Protein AF-0000000080755893 (afdb_homodimer)

Structure (mmCIF, N/CA/C/O backbone):
data_AF-0000000080755893-model_v1
#
loop_
_entity.id
_entity.type
_entity.pdbx_description
1 polymer 'Nitrogenase iron protein'
#
loop_
_atom_site.group_PDB
_atom_site.id
_atom_site.type_symbol
_atom_site.label_atom_id
_atom_site.label_alt_id
_atom_site.label_comp_id
_atom_site.label_asym_id
_atom_site.label_entity_id
_atom_site.label_seq_id
_atom_site.pdbx_PDB_ins_code
_atom_site.Cartn_x
_atom_site.Cartn_y
_atom_site.Cartn_z
_atom_site.occupancy
_atom_site.B_iso_or_equiv
_atom_site.auth_seq_id
_atom_site.auth_comp_id
_atom_site.auth_asym_id
_atom_site.auth_atom_id
_atom_site.pdbx_PDB_model_num
ATOM 1 N N . MET A 1 1 ? 13.539 -31 -6.52 1 84.5 1 MET A N 1
ATOM 2 C CA . MET A 1 1 ? 13.016 -30.453 -5.273 1 84.5 1 MET A CA 1
ATOM 3 C C . MET A 1 1 ? 11.984 -29.359 -5.555 1 84.5 1 MET A C 1
ATOM 5 O O . MET A 1 1 ? 12.117 -28.609 -6.52 1 84.5 1 MET A O 1
ATOM 9 N N . THR A 1 2 ? 10.883 -29.328 -4.82 1 95.75 2 THR A N 1
ATOM 10 C CA . THR A 1 2 ? 9.781 -28.391 -5.004 1 95.75 2 THR A CA 1
ATOM 11 C C . THR A 1 2 ? 10.234 -26.969 -4.707 1 95.75 2 THR A C 1
ATOM 13 O O . THR A 1 2 ? 10.859 -26.703 -3.674 1 95.75 2 THR A O 1
ATOM 16 N N . ARG A 1 3 ? 10.109 -26.125 -5.648 1 97.12 3 ARG A N 1
ATOM 17 C CA . ARG A 1 3 ? 10.43 -24.719 -5.441 1 97.12 3 ARG A CA 1
ATOM 18 C C . ARG A 1 3 ? 9.258 -23.969 -4.82 1 97.12 3 ARG A C 1
ATOM 20 O O . ARG A 1 3 ? 8.141 -24.016 -5.34 1 97.12 3 ARG A O 1
ATOM 27 N N . LYS A 1 4 ? 9.461 -23.312 -3.686 1 96.81 4 LYS A N 1
ATOM 28 C CA . LYS A 1 4 ? 8.445 -22.516 -2.986 1 96.81 4 LYS A CA 1
ATOM 29 C C . LYS A 1 4 ? 8.664 -21.031 -3.211 1 96.81 4 LYS A C 1
ATOM 31 O O . LYS A 1 4 ? 9.672 -20.469 -2.781 1 96.81 4 LYS A O 1
ATOM 36 N N . VAL A 1 5 ? 7.664 -20.406 -3.826 1 97.25 5 VAL A N 1
ATOM 37 C CA . VAL A 1 5 ? 7.801 -19.062 -4.344 1 97.25 5 VAL A CA 1
ATOM 38 C C . VAL A 1 5 ? 6.75 -18.156 -3.705 1 97.25 5 VAL A C 1
ATOM 40 O O . VAL A 1 5 ? 5.562 -18.484 -3.695 1 97.25 5 VAL A O 1
ATOM 43 N N . ALA A 1 6 ? 7.16 -17.062 -3.18 1 95.88 6 ALA A N 1
ATOM 44 C CA . ALA A 1 6 ? 6.219 -16.047 -2.713 1 95.88 6 ALA A CA 1
ATOM 45 C C . ALA A 1 6 ? 6.137 -14.883 -3.695 1 95.88 6 ALA A C 1
ATOM 47 O O . ALA A 1 6 ? 7.164 -14.414 -4.195 1 95.88 6 ALA A O 1
ATOM 48 N N . ILE A 1 7 ? 4.914 -14.477 -4.008 1 96.31 7 ILE A N 1
ATOM 49 C CA . ILE A 1 7 ? 4.68 -13.328 -4.883 1 96.31 7 ILE A CA 1
ATOM 50 C C . ILE A 1 7 ? 4.16 -12.148 -4.066 1 96.31 7 ILE A C 1
ATOM 52 O O . ILE A 1 7 ? 3.129 -12.258 -3.396 1 96.31 7 ILE A O 1
ATOM 56 N N . TYR A 1 8 ? 4.879 -11.078 -4.121 1 93.06 8 TYR A N 1
ATOM 57 C CA . TYR A 1 8 ? 4.508 -9.859 -3.402 1 93.06 8 TYR A CA 1
ATOM 58 C C . TYR A 1 8 ? 4.258 -8.711 -4.367 1 93.06 8 TYR A C 1
ATOM 60 O O . TYR A 1 8 ? 4.629 -8.789 -5.543 1 93.06 8 TYR A O 1
ATOM 68 N N . GLY A 1 9 ? 3.666 -7.68 -3.889 1 90.56 9 GLY A N 1
ATOM 69 C CA . GLY A 1 9 ? 3.383 -6.465 -4.637 1 90.56 9 GLY A CA 1
ATOM 70 C C . GLY A 1 9 ? 2.322 -5.594 -3.988 1 90.56 9 GLY A C 1
ATOM 71 O O . GLY A 1 9 ? 1.584 -6.055 -3.115 1 90.56 9 GLY A O 1
ATOM 72 N N . LYS A 1 10 ? 2.312 -4.445 -4.504 1 85.44 10 LYS A N 1
ATOM 73 C CA . LYS A 1 10 ? 1.318 -3.508 -3.992 1 85.44 10 LYS A CA 1
ATOM 74 C C . LYS A 1 10 ? -0.098 -3.982 -4.305 1 85.44 10 LYS A C 1
ATOM 76 O O . LYS A 1 10 ? -0.322 -4.672 -5.301 1 85.44 10 LYS A O 1
ATOM 81 N N . GLY A 1 11 ? -1.05 -3.611 -3.367 1 80.94 11 GLY A N 1
ATOM 82 C CA . GLY A 1 11 ? -2.441 -3.912 -3.664 1 80.94 11 GLY A CA 1
ATOM 83 C C . GLY A 1 11 ? -2.906 -3.338 -4.988 1 80.94 11 GLY A C 1
ATOM 84 O O . GLY A 1 11 ? -2.641 -2.174 -5.293 1 80.94 11 GLY A O 1
ATOM 85 N N . GLY A 1 12 ? -3.539 -4.164 -5.805 1 81.44 12 GLY A N 1
ATOM 86 C CA . GLY A 1 12 ? -4.094 -3.723 -7.07 1 81.44 12 GLY A CA 1
ATOM 87 C C . GLY A 1 12 ? -3.094 -3.768 -8.211 1 81.44 12 GLY A C 1
ATOM 88 O O . GLY A 1 12 ? -3.434 -3.459 -9.352 1 81.44 12 GLY A O 1
ATOM 89 N N . ILE A 1 13 ? -1.907 -4.246 -8.008 1 88.06 13 ILE A N 1
ATOM 90 C CA . ILE A 1 13 ? -0.841 -4.207 -9.008 1 88.06 13 ILE A CA 1
ATOM 91 C C . ILE A 1 13 ? -1.014 -5.363 -9.992 1 88.06 13 ILE A C 1
ATOM 93 O O . ILE A 1 13 ? -0.372 -5.391 -11.047 1 88.06 13 ILE A O 1
ATOM 97 N N . GLY A 1 14 ? -1.815 -6.379 -9.664 1 90.56 14 GLY A N 1
ATOM 98 C CA . GLY A 1 14 ? -2.051 -7.52 -10.531 1 90.56 14 GLY A CA 1
ATOM 99 C C . GLY A 1 14 ? -1.302 -8.766 -10.094 1 90.56 14 GLY A C 1
ATOM 100 O O . GLY A 1 14 ? -0.909 -9.586 -10.93 1 90.56 14 GLY A O 1
ATOM 101 N N . LYS A 1 15 ? -1.064 -8.875 -8.828 1 92.88 15 LYS A N 1
ATOM 102 C CA . LYS A 1 15 ? -0.335 -10.023 -8.289 1 92.88 15 LYS A CA 1
ATOM 103 C C . LYS A 1 15 ? -1.062 -11.328 -8.586 1 92.88 15 LYS A C 1
ATOM 105 O O . LYS A 1 15 ? -0.473 -12.258 -9.148 1 92.88 15 LYS A O 1
ATOM 110 N N . SER A 1 16 ? -2.348 -11.359 -8.195 1 94 16 SER A N 1
ATOM 111 C CA . SER A 1 16 ? -3.113 -12.594 -8.352 1 94 16 SER A CA 1
ATOM 112 C C . SER A 1 16 ? -3.25 -12.977 -9.82 1 94 16 SER A C 1
ATOM 114 O O . SER A 1 16 ? -3.105 -14.141 -10.18 1 94 16 SER A O 1
ATOM 116 N N . THR A 1 17 ? -3.533 -11.961 -10.648 1 94.25 17 THR A N 1
ATOM 117 C CA . THR A 1 17 ? -3.641 -12.203 -12.086 1 94.25 17 THR A CA 1
ATOM 118 C C . THR A 1 17 ? -2.324 -12.734 -12.641 1 94.25 17 THR A C 1
ATOM 120 O O . THR A 1 17 ? -2.314 -13.719 -13.383 1 94.25 17 THR A O 1
ATOM 123 N N . THR A 1 18 ? -1.243 -12.125 -12.227 1 97.25 18 THR A N 1
ATOM 124 C CA . THR A 1 18 ? 0.076 -12.539 -12.695 1 97.25 18 THR A CA 1
ATOM 125 C C . THR A 1 18 ? 0.422 -13.93 -12.188 1 97.25 18 THR A C 1
ATOM 127 O O . THR A 1 18 ? 0.955 -14.758 -12.93 1 97.25 18 THR A O 1
ATOM 130 N N . THR A 1 19 ? 0.098 -14.219 -10.938 1 98.06 19 THR A N 1
ATOM 131 C CA . THR A 1 19 ? 0.384 -15.516 -10.344 1 98.06 19 THR A CA 1
ATOM 132 C C . THR A 1 19 ? -0.373 -16.625 -11.07 1 98.06 19 THR A C 1
ATOM 134 O O . THR A 1 19 ? 0.216 -17.641 -11.445 1 98.06 19 THR A O 1
ATOM 137 N N . GLN A 1 20 ? -1.656 -16.438 -11.281 1 98.25 20 GLN A N 1
ATOM 138 C CA . GLN A 1 20 ? -2.479 -17.453 -11.914 1 98.25 20 GLN A CA 1
ATOM 139 C C . GLN A 1 20 ? -2.053 -17.688 -13.359 1 98.25 20 GLN A C 1
ATOM 141 O O . GLN A 1 20 ? -1.948 -18.828 -13.805 1 98.25 20 GLN A O 1
ATOM 146 N N . ASN A 1 21 ? -1.796 -16.609 -14.094 1 98.69 21 ASN A N 1
ATOM 147 C CA . ASN A 1 21 ? -1.368 -16.75 -15.484 1 98.69 21 ASN A CA 1
ATOM 148 C C . ASN A 1 21 ? 0.005 -17.406 -15.578 1 98.69 21 ASN A C 1
ATOM 150 O O . ASN A 1 21 ? 0.257 -18.203 -16.484 1 98.69 21 ASN A O 1
ATOM 154 N N . THR A 1 22 ? 0.892 -17.094 -14.664 1 98.75 22 THR A N 1
ATOM 155 C CA . THR A 1 22 ? 2.207 -17.719 -14.633 1 98.75 22 THR A CA 1
ATOM 156 C C . THR A 1 22 ? 2.088 -19.203 -14.312 1 98.75 22 THR A C 1
ATOM 158 O O . THR A 1 22 ? 2.732 -20.047 -14.945 1 98.75 22 THR A O 1
ATOM 161 N N . ALA A 1 23 ? 1.276 -19.562 -13.32 1 98.81 23 ALA A N 1
ATOM 162 C CA . ALA A 1 23 ? 1.049 -20.953 -12.953 1 98.81 23 ALA A CA 1
ATOM 163 C C . ALA A 1 23 ? 0.488 -21.75 -14.133 1 98.81 23 ALA A C 1
ATOM 165 O O . ALA A 1 23 ? 0.953 -22.859 -14.422 1 98.81 23 ALA A O 1
ATOM 166 N N . ALA A 1 24 ? -0.504 -21.141 -14.828 1 98.88 24 ALA A N 1
ATOM 167 C CA . ALA A 1 24 ? -1.081 -21.781 -16.016 1 98.88 24 ALA A CA 1
ATOM 168 C C . ALA A 1 24 ? -0.026 -21.984 -17.094 1 98.88 24 ALA A C 1
ATOM 170 O O . ALA A 1 24 ? 0.015 -23.047 -17.734 1 98.88 24 ALA A O 1
ATOM 171 N N . ALA A 1 25 ? 0.799 -21.016 -17.281 1 98.88 25 ALA A N 1
ATOM 172 C CA . ALA A 1 25 ? 1.853 -21.109 -18.281 1 98.88 25 ALA A CA 1
ATOM 173 C C . ALA A 1 25 ? 2.879 -22.172 -17.906 1 98.88 25 ALA A C 1
ATOM 175 O O . ALA A 1 25 ? 3.357 -22.906 -18.781 1 98.88 25 ALA A O 1
ATOM 176 N N . LEU A 1 26 ? 3.273 -22.25 -16.656 1 98.88 26 LEU A N 1
ATOM 177 C CA . LEU A 1 26 ? 4.184 -23.281 -16.172 1 98.88 26 LEU A CA 1
ATOM 178 C C . LEU A 1 26 ? 3.648 -24.672 -16.484 1 98.88 26 LEU A C 1
ATOM 180 O O . LEU A 1 26 ? 4.395 -25.531 -16.953 1 98.88 26 LEU A O 1
ATOM 184 N N . ALA A 1 27 ? 2.383 -24.859 -16.234 1 98.81 27 ALA A N 1
ATOM 185 C CA . ALA A 1 27 ? 1.76 -26.156 -16.469 1 98.81 27 ALA A CA 1
ATOM 186 C C . ALA A 1 27 ? 1.637 -26.438 -17.969 1 98.81 27 ALA A C 1
ATOM 188 O O . ALA A 1 27 ? 2.012 -27.531 -18.422 1 98.81 27 ALA A O 1
ATOM 189 N N . TYR A 1 28 ? 1.19 -25.469 -18.719 1 98.81 28 TYR A N 1
ATOM 190 C CA . TYR A 1 28 ? 0.835 -25.672 -20.109 1 98.81 28 TYR A CA 1
ATOM 191 C C . TYR A 1 28 ? 2.08 -25.734 -20.984 1 98.81 28 TYR A C 1
ATOM 193 O O . TYR A 1 28 ? 2.252 -26.672 -21.766 1 98.81 28 TYR A O 1
ATOM 201 N N . PHE A 1 29 ? 2.951 -24.781 -20.891 1 98.69 29 PHE A N 1
ATOM 202 C CA . PHE A 1 29 ? 4.082 -24.672 -21.797 1 98.69 29 PHE A CA 1
ATOM 203 C C . PHE A 1 29 ? 5.27 -25.484 -21.297 1 98.69 29 PHE A C 1
ATOM 205 O O . PHE A 1 29 ? 6.137 -25.875 -22.078 1 98.69 29 PHE A O 1
ATOM 212 N N . HIS A 1 30 ? 5.316 -25.812 -19.969 1 98.62 30 HIS A N 1
ATOM 213 C CA . HIS A 1 30 ? 6.547 -26.375 -19.438 1 98.62 30 HIS A CA 1
ATOM 214 C C . HIS A 1 30 ? 6.266 -27.641 -18.641 1 98.62 30 HIS A C 1
ATOM 216 O O . HIS A 1 30 ? 7.164 -28.172 -17.984 1 98.62 30 HIS A O 1
ATOM 222 N N . ASP A 1 31 ? 5.043 -28.094 -18.578 1 98.5 31 ASP A N 1
ATOM 223 C CA . ASP A 1 31 ? 4.629 -29.359 -18 1 98.5 31 ASP A CA 1
ATOM 224 C C . ASP A 1 31 ? 5.02 -29.438 -16.516 1 98.5 31 ASP A C 1
ATOM 226 O O . ASP A 1 31 ? 5.582 -30.453 -16.078 1 98.5 31 ASP A O 1
ATOM 230 N N . LYS A 1 32 ? 4.828 -28.344 -15.805 1 98.81 32 LYS A N 1
ATOM 231 C CA . LYS A 1 32 ? 5.164 -28.312 -14.383 1 98.81 32 LYS A CA 1
ATOM 232 C C . LYS A 1 32 ? 3.93 -28.578 -13.523 1 98.81 32 LYS A C 1
ATOM 234 O O . LYS A 1 32 ? 2.824 -28.156 -13.875 1 98.81 32 LYS A O 1
ATOM 239 N N . LYS A 1 33 ? 4.145 -29.297 -12.477 1 98.81 33 LYS A N 1
ATOM 240 C CA . LYS A 1 33 ? 3.123 -29.484 -11.445 1 98.81 33 LYS A CA 1
ATOM 241 C C . LYS A 1 33 ? 3.135 -28.312 -10.453 1 98.81 33 LYS A C 1
ATOM 243 O O . LYS A 1 33 ? 4.137 -28.094 -9.766 1 98.81 33 LYS A O 1
ATOM 248 N N . VAL A 1 34 ? 1.974 -27.656 -10.344 1 98.75 34 VAL A N 1
ATOM 249 C CA . VAL A 1 34 ? 1.97 -26.391 -9.625 1 98.75 34 VAL A CA 1
ATOM 250 C C . VAL A 1 34 ? 0.888 -26.406 -8.547 1 98.75 34 VAL A C 1
ATOM 252 O O . VAL A 1 34 ? -0.183 -26.984 -8.75 1 98.75 34 VAL A O 1
ATOM 255 N N . PHE A 1 35 ? 1.222 -25.797 -7.402 1 98.75 35 PHE A N 1
ATOM 256 C CA . PHE A 1 35 ? 0.31 -25.531 -6.297 1 98.75 35 PHE A CA 1
ATOM 257 C C . PHE A 1 35 ? 0.22 -24.031 -6.027 1 98.75 35 PHE A C 1
ATOM 259 O O . PHE A 1 35 ? 1.242 -23.344 -5.953 1 98.75 35 PHE A O 1
ATOM 266 N N . ILE A 1 36 ? -1.02 -23.484 -5.965 1 98.44 36 ILE A N 1
ATOM 267 C CA . ILE A 1 36 ? -1.213 -22.094 -5.598 1 98.44 36 ILE A CA 1
ATOM 268 C C . ILE A 1 36 ? -1.89 -22 -4.23 1 98.44 36 ILE A C 1
ATOM 270 O O . ILE A 1 36 ? -2.994 -22.531 -4.043 1 98.44 36 ILE A O 1
ATOM 274 N N . HIS A 1 37 ? -1.238 -21.406 -3.314 1 97.06 37 HIS A N 1
ATOM 275 C CA . HIS A 1 37 ? -1.809 -21.047 -2.021 1 97.06 37 HIS A CA 1
ATOM 276 C C . HIS A 1 37 ? -2.07 -19.547 -1.936 1 97.06 37 HIS A C 1
ATOM 278 O O . HIS A 1 37 ? -1.145 -18.766 -1.721 1 97.06 37 HIS A O 1
ATOM 284 N N . GLY A 1 38 ? -3.344 -19.234 -2.098 1 95.25 38 GLY A N 1
ATOM 285 C CA . GLY A 1 38 ? -3.719 -17.828 -1.936 1 95.25 38 GLY A CA 1
ATOM 286 C C . GLY A 1 38 ? -3.672 -17.359 -0.493 1 95.25 38 GLY A C 1
ATOM 287 O O . GLY A 1 38 ? -4.344 -17.938 0.371 1 95.25 38 GLY A O 1
ATOM 288 N N . CYS A 1 39 ? -2.945 -16.25 -0.281 1 90.38 39 CYS A N 1
ATOM 289 C CA . CYS A 1 39 ? -2.754 -15.75 1.076 1 90.38 39 CYS A CA 1
ATOM 290 C C . CYS A 1 39 ? -3.381 -14.375 1.245 1 90.38 39 CYS A C 1
ATOM 292 O O . CYS A 1 39 ? -3.111 -13.68 2.229 1 90.38 39 CYS A O 1
ATOM 294 N N . ASP A 1 40 ? -4.133 -13.977 0.311 1 83.94 40 ASP A N 1
ATOM 295 C CA . ASP A 1 40 ? -4.883 -12.727 0.393 1 83.94 40 ASP A CA 1
ATOM 296 C C . ASP A 1 40 ? -6.266 -12.953 0.997 1 83.94 40 ASP A C 1
ATOM 298 O O . ASP A 1 40 ? -6.992 -13.859 0.575 1 83.94 40 ASP A O 1
ATOM 302 N N . PRO A 1 41 ? -6.652 -12.133 1.959 1 79.56 41 PRO A N 1
ATOM 303 C CA . PRO A 1 41 ? -7.973 -12.289 2.574 1 79.56 41 PRO A CA 1
ATOM 304 C C . PRO A 1 41 ? -9.109 -12.219 1.558 1 79.56 41 PRO A C 1
ATOM 306 O O . PRO A 1 41 ? -10.195 -12.75 1.806 1 79.56 41 PRO A O 1
ATOM 309 N N . LYS A 1 42 ? -8.969 -11.609 0.381 1 79 42 LYS A N 1
ATOM 310 C CA . LYS A 1 42 ? -9.961 -11.547 -0.69 1 79 42 LYS A CA 1
ATOM 311 C C . LYS A 1 42 ? -10.227 -12.922 -1.284 1 79 42 LYS A C 1
ATOM 313 O O . LYS A 1 42 ? -11.266 -13.148 -1.903 1 79 42 LYS A O 1
ATOM 318 N N . ALA A 1 43 ? -9.297 -13.789 -1.135 1 86.25 43 ALA A N 1
ATOM 319 C CA . ALA A 1 43 ? -9.43 -15.172 -1.587 1 86.25 43 ALA A CA 1
ATOM 320 C C . ALA A 1 43 ? -9.766 -15.234 -3.074 1 86.25 43 ALA A C 1
ATOM 322 O O . ALA A 1 43 ? -10.711 -15.914 -3.475 1 86.25 43 ALA A O 1
ATOM 323 N N . ASP A 1 44 ? -9.031 -14.57 -3.934 1 86.62 44 ASP A N 1
ATOM 324 C CA . ASP A 1 44 ? -9.281 -14.602 -5.371 1 86.62 44 ASP A CA 1
ATOM 325 C C . ASP A 1 44 ? -8.031 -15.031 -6.133 1 86.62 44 ASP A C 1
ATOM 327 O O . ASP A 1 44 ? -7.922 -14.812 -7.34 1 86.62 44 ASP A O 1
ATOM 331 N N . SER A 1 45 ? -7.082 -15.641 -5.473 1 94.31 45 SER A N 1
ATOM 332 C CA . SER A 1 45 ? -5.805 -16.016 -6.07 1 94.31 45 SER A CA 1
ATOM 333 C C . SER A 1 45 ? -5.938 -17.266 -6.93 1 94.31 45 SER A C 1
ATOM 335 O O . SER A 1 45 ? -5 -17.641 -7.641 1 94.31 45 SER A O 1
ATOM 337 N N . THR A 1 46 ? -7.098 -17.922 -6.91 1 97.19 46 THR A N 1
ATOM 338 C CA . THR A 1 46 ? -7.219 -19.203 -7.602 1 97.19 46 THR A CA 1
ATOM 339 C C . THR A 1 46 ? -8.445 -19.219 -8.516 1 97.19 46 THR A C 1
ATOM 341 O O . THR A 1 46 ? -8.719 -20.203 -9.188 1 97.19 46 THR A O 1
ATOM 344 N N . ARG A 1 47 ? -9.164 -18.141 -8.555 1 94.75 47 ARG A N 1
ATOM 345 C CA . ARG A 1 47 ? -10.469 -18.078 -9.195 1 94.75 47 ARG A CA 1
ATOM 346 C C . ARG A 1 47 ? -10.367 -18.406 -10.68 1 94.75 47 ARG A C 1
ATOM 348 O O . ARG A 1 47 ? -11.18 -19.172 -11.211 1 94.75 47 ARG A O 1
ATOM 355 N N . LEU A 1 48 ? -9.422 -17.891 -11.383 1 96.19 48 LEU A N 1
ATOM 356 C CA . LEU A 1 48 ? -9.289 -18.125 -12.812 1 96.19 48 LEU A CA 1
ATOM 357 C C . LEU A 1 48 ? -8.898 -19.578 -13.094 1 96.19 48 LEU A C 1
ATOM 359 O O . LEU A 1 48 ? -9.398 -20.188 -14.039 1 96.19 48 LEU A O 1
ATOM 363 N N . ILE A 1 49 ? -8.031 -20.109 -12.242 1 98.31 49 ILE A N 1
ATOM 364 C CA . ILE A 1 49 ? -7.578 -21.484 -12.414 1 98.31 49 ILE A CA 1
ATOM 365 C C . ILE A 1 49 ? -8.758 -22.438 -12.234 1 98.31 49 ILE A C 1
ATOM 367 O O . ILE A 1 49 ? -8.844 -23.469 -12.906 1 98.31 49 ILE A O 1
ATOM 371 N N . LEU A 1 50 ? -9.672 -22.031 -11.359 1 97.5 50 LEU A N 1
ATOM 372 C CA . LEU A 1 50 ? -10.789 -22.906 -11.008 1 97.5 50 LEU A CA 1
ATOM 373 C C . LEU A 1 50 ? -12.016 -22.578 -11.844 1 97.5 50 LEU A C 1
ATOM 375 O O . LEU A 1 50 ? -13.141 -22.922 -11.469 1 97.5 50 LEU A O 1
ATOM 379 N N . GLY A 1 51 ? -11.859 -21.844 -12.914 1 94.12 51 GLY A N 1
ATOM 380 C CA . GLY A 1 51 ? -12.945 -21.562 -13.836 1 94.12 51 GLY A CA 1
ATOM 381 C C . GLY A 1 51 ? -13.945 -20.562 -13.289 1 94.12 51 GLY A C 1
ATOM 382 O O . GLY A 1 51 ? -15.148 -20.672 -13.562 1 94.12 51 GLY A O 1
ATOM 383 N N . GLY A 1 52 ? -13.484 -19.75 -12.492 1 88.56 52 GLY A N 1
ATOM 384 C CA . GLY A 1 52 ? -14.328 -18.703 -11.945 1 88.56 52 GLY A CA 1
ATOM 385 C C . GLY A 1 52 ? -15.039 -19.109 -10.664 1 88.56 52 GLY A C 1
ATOM 386 O O . GLY A 1 52 ? -15.727 -18.297 -10.039 1 88.56 52 GLY A O 1
ATOM 387 N N . LYS A 1 53 ? -14.836 -20.188 -10.242 1 84.62 53 LYS A N 1
ATOM 388 C CA . LYS A 1 53 ? -15.516 -20.688 -9.055 1 84.62 53 LYS A CA 1
ATOM 389 C C . LYS A 1 53 ? -14.773 -20.266 -7.785 1 84.62 53 LYS A C 1
ATOM 391 O O . LYS A 1 53 ? -13.562 -20.438 -7.684 1 84.62 53 LYS A O 1
ATOM 396 N N . PRO A 1 54 ? -15.539 -19.656 -6.957 1 83.69 54 PRO A N 1
ATOM 397 C CA . PRO A 1 54 ? -14.906 -19.438 -5.656 1 83.69 54 PRO A CA 1
ATOM 398 C C . PRO A 1 54 ? -14.711 -20.719 -4.855 1 83.69 54 PRO A C 1
ATOM 400 O O . PRO A 1 54 ? -15.406 -21.703 -5.09 1 83.69 54 PRO A O 1
ATOM 403 N N . GLN A 1 55 ? -13.703 -20.75 -4.078 1 86.69 55 GLN A N 1
ATOM 404 C CA . GLN A 1 55 ? -13.539 -21.891 -3.193 1 86.69 55 GLN A CA 1
ATOM 405 C C . GLN A 1 55 ? -13.602 -21.469 -1.729 1 86.69 55 GLN A C 1
ATOM 407 O O . GLN A 1 55 ? -13.25 -20.344 -1.388 1 86.69 55 GLN A O 1
ATOM 412 N N . GLU A 1 56 ? -14.086 -22.422 -0.977 1 89.62 56 GLU A N 1
ATOM 413 C CA . GLU A 1 56 ? -14.102 -22.188 0.464 1 89.62 56 GLU A CA 1
ATOM 414 C C . GLU A 1 56 ? -12.695 -21.969 1.008 1 89.62 56 GLU A C 1
ATOM 416 O O . GLU A 1 56 ? -11.758 -22.672 0.613 1 89.62 56 GLU A O 1
ATOM 421 N N . THR A 1 57 ? -12.594 -20.984 1.885 1 92.81 57 THR A N 1
ATOM 422 C CA . THR A 1 57 ? -11.273 -20.688 2.426 1 92.81 57 THR A CA 1
ATOM 423 C C . THR A 1 57 ? -10.953 -21.594 3.605 1 92.81 57 THR A C 1
ATOM 425 O O . THR A 1 57 ? -11.859 -22.125 4.254 1 92.81 57 THR A O 1
ATOM 428 N N . LEU A 1 58 ? -9.711 -21.75 3.869 1 93 58 LEU A N 1
ATOM 429 C CA . LEU A 1 58 ? -9.25 -22.562 4.996 1 93 58 LEU A CA 1
ATOM 430 C C . LEU A 1 58 ? -9.766 -21.984 6.316 1 93 58 LEU A C 1
ATOM 432 O O . LEU A 1 58 ? -10.172 -22.734 7.207 1 93 58 LEU A O 1
ATOM 436 N N . MET A 1 59 ? -9.727 -20.719 6.473 1 88.88 59 MET A N 1
ATOM 437 C CA . MET A 1 59 ? -10.172 -20.078 7.707 1 88.88 59 MET A CA 1
ATOM 438 C C . MET A 1 59 ? -11.656 -20.328 7.941 1 88.88 59 MET A C 1
ATOM 440 O O . MET A 1 59 ? -12.086 -20.547 9.078 1 88.88 59 MET A O 1
ATOM 444 N N . ASP A 1 60 ? -12.414 -20.266 6.891 1 88.31 60 ASP A N 1
ATOM 445 C CA . ASP A 1 60 ? -13.828 -20.578 7.012 1 88.31 60 ASP A CA 1
ATOM 446 C C . ASP A 1 60 ? -14.031 -22.031 7.414 1 88.31 60 ASP A C 1
ATOM 448 O O . ASP A 1 60 ? -14.883 -22.344 8.258 1 88.31 60 ASP A O 1
ATOM 452 N N . MET A 1 61 ? -13.297 -22.875 6.867 1 90.56 61 MET A N 1
ATOM 453 C CA . MET A 1 61 ? -13.422 -24.297 7.168 1 90.56 61 MET A CA 1
ATOM 454 C C . MET A 1 61 ? -13 -24.594 8.609 1 90.56 61 MET A C 1
ATOM 456 O O . MET A 1 61 ? -13.602 -25.438 9.273 1 90.56 61 MET A O 1
ATOM 460 N N . LEU A 1 62 ? -11.961 -23.922 8.992 1 88.94 62 LEU A N 1
ATOM 461 C CA . LEU A 1 62 ? -11.484 -24.078 10.359 1 88.94 62 LEU A CA 1
ATOM 462 C C . LEU A 1 62 ? -12.57 -23.656 11.359 1 88.94 62 LEU A C 1
ATOM 464 O O . LEU A 1 62 ? -12.75 -24.312 12.391 1 88.94 62 LEU A O 1
ATOM 468 N N . ARG A 1 63 ? -13.227 -22.625 11.055 1 85.75 63 ARG A N 1
ATOM 469 C CA . ARG A 1 63 ? -14.297 -22.125 11.914 1 85.75 63 ARG A CA 1
ATOM 470 C C . ARG A 1 63 ? -15.461 -23.109 11.953 1 85.75 63 ARG A C 1
ATOM 472 O O . ARG A 1 63 ? -16.047 -23.359 13.008 1 85.75 63 ARG A O 1
ATOM 479 N N . ASP A 1 64 ? -15.805 -23.734 10.852 1 88.19 64 ASP A N 1
ATOM 480 C CA . ASP A 1 64 ? -16.984 -24.578 10.719 1 88.19 64 ASP A CA 1
ATOM 481 C C . ASP A 1 64 ? -16.719 -25.984 11.234 1 88.19 64 ASP A C 1
ATOM 483 O O . ASP A 1 64 ? -17.578 -26.578 11.883 1 88.19 64 ASP A O 1
ATOM 487 N N . LYS A 1 65 ? -15.578 -26.594 10.906 1 88.25 65 LYS A N 1
ATOM 488 C CA . LYS A 1 65 ? -15.336 -28.016 11.125 1 88.25 65 LYS A CA 1
ATOM 489 C C . LYS A 1 65 ? -14.297 -28.234 12.219 1 88.25 65 LYS A C 1
ATOM 491 O O . LYS A 1 65 ? -14.219 -29.312 12.805 1 88.25 65 LYS A O 1
ATOM 496 N N . GLY A 1 66 ? -13.469 -27.172 12.523 1 85.56 66 GLY A N 1
ATOM 497 C CA . GLY A 1 66 ? -12.32 -27.359 13.391 1 85.56 66 GLY A CA 1
ATOM 498 C C . GLY A 1 66 ? -11.125 -27.969 12.68 1 85.56 66 GLY A C 1
ATOM 499 O O . GLY A 1 66 ? -11.281 -28.672 11.68 1 85.56 66 GLY A O 1
ATOM 500 N N . ALA A 1 67 ? -9.969 -27.844 13.102 1 83.25 67 ALA A N 1
ATOM 501 C CA . ALA A 1 67 ? -8.711 -28.203 12.469 1 83.25 67 ALA A CA 1
ATOM 502 C C . ALA A 1 67 ? -8.594 -29.703 12.289 1 83.25 67 ALA A C 1
ATOM 504 O O . ALA A 1 67 ? -8.117 -30.188 11.258 1 83.25 67 ALA A O 1
ATOM 505 N N . GLU A 1 68 ? -8.992 -30.422 13.242 1 84.31 68 GLU A N 1
ATOM 506 C CA . GLU A 1 68 ? -8.781 -31.859 13.297 1 84.31 68 GLU A CA 1
ATOM 507 C C . GLU A 1 68 ? -9.594 -32.594 12.227 1 84.31 68 GLU A C 1
ATOM 509 O O . GLU A 1 68 ? -9.258 -33.688 11.82 1 84.31 68 GLU A O 1
ATOM 514 N N . LYS A 1 69 ? -10.531 -31.969 11.711 1 88.94 69 LYS A N 1
ATOM 515 C CA . LYS A 1 69 ? -11.43 -32.656 10.773 1 88.94 69 LYS A CA 1
ATOM 516 C C . LYS A 1 69 ? -11.148 -32.219 9.336 1 88.94 69 LYS A C 1
ATOM 518 O O . LYS A 1 69 ? -11.758 -32.719 8.398 1 88.94 69 LYS A O 1
ATOM 523 N N . ILE A 1 70 ? -10.258 -31.312 9.148 1 91.25 70 ILE A N 1
ATOM 524 C CA . ILE A 1 70 ? -9.969 -30.797 7.812 1 91.25 70 ILE A CA 1
ATOM 525 C C . ILE A 1 70 ? -8.914 -31.672 7.137 1 91.25 70 ILE A C 1
ATOM 527 O O . ILE A 1 70 ? -7.836 -31.891 7.688 1 91.25 70 ILE A O 1
ATOM 531 N N . THR A 1 71 ? -9.242 -32.25 5.988 1 92.88 71 THR A N 1
ATOM 532 C CA . THR A 1 71 ? -8.312 -33.031 5.188 1 92.88 71 THR A CA 1
ATOM 533 C C . THR A 1 71 ? -7.902 -32.25 3.93 1 92.88 71 THR A C 1
ATOM 535 O O . THR A 1 71 ? -8.57 -31.312 3.535 1 92.88 71 THR A O 1
ATOM 538 N N . ASN A 1 72 ? -6.844 -32.719 3.285 1 94.31 72 ASN A N 1
ATOM 539 C CA . ASN A 1 72 ? -6.395 -32.094 2.039 1 94.31 72 ASN A CA 1
ATOM 540 C C . ASN A 1 72 ? -7.477 -32.156 0.962 1 94.31 72 ASN A C 1
ATOM 542 O O . ASN A 1 72 ? -7.652 -31.203 0.195 1 94.31 72 ASN A O 1
ATOM 546 N N . ASP A 1 73 ? -8.164 -33.25 0.983 1 93 73 ASP A N 1
ATOM 547 C CA . ASP A 1 73 ? -9.203 -33.438 -0.023 1 93 73 ASP A CA 1
ATOM 548 C C . ASP A 1 73 ? -10.336 -32.438 0.159 1 93 73 ASP A C 1
ATOM 550 O O . ASP A 1 73 ? -11 -32.062 -0.808 1 93 73 ASP A O 1
ATOM 554 N N . ASP A 1 74 ? -10.508 -31.984 1.393 1 91.75 74 ASP A N 1
ATOM 555 C CA . ASP A 1 74 ? -11.539 -31 1.695 1 91.75 74 ASP A CA 1
ATOM 556 C C . ASP A 1 74 ? -11.156 -29.609 1.156 1 91.75 74 ASP A C 1
ATOM 558 O O . ASP A 1 74 ? -12.023 -28.828 0.787 1 91.75 74 ASP A O 1
ATOM 562 N N . VAL A 1 75 ? -9.867 -29.391 1.119 1 93.5 75 VAL A N 1
ATOM 563 C CA . VAL A 1 75 ? -9.469 -28 0.969 1 93.5 75 VAL A CA 1
ATOM 564 C C . VAL A 1 75 ? -8.828 -27.781 -0.4 1 93.5 75 VAL A C 1
ATOM 566 O O . VAL A 1 75 ? -8.953 -26.719 -0.993 1 93.5 75 VAL A O 1
ATOM 569 N N . ILE A 1 76 ? -8.148 -28.781 -0.905 1 96.94 76 ILE A N 1
ATOM 570 C CA . ILE A 1 76 ? -7.418 -28.641 -2.16 1 96.94 76 ILE A CA 1
ATOM 571 C C . ILE A 1 76 ? -8.359 -28.891 -3.336 1 96.94 76 ILE A C 1
ATOM 573 O O . ILE A 1 76 ? -9.016 -29.938 -3.4 1 96.94 76 ILE A O 1
ATOM 577 N N . LYS A 1 77 ? -8.438 -27.938 -4.164 1 97.12 77 LYS A N 1
ATOM 578 C CA . LYS A 1 77 ? -9.188 -28.094 -5.406 1 97.12 77 LYS A CA 1
ATOM 579 C C . LYS A 1 77 ? -8.258 -28.109 -6.613 1 97.12 77 LYS A C 1
ATOM 581 O O . LYS A 1 77 ? -7.258 -27.391 -6.648 1 97.12 77 LYS A O 1
ATOM 586 N N . LYS A 1 78 ? -8.602 -28.969 -7.594 1 97.5 78 LYS A N 1
ATOM 587 C CA . LYS A 1 78 ? -7.828 -29.031 -8.836 1 97.5 78 LYS A CA 1
ATOM 588 C C . LYS A 1 78 ? -8.516 -28.266 -9.961 1 97.5 78 LYS A C 1
ATOM 590 O O . LYS A 1 78 ? -9.742 -28.312 -10.086 1 97.5 78 LYS A O 1
ATOM 595 N N . GLY A 1 79 ? -7.762 -27.484 -10.656 1 97.88 79 GLY A N 1
ATOM 596 C CA . GLY A 1 79 ? -8.281 -26.719 -11.773 1 97.88 79 GLY A CA 1
ATOM 597 C C . GLY A 1 79 ? -7.547 -26.984 -13.078 1 97.88 79 GLY A C 1
ATOM 598 O O . GLY A 1 79 ? -7.234 -28.125 -13.398 1 97.88 79 GLY A O 1
ATOM 599 N N . PHE A 1 80 ? -7.375 -25.969 -13.938 1 98.25 80 PHE A N 1
ATOM 600 C CA . PHE A 1 80 ? -6.738 -26.047 -15.25 1 98.25 80 PHE A CA 1
ATOM 601 C C . PHE A 1 80 ? -5.434 -26.828 -15.172 1 98.25 80 PHE A C 1
ATOM 603 O O . PHE A 1 80 ? -4.551 -26.5 -14.383 1 98.25 80 PHE A O 1
ATOM 610 N N . LEU A 1 81 ? -5.324 -28.016 -15.891 1 98.44 81 LEU A N 1
ATOM 611 C CA . LEU A 1 81 ? -4.164 -28.891 -16 1 98.44 81 LEU A CA 1
ATOM 612 C C . LEU A 1 81 ? -3.723 -29.391 -14.633 1 98.44 81 LEU A C 1
ATOM 614 O O . LEU A 1 81 ? -2.523 -29.469 -14.352 1 98.44 81 LEU A O 1
ATOM 618 N N . ASP A 1 82 ? -4.66 -29.531 -13.672 1 98.12 82 ASP A N 1
ATOM 619 C CA . ASP A 1 82 ? -4.5 -30.172 -12.375 1 98.12 82 ASP A CA 1
ATOM 620 C C . ASP A 1 82 ? -3.709 -29.281 -11.422 1 98.12 82 ASP A C 1
ATOM 622 O O . ASP A 1 82 ? -3.088 -29.781 -10.477 1 98.12 82 ASP A O 1
ATOM 626 N N . ILE A 1 83 ? -3.646 -27.984 -11.719 1 98.69 83 ILE A N 1
ATOM 627 C CA . ILE A 1 83 ? -3.08 -27.062 -10.75 1 98.69 83 ILE A CA 1
ATOM 628 C C . ILE A 1 83 ? -3.867 -27.141 -9.445 1 98.69 83 ILE A C 1
ATOM 630 O O . ILE A 1 83 ? -5.098 -27.062 -9.445 1 98.69 83 ILE A O 1
ATOM 634 N N . GLN A 1 84 ? -3.172 -27.375 -8.383 1 98.56 84 GLN A N 1
ATOM 635 C CA . GLN A 1 84 ? -3.803 -27.469 -7.074 1 98.56 84 GLN A CA 1
ATOM 636 C C . GLN A 1 84 ? -3.959 -26.094 -6.426 1 98.56 84 GLN A C 1
ATOM 638 O O . GLN A 1 84 ? -3.062 -25.25 -6.523 1 98.56 84 GLN A O 1
ATOM 643 N N . CYS A 1 85 ? -5.125 -25.891 -5.82 1 98.19 85 CYS A N 1
ATOM 644 C CA . CYS A 1 85 ? -5.469 -24.562 -5.336 1 98.19 85 CYS A CA 1
ATOM 645 C C . CYS A 1 85 ? -6 -24.625 -3.91 1 98.19 85 CYS A C 1
ATOM 647 O O . CYS A 1 85 ? -6.766 -25.531 -3.564 1 98.19 85 CYS A O 1
ATOM 649 N N . VAL A 1 86 ? -5.574 -23.672 -3.121 1 97.56 86 VAL A N 1
ATOM 650 C CA . VAL A 1 86 ? -6.16 -23.422 -1.809 1 97.56 86 VAL A CA 1
ATOM 651 C C . VAL A 1 86 ? -6.191 -21.922 -1.528 1 97.56 86 VAL A C 1
ATOM 653 O O . VAL A 1 86 ? -5.387 -21.172 -2.078 1 97.56 86 VAL A O 1
ATOM 656 N N . GLU A 1 87 ? -7.141 -21.5 -0.774 1 95.88 87 GLU A N 1
ATOM 657 C CA . GLU A 1 87 ? -7.234 -20.125 -0.304 1 95.88 87 GLU A CA 1
ATOM 658 C C . GLU A 1 87 ? -7.227 -20.062 1.221 1 95.88 87 GLU A C 1
ATOM 660 O O . GLU A 1 87 ? -7.996 -20.766 1.881 1 95.88 87 GLU A O 1
ATOM 665 N N . SER A 1 88 ? -6.344 -19.219 1.729 1 91.94 88 SER A N 1
ATOM 666 C CA . SER A 1 88 ? -6.316 -19.047 3.176 1 91.94 88 SER A CA 1
ATOM 667 C C . SER A 1 88 ? -7.578 -18.328 3.668 1 91.94 88 SER A C 1
ATOM 669 O O . SER A 1 88 ? -8.203 -18.781 4.633 1 91.94 88 SER A O 1
ATOM 671 N N . GLY A 1 89 ? -7.898 -17.328 2.922 1 84.5 89 GLY A N 1
ATOM 672 C CA . GLY A 1 89 ? -8.938 -16.438 3.426 1 84.5 89 GLY A CA 1
ATOM 673 C C . GLY A 1 89 ? -8.453 -15.539 4.547 1 84.5 89 GLY A C 1
ATOM 674 O O . GLY A 1 89 ? -7.25 -15.336 4.715 1 84.5 89 GLY A O 1
ATOM 675 N N . GLY A 1 90 ? -9.281 -14.914 5.262 1 75.31 90 GLY A N 1
ATOM 676 C CA . GLY A 1 90 ? -8.938 -14.023 6.359 1 75.31 90 GLY A CA 1
ATOM 677 C C . GLY A 1 90 ? -10.102 -13.195 6.848 1 75.31 90 GLY A C 1
ATOM 678 O O . GLY A 1 90 ? -11.188 -13.227 6.258 1 75.31 90 GLY A O 1
ATOM 679 N N . PRO A 1 91 ? -9.773 -12.703 8.047 1 64.19 91 PRO A N 1
ATOM 680 C CA . PRO A 1 91 ? -10.828 -11.844 8.586 1 64.19 91 PRO A CA 1
ATOM 681 C C . PRO A 1 91 ? -11.07 -10.602 7.73 1 64.19 91 PRO A C 1
ATOM 683 O O . PRO A 1 91 ? -10.266 -10.281 6.855 1 64.19 91 PRO A O 1
ATOM 686 N N . GLU A 1 92 ? -12.258 -10.164 7.863 1 57.09 92 GLU A N 1
ATOM 687 C CA . GLU A 1 92 ? -12.523 -8.867 7.238 1 57.09 92 GLU A CA 1
ATOM 688 C C . GLU A 1 92 ? -11.523 -7.812 7.703 1 57.09 92 GLU A C 1
ATOM 690 O O . GLU A 1 92 ? -11.031 -7.875 8.828 1 57.09 92 GLU A O 1
ATOM 695 N N . PRO A 1 93 ? -11.078 -6.898 6.664 1 55.31 93 PRO A N 1
ATOM 696 C CA . PRO A 1 93 ? -10.18 -5.828 7.098 1 55.31 93 PRO A CA 1
ATOM 697 C C . PRO A 1 93 ? -10.633 -5.164 8.398 1 55.31 93 PRO A C 1
ATOM 699 O O . PRO A 1 93 ? -11.82 -4.906 8.578 1 55.31 93 PRO A O 1
ATOM 702 N N . GLY A 1 94 ? -9.703 -4.957 9.227 1 51.69 94 GLY A N 1
ATOM 703 C CA . GLY A 1 94 ? -10.008 -4.293 10.484 1 51.69 94 GLY A CA 1
ATOM 704 C C . GLY A 1 94 ? -10.336 -5.258 11.609 1 51.69 94 GLY A C 1
ATOM 705 O O . GLY A 1 94 ? -10.469 -4.848 12.758 1 51.69 94 GLY A O 1
ATOM 706 N N . VAL A 1 95 ? -10.805 -6.504 11.133 1 51.38 95 VAL A N 1
ATOM 707 C CA . VAL A 1 95 ? -11.156 -7.488 12.156 1 51.38 95 VAL A CA 1
ATOM 708 C C . VAL A 1 95 ? -10.047 -8.531 12.273 1 51.38 95 VAL A C 1
ATOM 710 O O . VAL A 1 95 ? -9.711 -9.195 11.297 1 51.38 95 VAL A O 1
ATOM 713 N N . GLY A 1 96 ? -9.336 -8.477 13.383 1 58.44 96 GLY A N 1
ATOM 714 C CA . GLY A 1 96 ? -8.305 -9.484 13.602 1 58.44 96 GLY A CA 1
ATOM 715 C C . GLY A 1 96 ? -7.031 -9.211 12.828 1 58.44 96 GLY A C 1
ATOM 716 O O . GLY A 1 96 ? -6.828 -8.102 12.336 1 58.44 96 GLY A O 1
ATOM 717 N N . CYS A 1 97 ? -6.184 -10 12.906 1 64.5 97 CYS A N 1
ATOM 718 C CA . CYS A 1 97 ? -4.898 -9.914 12.219 1 64.5 97 CYS A CA 1
ATOM 719 C C . CYS A 1 97 ? -4.832 -10.898 11.062 1 64.5 97 CYS A C 1
ATOM 721 O O . CYS A 1 97 ? -4.668 -12.102 11.273 1 64.5 97 CYS A O 1
ATOM 723 N N . ALA A 1 98 ? -5.211 -10.43 9.742 1 67.5 98 ALA A N 1
ATOM 724 C CA . ALA A 1 98 ? -5.16 -11.258 8.531 1 67.5 98 ALA A CA 1
ATOM 725 C C . ALA A 1 98 ? -3.85 -12.031 8.453 1 67.5 98 ALA A C 1
ATOM 727 O O . ALA A 1 98 ? -3.828 -13.18 8.008 1 67.5 98 ALA A O 1
ATOM 728 N N . GLY A 1 99 ? -2.879 -11.445 8.953 1 74 99 GLY A N 1
ATOM 729 C CA . GLY A 1 99 ? -1.574 -12.094 8.953 1 74 99 GLY A CA 1
ATOM 730 C C . GLY A 1 99 ? -1.548 -13.383 9.75 1 74 99 GLY A C 1
ATOM 731 O O . GLY A 1 99 ? -1.017 -14.391 9.281 1 74 99 GLY A O 1
ATOM 732 N N . ARG A 1 100 ? -2.234 -13.375 10.867 1 74.19 100 ARG A N 1
ATOM 733 C CA . ARG A 1 100 ? -2.287 -14.578 11.695 1 74.19 100 ARG A CA 1
ATOM 734 C C . ARG A 1 100 ? -3.078 -15.68 11 1 74.19 100 ARG A C 1
ATOM 736 O O . ARG A 1 100 ? -2.75 -16.859 11.125 1 74.19 100 ARG A O 1
ATOM 743 N N . GLY A 1 101 ? -4.129 -15.305 10.352 1 79.88 101 GLY A N 1
ATOM 744 C CA . GLY A 1 101 ? -4.898 -16.281 9.594 1 79.88 101 GLY A CA 1
ATOM 745 C C . GLY A 1 101 ? -4.078 -17 8.539 1 79.88 101 GLY A C 1
ATOM 746 O O . GLY A 1 101 ? -4.176 -18.219 8.391 1 79.88 101 GLY A O 1
ATOM 747 N N . VAL A 1 102 ? -3.26 -16.234 7.852 1 84.31 102 VAL A N 1
ATOM 748 C CA . VAL A 1 102 ? -2.41 -16.797 6.809 1 84.31 102 VAL A CA 1
ATOM 749 C C . VAL A 1 102 ? -1.405 -17.766 7.43 1 84.31 102 VAL A C 1
ATOM 751 O O . VAL A 1 102 ? -1.145 -18.844 6.879 1 84.31 102 VAL A O 1
ATOM 754 N N . ILE A 1 103 ? -0.873 -17.391 8.57 1 84.44 103 ILE A N 1
ATOM 755 C CA . ILE A 1 103 ? 0.079 -18.234 9.266 1 84.44 103 ILE A CA 1
ATOM 756 C C . ILE A 1 103 ? -0.584 -19.578 9.617 1 84.44 103 ILE A C 1
ATOM 758 O O . ILE A 1 103 ? -0.049 -20.641 9.305 1 84.44 103 ILE A O 1
ATOM 762 N N . THR A 1 104 ? -1.74 -19.516 10.156 1 87 104 THR A N 1
ATOM 763 C CA . THR A 1 104 ? -2.479 -20.719 10.555 1 87 104 THR A CA 1
ATOM 764 C C . THR A 1 104 ? -2.771 -21.594 9.344 1 87 104 THR A C 1
ATOM 766 O O . THR A 1 104 ? -2.629 -22.828 9.414 1 87 104 THR A O 1
ATOM 769 N N . ALA A 1 105 ? -3.178 -20.984 8.289 1 91 105 ALA A N 1
ATOM 770 C CA . ALA A 1 105 ? -3.525 -21.719 7.07 1 91 105 ALA A CA 1
ATOM 771 C C . ALA A 1 105 ? -2.316 -22.469 6.512 1 91 105 ALA A C 1
ATOM 773 O O . ALA A 1 105 ? -2.406 -23.656 6.188 1 91 105 ALA A O 1
ATOM 774 N N . ILE A 1 106 ? -1.167 -21.828 6.41 1 91.81 106 ILE A N 1
ATOM 775 C CA . ILE A 1 106 ? 0.029 -22.438 5.844 1 91.81 106 ILE A CA 1
ATOM 776 C C . ILE A 1 106 ? 0.529 -23.547 6.77 1 91.81 106 ILE A C 1
ATOM 778 O O . ILE A 1 106 ? 0.906 -24.625 6.309 1 91.81 106 ILE A O 1
ATOM 782 N N . ASP A 1 107 ? 0.489 -23.266 8.062 1 92 107 ASP A N 1
ATOM 783 C CA . ASP A 1 107 ? 0.916 -24.281 9.031 1 92 107 ASP A CA 1
ATOM 784 C C . ASP A 1 107 ? 0.061 -25.531 8.93 1 92 107 ASP A C 1
ATOM 786 O O . ASP A 1 107 ? 0.585 -26.656 8.953 1 92 107 ASP A O 1
ATOM 790 N N . LEU A 1 108 ? -1.172 -25.344 8.82 1 92.94 108 LEU A N 1
ATOM 791 C CA . LEU A 1 108 ? -2.086 -26.469 8.703 1 92.94 108 LEU A CA 1
ATOM 792 C C . LEU A 1 108 ? -1.794 -27.266 7.434 1 92.94 108 LEU A C 1
ATOM 794 O O . LEU A 1 108 ? -1.774 -28.5 7.461 1 92.94 108 LEU A O 1
ATOM 798 N N . MET A 1 109 ? -1.624 -26.609 6.332 1 95.44 109 MET A N 1
ATOM 799 C CA . MET A 1 109 ? -1.334 -27.266 5.066 1 95.44 109 MET A CA 1
ATOM 800 C C . MET A 1 109 ? -0.026 -28.047 5.148 1 95.44 109 MET A C 1
ATOM 802 O O . MET A 1 109 ? 0.081 -29.156 4.602 1 95.44 109 MET A O 1
ATOM 806 N N . GLU A 1 110 ? 0.96 -27.469 5.805 1 94.31 110 GLU A N 1
ATOM 807 C CA . GLU A 1 110 ? 2.236 -28.156 5.988 1 94.31 110 GLU A CA 1
ATOM 808 C C . GLU A 1 110 ? 2.076 -29.391 6.871 1 94.31 110 GLU A C 1
ATOM 810 O O . GLU A 1 110 ? 2.621 -30.453 6.562 1 94.31 110 GLU A O 1
ATOM 815 N N . GLU A 1 111 ? 1.367 -29.219 7.934 1 93.75 111 GLU A N 1
ATOM 816 C CA . GLU A 1 111 ? 1.129 -30.328 8.852 1 93.75 111 GLU A CA 1
ATOM 817 C C . GLU A 1 111 ? 0.41 -31.484 8.156 1 93.75 111 GLU A C 1
ATOM 819 O O . GLU A 1 111 ? 0.676 -32.656 8.438 1 93.75 111 GLU A O 1
ATOM 824 N N . ASN A 1 112 ? -0.427 -31.156 7.27 1 95.19 112 ASN A N 1
ATOM 825 C CA . ASN A 1 112 ? -1.209 -32.156 6.543 1 95.19 112 ASN A CA 1
ATOM 826 C C . ASN A 1 112 ? -0.436 -32.719 5.355 1 95.19 112 ASN A C 1
ATOM 828 O O . ASN A 1 112 ? -0.947 -33.562 4.621 1 95.19 112 ASN A O 1
ATOM 832 N N . GLY A 1 113 ? 0.737 -32.219 5.113 1 95.44 113 GLY A N 1
ATOM 833 C CA . GLY A 1 113 ? 1.534 -32.688 3.994 1 95.44 113 GLY A CA 1
ATOM 834 C C . GLY A 1 113 ? 0.961 -32.281 2.646 1 95.44 113 GLY A C 1
ATOM 835 O O . GLY A 1 113 ? 1.029 -33.062 1.687 1 95.44 113 GLY A O 1
ATOM 836 N N . ALA A 1 114 ? 0.373 -31.156 2.6 1 96 114 ALA A N 1
ATOM 837 C CA . ALA A 1 114 ? -0.336 -30.719 1.398 1 96 114 ALA A CA 1
ATOM 838 C C . ALA A 1 114 ? 0.64 -30.391 0.272 1 96 114 ALA A C 1
ATOM 840 O O . ALA A 1 114 ? 0.344 -30.625 -0.902 1 96 114 ALA A O 1
ATOM 841 N N . TYR A 1 115 ? 1.734 -29.844 0.606 1 96.25 115 TYR A N 1
ATOM 842 C CA . TYR A 1 115 ? 2.754 -29.516 -0.384 1 96.25 115 TYR A CA 1
ATOM 843 C C . TYR A 1 115 ? 3.645 -30.734 -0.666 1 96.25 115 TYR A C 1
ATOM 845 O O . TYR A 1 115 ? 4.77 -30.812 -0.166 1 96.25 115 TYR A O 1
ATOM 853 N N . THR A 1 116 ? 3.195 -31.578 -1.516 1 94.31 116 THR A N 1
ATOM 854 C CA . THR A 1 116 ? 3.818 -32.875 -1.741 1 94.31 116 THR A CA 1
ATOM 855 C C . THR A 1 116 ? 5.121 -32.719 -2.525 1 94.31 116 THR A C 1
ATOM 857 O O . THR A 1 116 ? 5.324 -31.719 -3.209 1 94.31 116 THR A O 1
ATOM 860 N N . ASP A 1 117 ? 5.941 -33.75 -2.576 1 94.31 117 ASP A N 1
ATOM 861 C CA . ASP A 1 117 ? 7.281 -33.688 -3.154 1 94.31 117 ASP A CA 1
ATOM 862 C C . ASP A 1 117 ? 7.227 -33.781 -4.68 1 94.31 117 ASP A C 1
ATOM 864 O O . ASP A 1 117 ? 8.211 -33.5 -5.359 1 94.31 117 ASP A O 1
ATOM 868 N N . ASP A 1 118 ? 6.141 -34.188 -5.191 1 96.31 118 ASP A N 1
ATOM 869 C CA . ASP A 1 118 ? 6.043 -34.312 -6.641 1 96.31 118 ASP A CA 1
ATOM 870 C C . ASP A 1 118 ? 5.727 -32.969 -7.293 1 96.31 118 ASP A C 1
ATOM 872 O O . ASP A 1 118 ? 5.832 -32.812 -8.508 1 96.31 118 ASP A O 1
ATOM 876 N N . LEU A 1 119 ? 5.438 -31.984 -6.453 1 98.06 119 LEU A N 1
ATOM 877 C CA . LEU A 1 119 ? 5.207 -30.641 -6.977 1 98.06 119 LEU A CA 1
ATOM 878 C C . LEU A 1 119 ? 6.516 -30 -7.434 1 98.06 119 LEU A C 1
ATOM 880 O O . LEU A 1 119 ? 7.551 -30.172 -6.785 1 98.06 119 LEU A O 1
ATOM 884 N N . ASP A 1 120 ? 6.391 -29.328 -8.57 1 98.56 120 ASP A N 1
ATOM 885 C CA . ASP A 1 120 ? 7.543 -28.547 -9.008 1 98.56 120 ASP A CA 1
ATOM 886 C C . ASP A 1 120 ? 7.555 -27.172 -8.344 1 98.56 120 ASP A C 1
ATOM 888 O O . ASP A 1 120 ? 8.617 -26.672 -7.957 1 98.56 120 ASP A O 1
ATOM 892 N N . PHE A 1 121 ? 6.383 -26.578 -8.211 1 98.62 121 PHE A N 1
ATOM 893 C CA . PHE A 1 121 ? 6.277 -25.234 -7.672 1 98.62 121 PHE A CA 1
ATOM 894 C C . PHE A 1 121 ? 5.125 -25.125 -6.68 1 98.62 121 PHE A C 1
ATOM 896 O O . PHE A 1 121 ? 4.059 -25.703 -6.898 1 98.62 121 PHE A O 1
ATOM 903 N N . VAL A 1 122 ? 5.312 -24.406 -5.613 1 98.19 122 VAL A N 1
ATOM 904 C CA . VAL A 1 122 ? 4.285 -23.891 -4.715 1 98.19 122 VAL A CA 1
ATOM 905 C C . VAL A 1 122 ? 4.348 -22.375 -4.676 1 98.19 122 VAL A C 1
ATOM 907 O O . VAL A 1 122 ? 5.367 -21.797 -4.289 1 98.19 122 VAL A O 1
ATOM 910 N N . PHE A 1 123 ? 3.268 -21.719 -5.105 1 98.06 123 PHE A N 1
ATOM 911 C CA . PHE A 1 123 ? 3.186 -20.266 -5.082 1 98.06 123 PHE A CA 1
ATOM 912 C C . PHE A 1 123 ? 2.383 -19.781 -3.879 1 98.06 123 PHE A C 1
ATOM 914 O O . PHE A 1 123 ? 1.27 -20.266 -3.641 1 98.06 123 PHE A O 1
ATOM 921 N N . PHE A 1 124 ? 2.941 -18.922 -3.148 1 95.75 124 PHE A N 1
ATOM 922 C CA . PHE A 1 124 ? 2.219 -18.156 -2.139 1 95.75 124 PHE A CA 1
ATOM 923 C C . PHE A 1 124 ? 1.897 -16.75 -2.648 1 95.75 124 PHE A C 1
ATOM 925 O O . PHE A 1 124 ? 2.793 -15.914 -2.785 1 95.75 124 PHE A O 1
ATOM 932 N N . ASP A 1 125 ? 0.691 -16.469 -2.977 1 94.5 125 ASP A N 1
ATOM 933 C CA . ASP A 1 125 ? 0.24 -15.156 -3.406 1 94.5 125 ASP A CA 1
ATOM 934 C C . ASP A 1 125 ? -0.171 -14.297 -2.211 1 94.5 125 ASP A C 1
ATOM 936 O O . ASP A 1 125 ? -1.288 -14.422 -1.705 1 94.5 125 ASP A O 1
ATOM 940 N N . VAL A 1 126 ? 0.757 -13.453 -1.839 1 87.88 126 VAL A N 1
ATOM 941 C CA . VAL A 1 126 ? 0.638 -12.789 -0.545 1 87.88 126 VAL A CA 1
ATOM 942 C C . VAL A 1 126 ? 0.102 -11.375 -0.739 1 87.88 126 VAL A C 1
ATOM 944 O O . VAL A 1 126 ? 0.384 -10.727 -1.752 1 87.88 126 VAL A O 1
ATOM 947 N N . LEU A 1 127 ? -0.758 -10.977 0.223 1 73.88 127 LEU A N 1
ATOM 948 C CA . LEU A 1 127 ? -1.314 -9.633 0.165 1 73.88 127 LEU A CA 1
ATOM 949 C C . LEU A 1 127 ? -0.223 -8.586 0.363 1 73.88 127 LEU A C 1
ATOM 951 O O . LEU A 1 127 ? 0.71 -8.789 1.141 1 73.88 127 LEU A O 1
ATOM 955 N N . GLY A 1 128 ? -0.328 -7.496 -0.219 1 63.03 128 GLY A N 1
ATOM 956 C CA . GLY A 1 128 ? 0.273 -6.219 -0.569 1 63.03 128 GLY A CA 1
ATOM 957 C C . GLY A 1 128 ? 1.51 -5.898 0.249 1 63.03 128 GLY A C 1
ATOM 958 O O . GLY A 1 128 ? 2.354 -6.77 0.475 1 63.03 128 GLY A O 1
ATOM 959 N N . ASP A 1 129 ? 1.511 -4.805 1.198 1 57.72 129 ASP A N 1
ATOM 960 C CA . ASP A 1 129 ? 2.684 -4.07 1.659 1 57.72 129 ASP A CA 1
ATOM 961 C C . ASP A 1 129 ? 3.279 -4.711 2.91 1 57.72 129 ASP A C 1
ATOM 963 O O . ASP A 1 129 ? 2.578 -4.918 3.902 1 57.72 129 ASP A O 1
ATOM 967 N N . VAL A 1 130 ? 4.234 -5.738 2.783 1 53.22 130 VAL A N 1
ATOM 968 C CA . VAL A 1 130 ? 4.996 -6.496 3.77 1 53.22 130 VAL A CA 1
ATOM 969 C C . VAL A 1 130 ? 5.074 -5.711 5.078 1 53.22 130 VAL A C 1
ATOM 971 O O . VAL A 1 130 ? 5.984 -5.926 5.883 1 53.22 130 VAL A O 1
ATOM 974 N N . VAL A 1 131 ? 4.066 -4.973 5.32 1 55.66 131 VAL A N 1
ATOM 975 C CA . VAL A 1 131 ? 4.355 -4.164 6.5 1 55.66 131 VAL A CA 1
ATOM 976 C C . VAL A 1 131 ? 3.857 -4.883 7.754 1 55.66 131 VAL A C 1
ATOM 978 O O . VAL A 1 131 ? 4.383 -4.668 8.852 1 55.66 131 VAL A O 1
ATOM 981 N N . CYS A 1 132 ? 3.014 -5.906 7.539 1 58.66 132 CYS A N 1
ATOM 982 C CA . CYS A 1 132 ? 2.494 -6.488 8.773 1 58.66 132 CYS A CA 1
ATOM 983 C C . CYS A 1 132 ? 3.102 -7.863 9.023 1 58.66 132 CYS A C 1
ATOM 985 O O . CYS A 1 132 ? 3.6 -8.508 8.094 1 58.66 132 CYS A O 1
ATOM 987 N N . GLY A 1 133 ? 3.303 -8.219 10.234 1 59.47 133 GLY A N 1
ATOM 988 C CA . GLY A 1 133 ? 3.92 -9.461 10.68 1 59.47 133 GLY A CA 1
ATOM 989 C C . GLY A 1 133 ? 3.334 -10.695 10.023 1 59.47 133 GLY A C 1
ATOM 990 O O . GLY A 1 133 ? 4.066 -11.609 9.641 1 59.47 133 GLY A O 1
ATOM 991 N N . GLY A 1 134 ? 2.111 -10.695 9.781 1 62.75 134 GLY A N 1
ATOM 992 C CA . GLY A 1 134 ? 1.479 -11.883 9.227 1 62.75 134 GLY A CA 1
ATOM 993 C C . GLY A 1 134 ? 1.814 -12.109 7.77 1 62.75 134 GLY A C 1
ATOM 994 O O . GLY A 1 134 ? 1.949 -13.258 7.328 1 62.75 134 GLY A O 1
ATOM 995 N N . PHE A 1 135 ? 2.111 -11.055 7.102 1 68.5 135 PHE A N 1
ATOM 996 C CA . PHE A 1 135 ? 2.352 -11.211 5.672 1 68.5 135 PHE A CA 1
ATOM 997 C C . PHE A 1 135 ? 3.828 -11.477 5.398 1 68.5 135 PHE A C 1
ATOM 999 O O . PHE A 1 135 ? 4.188 -11.961 4.324 1 68.5 135 PHE A O 1
ATOM 1006 N N . ALA A 1 136 ? 4.492 -11.25 6.469 1 75.88 136 ALA A N 1
ATOM 1007 C CA . ALA A 1 136 ? 5.918 -11.531 6.34 1 75.88 136 ALA A CA 1
ATOM 1008 C C . ALA A 1 136 ? 6.227 -12.992 6.66 1 75.88 136 ALA A C 1
ATOM 1010 O O . ALA A 1 136 ? 7.336 -13.469 6.41 1 75.88 136 ALA A O 1
ATOM 1011 N N . MET A 1 137 ? 5.258 -13.703 7.012 1 76.81 137 MET A N 1
ATOM 1012 C CA . MET A 1 137 ? 5.465 -15.039 7.547 1 76.81 137 MET A CA 1
ATOM 1013 C C . MET A 1 137 ? 6.078 -15.961 6.492 1 76.81 1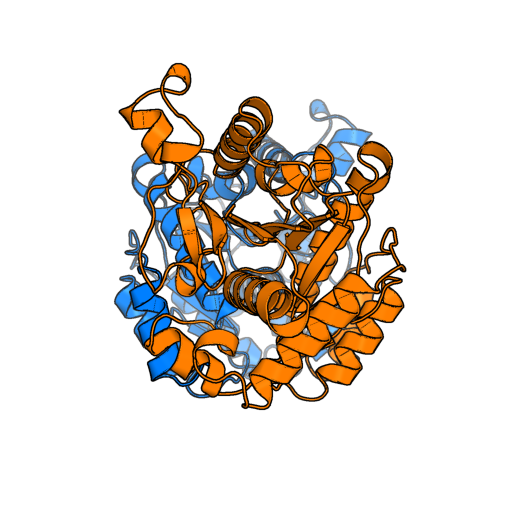37 MET A C 1
ATOM 1015 O O . MET A 1 137 ? 7.02 -16.703 6.781 1 76.81 137 MET A O 1
ATOM 1019 N N . PRO A 1 138 ? 5.59 -15.898 5.238 1 81.5 138 PRO A N 1
ATOM 1020 C CA . PRO A 1 138 ? 6.207 -16.812 4.27 1 81.5 138 PRO A CA 1
ATOM 1021 C C . PRO A 1 138 ? 7.707 -16.578 4.109 1 81.5 138 PRO A C 1
ATOM 1023 O O . PRO A 1 138 ? 8.461 -17.516 3.867 1 81.5 138 PRO A O 1
ATOM 1026 N N . ILE A 1 139 ? 8.102 -15.391 4.348 1 84.56 139 ILE A N 1
ATOM 1027 C CA . ILE A 1 139 ? 9.516 -15.094 4.148 1 84.56 139 ILE A CA 1
ATOM 1028 C C . ILE A 1 139 ? 10.25 -15.156 5.488 1 84.56 139 ILE A C 1
ATOM 1030 O O . ILE A 1 139 ? 11.414 -15.562 5.547 1 84.56 139 ILE A O 1
ATOM 1034 N N . ARG A 1 140 ? 9.578 -14.828 6.555 1 81.38 140 ARG A N 1
ATOM 1035 C CA . ARG A 1 140 ? 10.188 -14.82 7.883 1 81.38 140 ARG A CA 1
ATOM 1036 C C . ARG A 1 140 ? 10.492 -16.234 8.359 1 81.38 140 ARG A C 1
ATOM 1038 O O . ARG A 1 140 ? 11.562 -16.5 8.906 1 81.38 140 ARG A O 1
ATOM 1045 N N . ASP A 1 141 ? 9.617 -17.125 8.094 1 85.88 141 ASP A N 1
ATOM 1046 C CA . ASP A 1 141 ? 9.75 -18.469 8.633 1 85.88 141 ASP A CA 1
ATOM 1047 C C . ASP A 1 141 ? 10.305 -19.438 7.578 1 85.88 141 ASP A C 1
ATOM 1049 O O . ASP A 1 141 ? 10.289 -20.656 7.77 1 85.88 141 ASP A O 1
ATOM 1053 N N . GLY A 1 142 ? 10.695 -18.922 6.496 1 86.38 142 GLY A N 1
ATOM 1054 C CA . GLY A 1 142 ? 11.352 -19.734 5.473 1 86.38 142 GLY A CA 1
ATOM 1055 C C . GLY A 1 142 ? 10.391 -20.641 4.727 1 86.38 142 GLY A C 1
ATOM 1056 O O . GLY A 1 142 ? 10.797 -21.688 4.215 1 86.38 142 GLY A O 1
ATOM 1057 N N . LYS A 1 143 ? 9.172 -20.281 4.742 1 90.44 143 LYS A N 1
ATOM 1058 C CA . LYS A 1 143 ? 8.195 -21.078 4 1 90.44 143 LYS A CA 1
ATOM 1059 C C . LYS A 1 143 ? 8.391 -20.922 2.496 1 90.44 143 LYS A C 1
ATOM 1061 O O . LYS A 1 143 ? 8.094 -21.844 1.729 1 90.44 143 LYS A O 1
ATOM 1066 N N . ALA A 1 144 ? 8.836 -19.828 2.074 1 93 144 ALA A N 1
ATOM 1067 C CA . ALA A 1 144 ? 9.266 -19.578 0.7 1 93 144 ALA A CA 1
ATOM 1068 C C . ALA A 1 144 ? 10.766 -19.297 0.639 1 93 144 ALA A C 1
ATOM 1070 O O . ALA A 1 144 ? 11.305 -18.609 1.51 1 93 144 ALA A O 1
ATOM 1071 N N . GLN A 1 145 ? 11.344 -19.812 -0.386 1 94 145 GLN A N 1
ATOM 1072 C CA . GLN A 1 145 ? 12.781 -19.609 -0.543 1 94 145 GLN A CA 1
ATOM 1073 C C . GLN A 1 145 ? 13.062 -18.516 -1.565 1 94 145 GLN A C 1
ATOM 1075 O O . GLN A 1 145 ? 14.133 -17.906 -1.543 1 94 145 GLN A O 1
ATOM 1080 N N . GLU A 1 146 ? 12.227 -18.359 -2.488 1 96.19 146 GLU A N 1
ATOM 1081 C CA . GLU A 1 146 ? 12.398 -17.344 -3.51 1 96.19 146 GLU A CA 1
ATOM 1082 C C . GLU A 1 146 ? 11.195 -16.391 -3.547 1 96.19 146 GLU A C 1
ATOM 1084 O O . GLU A 1 146 ? 10.055 -16.828 -3.361 1 96.19 146 GLU A O 1
ATOM 1089 N N . VAL A 1 147 ? 11.5 -15.102 -3.748 1 96.5 147 VAL A N 1
ATOM 1090 C CA . VAL A 1 147 ? 10.477 -14.062 -3.783 1 96.5 147 VAL A CA 1
ATOM 1091 C C . VAL A 1 147 ? 10.523 -13.336 -5.125 1 96.5 147 VAL A C 1
ATOM 1093 O O . VAL A 1 147 ? 11.602 -13.023 -5.629 1 96.5 147 VAL A O 1
ATOM 1096 N N . TYR A 1 148 ? 9.43 -13.211 -5.742 1 97.88 148 TYR A N 1
ATOM 1097 C CA . TYR A 1 148 ? 9.266 -12.281 -6.855 1 97.88 148 TYR A CA 1
ATOM 1098 C C . TYR A 1 148 ? 8.297 -11.164 -6.492 1 97.88 148 TYR A C 1
ATOM 1100 O O . TYR A 1 148 ? 7.281 -11.398 -5.836 1 97.88 148 TYR A O 1
ATOM 1108 N N . ILE A 1 149 ? 8.602 -9.969 -6.895 1 96.81 149 ILE A N 1
ATOM 1109 C CA . ILE A 1 149 ? 7.762 -8.812 -6.613 1 96.81 149 ILE A CA 1
ATOM 1110 C C . ILE A 1 149 ? 7.133 -8.305 -7.91 1 96.81 149 ILE A C 1
ATOM 1112 O O . ILE A 1 149 ? 7.84 -8.047 -8.891 1 96.81 149 ILE A O 1
ATOM 1116 N N . VAL A 1 150 ? 5.805 -8.234 -7.91 1 96.88 150 VAL A N 1
ATOM 1117 C CA . VAL A 1 150 ? 5.113 -7.621 -9.039 1 96.88 150 VAL A CA 1
ATOM 1118 C C . VAL A 1 150 ? 5.07 -6.105 -8.867 1 96.88 150 VAL A C 1
ATOM 1120 O O . VAL A 1 150 ? 4.668 -5.605 -7.812 1 96.88 150 VAL A O 1
ATOM 1123 N N . ALA A 1 151 ? 5.535 -5.41 -9.867 1 95.62 151 ALA A N 1
ATOM 1124 C CA . ALA A 1 151 ? 5.562 -3.951 -9.844 1 95.62 151 ALA A CA 1
ATOM 1125 C C . ALA A 1 151 ? 5.227 -3.373 -11.211 1 95.62 151 ALA A C 1
ATOM 1127 O O . ALA A 1 151 ? 4.785 -4.098 -12.109 1 95.62 151 ALA A O 1
ATOM 1128 N N . SER A 1 152 ? 5.207 -2.07 -11.312 1 93.5 152 SER A N 1
ATOM 1129 C CA . SER A 1 152 ? 5.059 -1.291 -12.531 1 93.5 152 SER A CA 1
ATOM 1130 C C . SER A 1 152 ? 5.883 -0.009 -12.477 1 93.5 152 SER A C 1
ATOM 1132 O O . SER A 1 152 ? 6.633 0.212 -11.523 1 93.5 152 SER A O 1
ATOM 1134 N N . GLY A 1 153 ? 5.742 0.745 -13.555 1 89.06 153 GLY A N 1
ATOM 1135 C CA . GLY A 1 153 ? 6.465 2.006 -13.586 1 89.06 153 GLY A CA 1
ATOM 1136 C C . GLY A 1 153 ? 5.801 3.098 -12.773 1 89.06 153 GLY A C 1
ATOM 1137 O O . GLY A 1 153 ? 6.289 4.227 -12.719 1 89.06 153 GLY A O 1
ATOM 1138 N N . GLU A 1 154 ? 4.742 2.732 -12.133 1 84.31 154 GLU A N 1
ATOM 1139 C CA . GLU A 1 154 ? 4.078 3.719 -11.281 1 84.31 154 GLU A CA 1
ATOM 1140 C C . GLU A 1 154 ? 4.832 3.92 -9.977 1 84.31 154 GLU A C 1
ATOM 1142 O O . GLU A 1 154 ? 5.309 2.957 -9.367 1 84.31 154 GLU A O 1
ATOM 1147 N N . MET A 1 155 ? 4.844 5.113 -9.531 1 80.31 155 MET A N 1
ATOM 1148 C CA . MET A 1 155 ? 5.621 5.48 -8.352 1 80.31 155 MET A CA 1
ATOM 1149 C C . MET A 1 155 ? 5.195 4.656 -7.137 1 80.31 155 MET A C 1
ATOM 1151 O O . MET A 1 155 ? 6.039 4.117 -6.418 1 80.31 155 MET A O 1
ATOM 1155 N N . MET A 1 156 ? 3.947 4.531 -6.949 1 82.88 156 MET A N 1
ATOM 1156 C CA . MET A 1 156 ? 3.443 3.834 -5.77 1 82.88 156 MET A CA 1
ATOM 1157 C C . MET A 1 156 ? 3.85 2.365 -5.793 1 82.88 156 MET A C 1
ATOM 1159 O O . MET A 1 156 ? 4.098 1.768 -4.742 1 82.88 156 MET A O 1
ATOM 1163 N N . ALA A 1 157 ? 3.906 1.832 -7 1 88.31 157 ALA A N 1
ATOM 1164 C CA . ALA A 1 157 ? 4.32 0.438 -7.137 1 88.31 157 ALA A CA 1
ATOM 1165 C C . ALA A 1 157 ? 5.801 0.269 -6.801 1 88.31 157 ALA A C 1
ATOM 1167 O O . ALA A 1 157 ? 6.191 -0.711 -6.164 1 88.31 157 ALA A O 1
ATOM 1168 N N . ILE A 1 158 ? 6.617 1.252 -7.172 1 89.69 158 ILE A N 1
ATOM 1169 C CA . ILE A 1 158 ? 8.055 1.202 -6.934 1 89.69 158 ILE A CA 1
ATOM 1170 C C . ILE A 1 158 ? 8.336 1.391 -5.445 1 89.69 158 ILE A C 1
ATOM 1172 O O . ILE A 1 158 ? 9.188 0.7 -4.875 1 89.69 158 ILE A O 1
ATOM 1176 N N . TYR A 1 159 ? 7.645 2.277 -4.887 1 84.12 159 TYR A N 1
ATOM 1177 C CA . TYR A 1 159 ? 7.789 2.477 -3.447 1 84.12 159 TYR A CA 1
ATOM 1178 C C . TYR A 1 159 ? 7.449 1.203 -2.684 1 84.12 159 TYR A C 1
ATOM 1180 O O . TYR A 1 159 ? 8.164 0.823 -1.751 1 84.12 159 TYR A O 1
ATOM 1188 N N . ALA A 1 160 ? 6.383 0.632 -3.061 1 85.56 160 ALA A N 1
ATOM 1189 C CA . ALA A 1 160 ? 5.965 -0.609 -2.412 1 85.56 160 ALA A CA 1
ATOM 1190 C C . ALA A 1 160 ? 7.004 -1.708 -2.611 1 85.56 160 ALA A C 1
ATOM 1192 O O . ALA A 1 160 ? 7.336 -2.436 -1.671 1 85.56 160 ALA A O 1
ATOM 1193 N N . ALA A 1 161 ? 7.512 -1.816 -3.82 1 92.12 161 ALA A N 1
ATOM 1194 C CA . ALA A 1 161 ? 8.531 -2.822 -4.105 1 92.12 161 ALA A CA 1
ATOM 1195 C C . ALA A 1 161 ? 9.773 -2.604 -3.248 1 92.12 161 ALA A C 1
ATOM 1197 O O . ALA A 1 161 ? 10.336 -3.555 -2.695 1 92.12 161 ALA A O 1
ATOM 1198 N N . ASN A 1 162 ? 10.203 -1.383 -3.121 1 90.25 162 ASN A N 1
ATOM 1199 C CA . ASN A 1 162 ? 11.359 -1.047 -2.307 1 90.25 162 ASN A CA 1
ATOM 1200 C C . ASN A 1 162 ? 11.133 -1.392 -0.837 1 90.25 162 ASN A C 1
ATOM 1202 O O . ASN A 1 162 ? 12.047 -1.861 -0.158 1 90.25 162 ASN A O 1
ATOM 1206 N N . ASN A 1 163 ? 9.969 -1.149 -0.359 1 83.81 163 ASN A N 1
ATOM 1207 C CA . ASN A 1 163 ? 9.633 -1.477 1.023 1 83.81 163 ASN A CA 1
ATOM 1208 C C . ASN A 1 163 ? 9.648 -2.984 1.262 1 83.81 163 ASN A C 1
ATOM 1210 O O . ASN A 1 163 ? 10.078 -3.445 2.32 1 83.81 163 ASN A O 1
ATOM 1214 N N . ILE A 1 164 ? 9.117 -3.709 0.331 1 88.62 164 ILE A N 1
ATOM 1215 C CA . ILE A 1 164 ? 9.133 -5.164 0.428 1 88.62 164 ILE A CA 1
ATOM 1216 C C . ILE A 1 164 ? 10.578 -5.66 0.474 1 88.62 164 ILE A C 1
ATOM 1218 O O . ILE A 1 164 ? 10.906 -6.57 1.241 1 88.62 164 ILE A O 1
ATOM 1222 N N . CYS A 1 165 ? 11.445 -5.055 -0.313 1 91.75 165 CYS A N 1
ATOM 1223 C CA . CYS A 1 165 ? 12.859 -5.406 -0.299 1 91.75 165 CYS A CA 1
ATOM 1224 C C . CYS A 1 165 ? 13.469 -5.168 1.078 1 91.75 165 CYS A C 1
ATOM 1226 O O . CYS A 1 165 ? 14.289 -5.957 1.545 1 91.75 165 CYS A O 1
ATOM 1228 N N . LYS A 1 166 ? 13.094 -4.086 1.708 1 85.62 166 LYS A N 1
ATOM 1229 C CA . LYS A 1 166 ? 13.578 -3.834 3.062 1 85.62 166 LYS A CA 1
ATOM 1230 C C . LYS A 1 166 ? 13.18 -4.961 4.008 1 85.62 166 LYS A C 1
ATOM 1232 O O . LYS A 1 166 ? 13.969 -5.375 4.855 1 85.62 166 LYS A O 1
ATOM 1237 N N . GLY A 1 167 ? 11.961 -5.371 3.855 1 83.31 167 GLY A N 1
ATOM 1238 C CA . GLY A 1 167 ? 11.523 -6.52 4.629 1 83.31 167 GLY A CA 1
ATOM 1239 C C . GLY A 1 167 ? 12.32 -7.777 4.336 1 83.31 167 GLY A C 1
ATOM 1240 O O . GLY A 1 167 ? 12.648 -8.531 5.25 1 83.31 167 GLY A O 1
ATOM 1241 N N . LEU A 1 168 ? 12.633 -7.984 3.1 1 89.88 168 LEU A N 1
ATOM 1242 C CA . LEU A 1 168 ? 13.391 -9.164 2.695 1 89.88 168 LEU A CA 1
ATOM 1243 C C . LEU A 1 168 ? 14.781 -9.148 3.322 1 89.88 168 LEU A C 1
ATOM 1245 O O . LEU A 1 168 ? 15.281 -10.195 3.758 1 89.88 168 LEU A O 1
ATOM 1249 N N . VAL A 1 169 ? 15.398 -8.031 3.311 1 90.69 169 VAL A N 1
ATOM 1250 C CA . VAL A 1 169 ? 16.734 -7.91 3.895 1 90.69 169 VAL A CA 1
ATOM 1251 C C . VAL A 1 169 ? 16.688 -8.352 5.355 1 90.69 169 VAL A C 1
ATOM 1253 O O . VAL A 1 169 ? 17.578 -9.086 5.809 1 90.69 169 VAL A O 1
ATOM 1256 N N . LYS A 1 170 ? 15.727 -8.008 5.977 1 83.44 170 LYS A N 1
ATOM 1257 C CA . LYS A 1 170 ? 15.594 -8.289 7.406 1 83.44 170 LYS A CA 1
ATOM 1258 C C . LYS A 1 170 ? 15.508 -9.789 7.66 1 83.44 170 LYS A C 1
ATOM 1260 O O . LYS A 1 170 ? 16.031 -10.289 8.656 1 83.44 170 LYS A O 1
ATOM 1265 N N . TYR A 1 171 ? 14.844 -10.453 6.797 1 86.56 171 TYR A N 1
ATOM 1266 C CA . TYR A 1 171 ? 14.562 -11.859 7.066 1 86.56 171 TYR A CA 1
ATOM 1267 C C . TYR A 1 171 ? 15.5 -12.766 6.281 1 86.56 171 TYR A C 1
ATOM 1269 O O . TYR A 1 171 ? 15.555 -13.969 6.527 1 86.56 171 TYR A O 1
ATOM 1277 N N . ALA A 1 172 ? 16.297 -12.234 5.406 1 91.5 172 ALA A N 1
ATOM 1278 C CA . ALA A 1 172 ? 17.141 -13.016 4.504 1 91.5 172 ALA A CA 1
ATOM 1279 C C . ALA A 1 172 ? 18.125 -13.875 5.285 1 91.5 172 ALA A C 1
ATOM 1281 O O . ALA A 1 172 ? 18.359 -15.039 4.941 1 91.5 172 ALA A O 1
ATOM 1282 N N . LYS A 1 173 ? 18.734 -13.375 6.309 1 89.69 173 LYS A N 1
ATOM 1283 C CA . LYS A 1 173 ? 19.734 -14.109 7.07 1 89.69 173 LYS A CA 1
ATOM 1284 C C . LYS A 1 173 ? 19.094 -15.195 7.926 1 89.69 173 LYS A C 1
ATOM 1286 O O . LYS A 1 173 ? 19.656 -16.281 8.07 1 89.69 173 LYS A O 1
ATOM 1291 N N . GLN A 1 174 ? 17.984 -14.852 8.406 1 88.56 174 GLN A N 1
ATOM 1292 C CA . GLN A 1 174 ? 17.312 -15.781 9.297 1 88.56 174 GLN A CA 1
ATOM 1293 C C . GLN A 1 174 ? 16.688 -16.938 8.523 1 88.56 174 GLN A C 1
ATOM 1295 O O . GLN A 1 174 ? 16.797 -18.094 8.93 1 88.56 174 GLN A O 1
ATOM 1300 N N . SER A 1 175 ? 16.047 -16.688 7.438 1 91.62 175 SER A N 1
ATOM 1301 C CA . SER A 1 175 ? 15.227 -17.688 6.766 1 91.62 175 SER A CA 1
ATOM 1302 C C . SER A 1 175 ? 15.914 -18.219 5.512 1 91.62 175 SER A C 1
ATOM 1304 O O . SER A 1 175 ? 15.531 -19.266 4.98 1 91.62 175 SER A O 1
ATOM 1306 N N . GLY A 1 176 ? 16.875 -17.516 5.008 1 93.69 176 GLY A N 1
ATOM 1307 C CA . GLY A 1 176 ? 17.531 -17.906 3.766 1 93.69 176 GLY A CA 1
ATOM 1308 C C . GLY A 1 176 ? 16.766 -17.453 2.529 1 93.69 176 GLY A C 1
ATOM 1309 O O . GLY A 1 176 ? 17.188 -17.734 1.404 1 93.69 176 GLY A O 1
ATOM 1310 N N . VAL A 1 177 ? 15.695 -16.719 2.648 1 95.06 177 VAL A N 1
ATOM 1311 C CA . VAL A 1 177 ? 14.875 -16.234 1.538 1 95.06 177 VAL A CA 1
ATOM 1312 C C . VAL A 1 177 ? 15.688 -15.281 0.671 1 95.06 177 VAL A C 1
ATOM 1314 O O . VAL A 1 177 ? 16.531 -14.539 1.179 1 95.06 177 VAL A O 1
ATOM 1317 N N . ARG A 1 178 ? 15.461 -15.375 -0.639 1 97.56 178 ARG A N 1
ATOM 1318 C CA . ARG A 1 178 ? 16.172 -14.523 -1.593 1 97.56 178 ARG A CA 1
ATOM 1319 C C . ARG A 1 178 ? 15.195 -13.922 -2.609 1 97.56 178 ARG A C 1
ATOM 1321 O O . ARG A 1 178 ? 14.141 -14.492 -2.877 1 97.56 178 ARG A O 1
ATOM 1328 N N . LEU A 1 179 ? 15.57 -12.727 -3.121 1 97.81 179 LEU A N 1
ATOM 1329 C CA . LEU A 1 179 ? 14.828 -12.086 -4.203 1 97.81 179 LEU A CA 1
ATOM 1330 C C . LEU A 1 179 ? 15.227 -12.672 -5.555 1 97.81 179 LEU A C 1
ATOM 1332 O O . LEU A 1 179 ? 16.406 -12.664 -5.91 1 97.81 179 LEU A O 1
ATOM 1336 N N . GLY A 1 180 ? 14.266 -13.203 -6.238 1 98.38 180 GLY A N 1
ATOM 1337 C CA . GLY A 1 180 ? 14.523 -13.773 -7.551 1 98.38 180 GLY A CA 1
ATOM 1338 C C . GLY A 1 180 ? 14.406 -12.758 -8.672 1 98.38 180 GLY A C 1
ATOM 1339 O O . GLY A 1 180 ? 14.922 -12.977 -9.773 1 98.38 180 GLY A O 1
ATOM 1340 N N . GLY A 1 181 ? 13.695 -11.633 -8.414 1 98.56 181 GLY A N 1
ATOM 1341 C CA . GLY A 1 181 ? 13.539 -10.594 -9.414 1 98.56 181 GLY A CA 1
ATOM 1342 C C . GLY A 1 181 ? 12.227 -9.844 -9.289 1 98.56 181 GLY A C 1
ATOM 1343 O O . GLY A 1 181 ? 11.398 -10.164 -8.438 1 98.56 181 GLY A O 1
ATOM 1344 N N . ILE A 1 182 ? 12.078 -8.844 -10.172 1 98.62 182 ILE A N 1
ATOM 1345 C CA . ILE A 1 182 ? 10.859 -8.047 -10.25 1 98.62 182 ILE A CA 1
ATOM 1346 C C . ILE A 1 182 ? 10.117 -8.375 -11.539 1 98.62 182 ILE A C 1
ATOM 1348 O O . ILE A 1 182 ? 10.719 -8.445 -12.617 1 98.62 182 ILE A O 1
ATOM 1352 N N . ILE A 1 183 ? 8.852 -8.695 -11.422 1 98.69 183 ILE A N 1
ATOM 1353 C CA . ILE A 1 183 ? 7.969 -8.852 -12.57 1 98.69 183 ILE A CA 1
ATOM 1354 C C . ILE A 1 183 ? 7.266 -7.527 -12.867 1 98.69 183 ILE A C 1
ATOM 1356 O O . ILE A 1 183 ? 6.496 -7.031 -12.047 1 98.69 183 ILE A O 1
ATOM 1360 N N . CYS A 1 184 ? 7.539 -6.977 -14.023 1 98.31 184 CYS A N 1
ATOM 1361 C CA . CYS A 1 184 ? 6.852 -5.746 -14.406 1 98.31 184 CYS A CA 1
ATOM 1362 C C . CYS A 1 184 ? 5.508 -6.051 -15.055 1 98.31 184 CYS A C 1
ATOM 1364 O O . CYS A 1 184 ? 5.457 -6.602 -16.156 1 98.31 184 CYS A O 1
ATOM 1366 N N . ASN A 1 185 ? 4.48 -5.824 -14.328 1 96.75 185 ASN A N 1
ATOM 1367 C CA . ASN A 1 185 ? 3.146 -5.785 -14.922 1 96.75 185 ASN A CA 1
ATOM 1368 C C . ASN A 1 185 ? 2.803 -4.391 -15.438 1 96.75 185 ASN A C 1
ATOM 1370 O O . ASN A 1 185 ? 2.32 -3.545 -14.688 1 96.75 185 ASN A O 1
ATOM 1374 N N . SER A 1 186 ? 3.01 -4.176 -16.719 1 95.56 186 SER A N 1
ATOM 1375 C CA . SER A 1 186 ? 3.084 -2.844 -17.312 1 95.56 186 SER A CA 1
ATOM 1376 C C . SER A 1 186 ? 1.761 -2.102 -17.156 1 95.56 186 SER A C 1
ATOM 1378 O O . SER A 1 186 ? 0.691 -2.688 -17.344 1 95.56 186 SER A O 1
ATOM 1380 N N . ARG A 1 187 ? 1.889 -0.873 -16.891 1 87.69 187 ARG A N 1
ATOM 1381 C CA . ARG A 1 187 ? 0.759 0.051 -16.875 1 87.69 187 ARG A CA 1
ATOM 1382 C C . ARG A 1 187 ? 0.879 1.089 -17.984 1 87.69 187 ARG A C 1
ATOM 1384 O O . ARG A 1 187 ? 0.214 2.127 -17.938 1 87.69 187 ARG A O 1
ATOM 1391 N N . LYS A 1 188 ? 1.774 0.885 -18.906 1 87.31 188 LYS A N 1
ATOM 1392 C CA . LYS A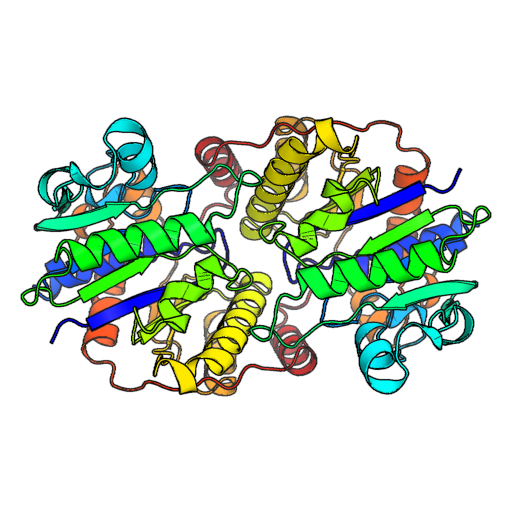 1 188 ? 2.012 1.723 -20.078 1 87.31 188 LYS A CA 1
ATOM 1393 C C . LYS A 1 188 ? 2.387 3.145 -19.672 1 87.31 188 LYS A C 1
ATOM 1395 O O . LYS A 1 188 ? 1.95 4.113 -20.297 1 87.31 188 LYS A O 1
ATOM 1400 N N . VAL A 1 189 ? 3.072 3.301 -18.625 1 83.5 189 VAL A N 1
ATOM 1401 C CA . VAL A 1 189 ? 3.641 4.59 -18.25 1 83.5 189 VAL A CA 1
ATOM 1402 C C . VAL A 1 189 ? 4.875 4.879 -19.094 1 83.5 189 VAL A C 1
ATOM 1404 O O . VAL A 1 189 ? 5.594 3.959 -19.484 1 83.5 189 VAL A O 1
ATOM 1407 N N . ASP A 1 190 ? 5.082 6.117 -19.344 1 84.56 190 ASP A N 1
ATOM 1408 C CA . ASP A 1 190 ? 6.234 6.508 -20.156 1 84.56 190 ASP A CA 1
ATOM 1409 C C . ASP A 1 190 ? 7.539 6.133 -19.453 1 84.56 190 ASP A C 1
ATOM 1411 O O . ASP A 1 190 ? 7.719 6.406 -18.266 1 84.56 190 ASP A O 1
ATOM 1415 N N . GLY A 1 191 ? 8.43 5.512 -20.219 1 90.56 191 GLY A N 1
ATOM 1416 C CA . GLY A 1 191 ? 9.742 5.16 -19.703 1 90.56 191 GLY A CA 1
ATOM 1417 C C . GLY A 1 191 ? 9.695 4.043 -18.672 1 90.56 191 GLY A C 1
ATOM 1418 O O . GLY A 1 191 ? 10.625 3.885 -17.875 1 90.56 191 GLY A O 1
ATOM 1419 N N . GLU A 1 192 ? 8.625 3.328 -18.703 1 92.81 192 GLU A N 1
ATOM 1420 C CA . GLU A 1 192 ? 8.359 2.324 -17.672 1 92.81 192 GLU A CA 1
ATOM 1421 C C . GLU A 1 192 ? 9.461 1.269 -17.625 1 92.81 192 GLU A C 1
ATOM 1423 O O . GLU A 1 192 ? 9.992 0.957 -16.562 1 92.81 192 GLU A O 1
ATOM 1428 N N . ARG A 1 193 ? 9.805 0.696 -18.844 1 95.19 193 ARG A N 1
ATOM 1429 C CA . ARG A 1 193 ? 10.797 -0.37 -18.922 1 95.19 193 ARG A CA 1
ATOM 1430 C C . ARG A 1 193 ? 12.156 0.115 -18.438 1 95.19 193 ARG A C 1
ATOM 1432 O O . ARG A 1 193 ? 12.789 -0.53 -17.594 1 95.19 193 ARG A O 1
ATOM 1439 N N . GLU A 1 194 ? 12.594 1.262 -18.906 1 95.12 194 GLU A N 1
ATOM 1440 C CA . GLU A 1 194 ? 13.891 1.822 -18.547 1 95.12 194 GLU A CA 1
ATOM 1441 C C . GLU A 1 194 ? 13.953 2.127 -17.047 1 95.12 194 GLU A C 1
ATOM 1443 O O . GLU A 1 194 ? 14.977 1.87 -16.406 1 95.12 194 GLU A O 1
ATOM 1448 N N . PHE A 1 195 ? 12.883 2.623 -16.578 1 94.06 195 PHE A N 1
ATOM 1449 C CA . PHE A 1 195 ? 12.812 2.953 -15.164 1 94.06 195 PHE A CA 1
ATOM 1450 C C . PHE A 1 195 ? 12.953 1.698 -14.305 1 94.06 195 PHE A C 1
ATOM 1452 O O . PHE A 1 195 ? 13.75 1.665 -13.367 1 94.06 195 PHE A O 1
ATOM 1459 N N . LEU A 1 196 ? 12.227 0.685 -14.633 1 96.56 196 LEU A N 1
ATOM 1460 C CA . LEU A 1 196 ? 12.273 -0.542 -13.844 1 96.56 196 LEU A CA 1
ATOM 1461 C C . LEU A 1 196 ? 13.633 -1.223 -13.977 1 96.56 196 LEU A C 1
ATOM 1463 O O . LEU A 1 196 ? 14.109 -1.85 -13.031 1 96.56 196 LEU A O 1
ATOM 1467 N N . GLU A 1 197 ? 14.227 -1.155 -15.133 1 97.38 197 GLU A N 1
ATOM 1468 C CA . GLU A 1 197 ? 15.562 -1.71 -15.312 1 97.38 197 GLU A CA 1
ATOM 1469 C C . GLU A 1 197 ? 16.578 -0.996 -14.43 1 97.38 197 GLU A C 1
ATOM 1471 O O . GLU A 1 197 ? 17.422 -1.64 -13.797 1 97.38 197 GLU A O 1
ATOM 1476 N N . GLU A 1 198 ? 16.453 0.302 -14.375 1 96.5 198 GLU A N 1
ATOM 1477 C CA . GLU A 1 198 ? 17.359 1.059 -13.5 1 96.5 198 GLU A CA 1
ATOM 1478 C C . GLU A 1 198 ? 17.094 0.746 -12.031 1 96.5 198 GLU A C 1
ATOM 1480 O O . GLU A 1 198 ? 18.031 0.565 -11.25 1 96.5 198 GLU A O 1
ATOM 1485 N N . PHE A 1 199 ? 15.836 0.715 -11.664 1 97.19 199 PHE A N 1
ATOM 1486 C CA . PHE A 1 199 ? 15.461 0.428 -10.289 1 97.19 199 PHE A CA 1
ATOM 1487 C C . PHE A 1 199 ? 15.984 -0.94 -9.859 1 97.19 199 PHE A C 1
ATOM 1489 O O . PHE A 1 199 ? 16.609 -1.073 -8.805 1 97.19 199 PHE A O 1
ATOM 1496 N N . THR A 1 200 ? 15.734 -1.945 -10.672 1 98.38 200 THR A N 1
ATOM 1497 C CA . THR A 1 200 ? 16.141 -3.303 -10.312 1 98.38 200 THR A CA 1
ATOM 1498 C C . THR A 1 200 ? 17.656 -3.422 -10.25 1 98.38 200 THR A C 1
ATOM 1500 O O . THR A 1 200 ? 18.188 -4.086 -9.367 1 98.38 200 THR A O 1
ATOM 1503 N N . ALA A 1 201 ? 18.359 -2.766 -11.156 1 97.94 201 ALA A N 1
ATOM 1504 C CA . ALA A 1 201 ? 19.812 -2.756 -11.086 1 97.94 201 ALA A CA 1
ATOM 1505 C C . ALA A 1 201 ? 20.297 -2.117 -9.789 1 97.94 201 ALA A C 1
ATOM 1507 O O . ALA A 1 201 ? 21.234 -2.617 -9.156 1 97.94 201 ALA A O 1
ATOM 1508 N N . ALA A 1 202 ? 19.672 -1.062 -9.406 1 97.69 202 ALA A N 1
ATOM 1509 C CA . ALA A 1 202 ? 20.078 -0.307 -8.227 1 97.69 202 ALA A CA 1
ATOM 1510 C C . ALA A 1 202 ? 19.891 -1.131 -6.957 1 97.69 202 ALA A C 1
ATOM 1512 O O . ALA A 1 202 ? 20.672 -1.013 -6.012 1 97.69 202 ALA A O 1
ATOM 1513 N N . ILE A 1 203 ? 18.891 -1.979 -6.957 1 98 203 ILE A N 1
ATOM 1514 C CA . ILE A 1 203 ? 18.656 -2.746 -5.738 1 98 203 ILE A CA 1
ATOM 1515 C C . ILE A 1 203 ? 19.359 -4.102 -5.836 1 98 203 ILE A C 1
ATOM 1517 O O . ILE A 1 203 ? 19.172 -4.965 -4.973 1 98 203 ILE A O 1
ATOM 1521 N N . GLY A 1 204 ? 20.047 -4.379 -6.875 1 97.94 204 GLY A N 1
ATOM 1522 C CA . GLY A 1 204 ? 20.922 -5.531 -6.984 1 97.94 204 GLY A CA 1
ATOM 1523 C C . GLY A 1 204 ? 20.234 -6.762 -7.539 1 97.94 204 GLY A C 1
ATOM 1524 O O . GLY A 1 204 ? 20.641 -7.891 -7.25 1 97.94 204 GLY A O 1
ATOM 1525 N N . THR A 1 205 ? 19.172 -6.574 -8.242 1 98.31 205 THR A N 1
ATOM 1526 C CA . THR A 1 205 ? 18.453 -7.688 -8.859 1 98.31 205 THR A CA 1
ATOM 1527 C C . THR A 1 205 ? 18.141 -7.379 -10.32 1 98.31 205 THR A C 1
ATOM 1529 O O . THR A 1 205 ? 18.859 -6.617 -10.977 1 98.31 205 THR A O 1
ATOM 1532 N N . LYS A 1 206 ? 17.141 -8.102 -10.945 1 98.31 206 LYS A N 1
ATOM 1533 C CA . LYS A 1 206 ? 16.766 -7.895 -12.344 1 98.31 206 LYS A CA 1
ATOM 1534 C C . LYS A 1 206 ? 15.242 -7.844 -12.492 1 98.31 206 LYS A C 1
ATOM 1536 O O . LYS A 1 206 ? 14.516 -8.383 -11.656 1 98.31 206 LYS A O 1
ATOM 1541 N N . MET A 1 207 ? 14.875 -7.105 -13.484 1 98.5 207 MET A N 1
ATOM 1542 C CA . MET A 1 207 ? 13.523 -7.32 -13.984 1 98.5 207 MET A CA 1
ATOM 1543 C C . MET A 1 207 ? 13.422 -8.648 -14.727 1 98.5 207 MET A C 1
ATOM 1545 O O . MET A 1 207 ? 13.93 -8.781 -15.844 1 98.5 207 MET A O 1
ATOM 1549 N N . ILE A 1 208 ? 12.891 -9.586 -14.109 1 98.5 208 ILE A N 1
ATOM 1550 C CA . ILE A 1 208 ? 12.922 -10.93 -14.672 1 98.5 208 ILE A CA 1
ATOM 1551 C C . ILE A 1 208 ? 12.102 -10.969 -15.961 1 98.5 208 ILE A C 1
ATOM 1553 O O . ILE A 1 208 ? 12.414 -11.734 -16.875 1 98.5 208 ILE A O 1
ATOM 1557 N N . HIS A 1 209 ? 11.023 -10.203 -16.016 1 98.69 209 HIS A N 1
ATOM 1558 C CA . HIS A 1 209 ? 10.227 -10.141 -17.234 1 98.69 209 HIS A CA 1
ATOM 1559 C C . HIS A 1 209 ? 9.352 -8.891 -17.25 1 98.69 209 HIS A C 1
ATOM 1561 O O . HIS A 1 209 ? 8.852 -8.461 -16.219 1 98.69 209 HIS A O 1
ATOM 1567 N N . PHE A 1 210 ? 9.234 -8.289 -18.391 1 98.5 210 PHE A N 1
ATOM 1568 C CA . PHE A 1 210 ? 8.305 -7.203 -18.688 1 98.5 210 PHE A CA 1
ATOM 1569 C C . PHE A 1 210 ? 7.031 -7.738 -19.328 1 98.5 210 PHE A C 1
ATOM 1571 O O . PHE A 1 210 ? 7.039 -8.133 -20.5 1 98.5 210 PHE A O 1
ATOM 1578 N N . VAL A 1 211 ? 5.953 -7.785 -18.562 1 98.06 211 VAL A N 1
ATOM 1579 C CA . VAL A 1 211 ? 4.672 -8.242 -19.109 1 98.06 211 VAL A CA 1
ATOM 1580 C C . VAL A 1 211 ? 3.916 -7.062 -19.703 1 98.06 211 VAL A C 1
ATOM 1582 O O . VAL A 1 211 ? 3.41 -6.203 -18.984 1 98.06 211 VAL A O 1
ATOM 1585 N N . PRO A 1 212 ? 3.777 -7.02 -21.047 1 96.88 212 PRO A N 1
ATOM 1586 C CA . PRO A 1 212 ? 3.057 -5.898 -21.656 1 96.88 212 PRO A CA 1
ATOM 1587 C C . PRO A 1 212 ? 1.568 -5.898 -21.312 1 96.88 212 PRO A C 1
ATOM 1589 O O . PRO A 1 212 ? 1.001 -6.949 -21 1 96.88 212 PRO A O 1
ATOM 1592 N N . ARG A 1 213 ? 1.067 -4.73 -21.328 1 93.06 213 ARG A N 1
ATOM 1593 C CA . ARG A 1 213 ? -0.379 -4.625 -21.156 1 93.06 213 ARG A CA 1
ATOM 1594 C C . ARG A 1 213 ? -1.104 -5.082 -22.422 1 93.06 213 ARG A C 1
ATOM 1596 O O . ARG A 1 213 ? -0.733 -4.691 -23.531 1 93.06 213 ARG A O 1
ATOM 1603 N N . ASP A 1 214 ? -2.072 -5.953 -22.266 1 94 214 ASP A N 1
ATOM 1604 C CA . ASP A 1 214 ? -2.879 -6.465 -23.359 1 94 214 ASP A CA 1
ATOM 1605 C C . ASP A 1 214 ? -4.312 -6.742 -22.922 1 94 214 ASP A C 1
ATOM 1607 O O . ASP A 1 214 ? -4.531 -7.402 -21.891 1 94 214 ASP A O 1
ATOM 1611 N N . ASN A 1 215 ? -5.32 -6.297 -23.719 1 90.75 215 ASN A N 1
ATOM 1612 C CA . ASN A 1 215 ? -6.734 -6.418 -23.375 1 90.75 215 ASN A CA 1
ATOM 1613 C C . ASN A 1 215 ? -7.172 -7.879 -23.297 1 90.75 215 ASN A C 1
ATOM 1615 O O . ASN A 1 215 ? -8.211 -8.188 -22.719 1 90.75 215 ASN A O 1
ATOM 1619 N N . ILE A 1 216 ? -6.395 -8.703 -23.844 1 94.69 216 ILE A N 1
ATOM 1620 C CA . ILE A 1 216 ? -6.75 -10.125 -23.875 1 94.69 216 ILE A CA 1
ATOM 1621 C C . ILE A 1 216 ? -6.793 -10.672 -22.453 1 94.69 216 ILE A C 1
ATOM 1623 O O . ILE A 1 216 ? -7.5 -11.648 -22.188 1 94.69 216 ILE A O 1
ATOM 1627 N N . VAL A 1 217 ? -6.035 -10.062 -21.484 1 94.75 217 VAL A N 1
ATOM 1628 C CA . VAL A 1 217 ? -6.062 -10.484 -20.094 1 94.75 217 VAL A CA 1
ATOM 1629 C C . VAL A 1 217 ? -7.457 -10.266 -19.5 1 94.75 217 VAL A C 1
ATOM 1631 O O . VAL A 1 217 ? -8.016 -11.156 -18.859 1 94.75 217 VAL A O 1
ATOM 1634 N N . GLN A 1 218 ? -7.996 -9.117 -19.797 1 89.69 218 GLN A N 1
ATOM 1635 C CA . GLN A 1 218 ? -9.344 -8.797 -19.328 1 89.69 218 GLN A CA 1
ATOM 1636 C C . GLN A 1 218 ? -10.375 -9.711 -19.984 1 89.69 218 GLN A C 1
ATOM 1638 O O . GLN A 1 218 ? -11.312 -10.164 -19.312 1 89.69 218 GLN A O 1
ATOM 1643 N N . LYS A 1 219 ? -10.258 -9.906 -21.234 1 91.81 219 LYS A N 1
ATOM 1644 C CA . LYS A 1 219 ? -11.18 -10.789 -21.953 1 91.81 219 LYS A CA 1
ATOM 1645 C C . LYS A 1 219 ? -11.156 -12.195 -21.359 1 91.81 219 LYS A C 1
ATOM 1647 O O . LYS A 1 219 ? -12.203 -12.82 -21.172 1 91.81 219 LYS A O 1
ATOM 1652 N N . ALA A 1 220 ? -9.945 -12.664 -21.094 1 95.56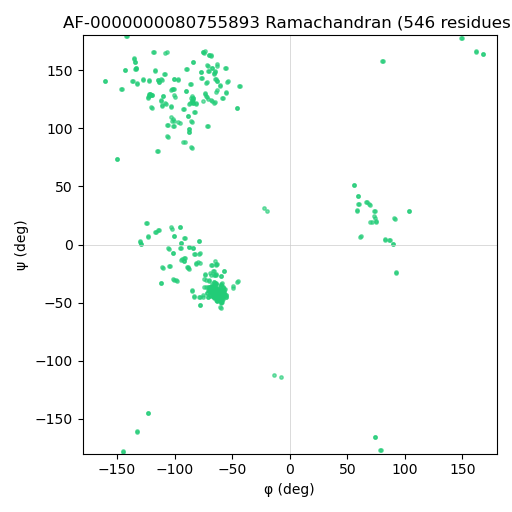 220 ALA A N 1
ATOM 1653 C CA . ALA A 1 220 ? -9.812 -13.977 -20.469 1 95.56 220 ALA A CA 1
ATOM 1654 C C . ALA A 1 220 ? -10.484 -14.016 -19.109 1 95.56 220 ALA A C 1
ATOM 1656 O O . ALA A 1 220 ? -11.195 -14.977 -18.781 1 95.56 220 ALA A O 1
ATOM 1657 N N . GLU A 1 221 ? -10.258 -12.969 -18.312 1 91.62 221 GLU A N 1
ATOM 1658 C CA . GLU A 1 221 ? -10.867 -12.883 -16.984 1 91.62 221 GLU A CA 1
ATOM 1659 C C . GLU A 1 221 ? -12.391 -12.867 -17.078 1 91.62 221 GLU A C 1
ATOM 1661 O O . GLU A 1 221 ? -13.07 -13.484 -16.266 1 91.62 221 GLU A O 1
ATOM 1666 N N . PHE A 1 222 ? -12.875 -12.18 -18.062 1 86 222 PHE A N 1
ATOM 1667 C CA . PHE A 1 222 ? -14.312 -12.141 -18.281 1 86 222 PHE A CA 1
ATOM 1668 C C . PHE A 1 222 ? -14.859 -13.539 -18.531 1 86 222 PHE A C 1
ATOM 1670 O O . PHE A 1 222 ? -15.977 -13.859 -18.125 1 86 222 PHE A O 1
ATOM 1677 N N . ASN A 1 223 ? -14.102 -14.336 -19.141 1 93.56 223 ASN A N 1
ATOM 1678 C CA . ASN A 1 223 ? -14.492 -15.711 -19.422 1 93.56 223 ASN A CA 1
ATOM 1679 C C . ASN A 1 223 ? -14.055 -16.656 -18.297 1 93.56 223 ASN A C 1
ATOM 1681 O O . ASN A 1 223 ? -14.078 -17.875 -18.469 1 93.56 223 ASN A O 1
ATOM 1685 N N . LYS A 1 224 ? -13.523 -16.125 -17.219 1 94.38 224 LYS A N 1
ATOM 1686 C CA . LYS A 1 224 ? -13.18 -16.859 -16 1 94.38 224 LYS A CA 1
ATOM 1687 C C . LYS A 1 224 ? -12.039 -17.844 -16.25 1 94.38 224 LYS A C 1
ATOM 1689 O O . LYS A 1 224 ? -12.055 -18.953 -15.742 1 94.38 224 LYS A O 1
ATOM 1694 N N . LYS A 1 225 ? -11.141 -17.391 -17.094 1 97.44 225 LYS A N 1
ATOM 1695 C CA . LYS A 1 225 ? -9.992 -18.203 -17.469 1 97.44 225 LYS A CA 1
ATOM 1696 C C . LYS A 1 225 ? -8.703 -17.375 -17.453 1 97.44 225 LYS A C 1
ATOM 1698 O O . LYS A 1 225 ? -8.75 -16.156 -17.469 1 97.44 225 LYS A O 1
ATOM 1703 N N . THR A 1 226 ? -7.578 -18.062 -17.359 1 98.06 226 THR A N 1
ATOM 1704 C CA . THR A 1 226 ? -6.301 -17.422 -17.641 1 98.06 226 THR A CA 1
ATOM 1705 C C . THR A 1 226 ? -6.117 -17.234 -19.141 1 98.06 226 THR A C 1
ATOM 1707 O O . THR A 1 226 ? -6.848 -17.828 -19.938 1 98.06 226 THR A O 1
ATOM 1710 N N . VAL A 1 227 ? -5.172 -16.422 -19.516 1 98.44 227 VAL A N 1
ATOM 1711 C CA . VAL A 1 227 ? -4.938 -16.156 -20.922 1 98.44 227 VAL A CA 1
ATOM 1712 C C . VAL A 1 227 ? -4.512 -17.453 -21.625 1 98.44 227 VAL A C 1
ATOM 1714 O O . VAL A 1 227 ? -4.984 -17.766 -22.719 1 98.44 227 VAL A O 1
ATOM 1717 N N . THR A 1 228 ? -3.639 -18.188 -20.984 1 98.62 228 THR A N 1
ATOM 1718 C CA . THR A 1 228 ? -3.141 -19.438 -21.547 1 98.62 228 THR A CA 1
ATOM 1719 C C . THR A 1 228 ? -4.289 -20.406 -21.812 1 98.62 228 THR A C 1
ATOM 1721 O O . THR A 1 228 ? -4.32 -21.078 -22.844 1 98.62 228 THR A O 1
ATOM 1724 N N . GLU A 1 229 ? -5.199 -20.516 -20.891 1 98.44 229 GLU A N 1
ATOM 1725 C CA . GLU A 1 229 ? -6.359 -21.391 -21.062 1 98.44 229 GLU A CA 1
ATOM 1726 C C . GLU A 1 229 ? -7.312 -20.844 -22.125 1 98.44 229 GLU A C 1
ATOM 1728 O O . GLU A 1 229 ? -7.855 -21.609 -22.922 1 98.44 229 GLU A O 1
ATOM 1733 N N . PHE A 1 230 ? -7.551 -19.578 -22.203 1 98 230 PHE A N 1
ATOM 1734 C CA . PHE A 1 230 ? -8.531 -18.906 -23.062 1 98 230 PHE A CA 1
ATOM 1735 C C . PHE A 1 230 ? -8.023 -18.797 -24.484 1 98 230 PHE A C 1
ATOM 1737 O O . PHE A 1 230 ? -8.773 -19.016 -25.438 1 98 230 PHE A O 1
ATOM 1744 N N . ALA A 1 231 ? -6.793 -18.406 -24.609 1 98 231 ALA A N 1
ATOM 1745 C CA . ALA A 1 231 ? -6.211 -18.109 -25.906 1 98 231 ALA A CA 1
ATOM 1746 C C . ALA A 1 231 ? -4.711 -18.391 -25.922 1 98 231 ALA A C 1
ATOM 1748 O O . ALA A 1 231 ? -3.898 -17.469 -26.031 1 98 231 ALA A O 1
ATOM 1749 N N . PRO A 1 232 ? -4.34 -19.688 -25.953 1 98 232 PRO A N 1
ATOM 1750 C CA . PRO A 1 232 ? -2.938 -20.078 -25.828 1 98 232 PRO A CA 1
ATOM 1751 C C . PRO A 1 232 ? -2.074 -19.594 -26.984 1 98 232 PRO A C 1
ATOM 1753 O O . PRO A 1 232 ? -0.85 -19.516 -26.859 1 98 232 PRO A O 1
ATOM 1756 N N . GLU A 1 233 ? -2.637 -19.156 -28.078 1 97.56 233 GLU A N 1
ATOM 1757 C CA . GLU A 1 233 ? -1.871 -18.75 -29.25 1 97.56 233 GLU A CA 1
ATOM 1758 C C . GLU A 1 233 ? -1.604 -17.25 -29.266 1 97.56 233 GLU A C 1
ATOM 1760 O O . GLU A 1 233 ? -0.773 -16.766 -30.031 1 97.56 233 GLU A O 1
ATOM 1765 N N . GLU A 1 234 ? -2.283 -16.516 -28.438 1 97.25 234 GLU A N 1
ATOM 1766 C CA . GLU A 1 234 ? -2.129 -15.062 -28.391 1 97.25 234 GLU A CA 1
ATOM 1767 C C . GLU A 1 234 ? -0.776 -14.672 -27.797 1 97.25 234 GLU A C 1
ATOM 1769 O O . GLU A 1 234 ? -0.185 -15.438 -27.031 1 97.25 234 GLU A O 1
ATOM 1774 N N . ASN A 1 235 ? -0.284 -13.531 -28.156 1 97.25 235 ASN A N 1
ATOM 1775 C CA . ASN A 1 235 ? 1.019 -13.031 -27.719 1 97.25 235 ASN A CA 1
ATOM 1776 C C . ASN A 1 235 ? 1.122 -12.984 -26.203 1 97.25 235 ASN A C 1
ATOM 1778 O O . ASN A 1 235 ? 2.176 -13.289 -25.641 1 97.25 235 ASN A O 1
ATOM 1782 N N . GLN A 1 236 ? 0.075 -12.633 -25.562 1 98.12 236 GLN A N 1
ATOM 1783 C CA . GLN A 1 236 ? 0.097 -12.484 -24.109 1 98.12 236 GLN A CA 1
ATOM 1784 C C . GLN A 1 236 ? 0.32 -13.828 -23.422 1 98.12 236 GLN A C 1
ATOM 1786 O O . GLN A 1 236 ? 0.953 -13.898 -22.359 1 98.12 236 GLN A O 1
ATOM 1791 N N . ALA A 1 237 ? -0.273 -14.906 -23.984 1 98.44 237 ALA A N 1
ATOM 1792 C CA . ALA A 1 237 ? -0.001 -16.25 -23.469 1 98.44 237 ALA A CA 1
ATOM 1793 C C . ALA A 1 237 ? 1.482 -16.578 -23.578 1 98.44 237 ALA A C 1
ATOM 1795 O O . ALA A 1 237 ? 2.066 -17.156 -22.656 1 98.44 237 ALA A O 1
ATOM 1796 N N . LYS A 1 238 ? 2.07 -16.219 -24.672 1 98.5 238 LYS A N 1
ATOM 1797 C CA . LYS A 1 238 ? 3.494 -16.453 -24.875 1 98.5 238 LYS A CA 1
ATOM 1798 C C . LYS A 1 238 ? 4.34 -15.633 -23.906 1 98.5 238 LYS A C 1
ATOM 1800 O O . LYS A 1 238 ? 5.391 -16.094 -23.453 1 98.5 238 LYS A O 1
ATOM 1805 N N . GLU A 1 239 ? 3.904 -14.453 -23.578 1 98.69 239 GLU A N 1
ATOM 1806 C CA . GLU A 1 239 ? 4.598 -13.625 -22.594 1 98.69 239 GLU A CA 1
ATOM 1807 C C . GLU A 1 239 ? 4.617 -14.289 -21.234 1 98.69 239 GLU A C 1
ATOM 1809 O O . GLU A 1 239 ? 5.648 -14.312 -20.562 1 98.69 239 GLU A O 1
ATOM 1814 N N . TYR A 1 240 ? 3.508 -14.797 -20.812 1 98.75 240 TYR A N 1
ATOM 1815 C CA . TYR A 1 240 ? 3.479 -15.516 -19.547 1 98.75 240 TYR A CA 1
ATOM 1816 C C . TYR A 1 240 ? 4.32 -16.781 -19.625 1 98.75 240 TYR A C 1
ATOM 1818 O O . TYR A 1 240 ? 4.934 -17.188 -18.625 1 98.75 240 TYR A O 1
ATOM 1826 N N . GLY A 1 241 ? 4.289 -17.469 -20.797 1 98.81 241 GLY A N 1
ATOM 1827 C CA . GLY A 1 241 ? 5.176 -18.594 -21 1 98.81 241 GLY A CA 1
ATOM 1828 C C . GLY A 1 241 ? 6.641 -18.25 -20.828 1 98.81 241 GLY A C 1
ATOM 1829 O O . GLY A 1 241 ? 7.402 -19.016 -20.234 1 98.81 241 GLY A O 1
ATOM 1830 N N . GLU A 1 242 ? 7.004 -17.109 -21.391 1 98.81 242 GLU A N 1
ATOM 1831 C CA . GLU A 1 242 ? 8.375 -16.625 -21.25 1 98.81 242 GLU A CA 1
ATOM 1832 C C . GLU A 1 242 ? 8.711 -16.281 -19.812 1 98.81 242 GLU A C 1
ATOM 1834 O O . GLU A 1 242 ? 9.812 -16.562 -19.344 1 98.81 242 GLU A O 1
ATOM 1839 N N . LEU A 1 243 ? 7.809 -15.617 -19.125 1 98.81 243 LEU A N 1
ATOM 1840 C CA . LEU A 1 243 ? 7.996 -15.367 -17.703 1 98.81 243 LEU A CA 1
ATOM 1841 C C . LEU A 1 243 ? 8.219 -16.672 -16.938 1 98.81 243 LEU A C 1
ATOM 1843 O O . LEU A 1 243 ? 9.141 -16.766 -16.125 1 98.81 243 LEU A O 1
ATOM 1847 N N . ALA A 1 244 ? 7.422 -17.703 -17.266 1 98.81 244 ALA A N 1
ATOM 1848 C CA . ALA A 1 244 ? 7.551 -19.016 -16.641 1 98.81 244 ALA A CA 1
ATOM 1849 C C . ALA A 1 244 ? 8.922 -19.625 -16.922 1 98.81 244 ALA A C 1
ATOM 1851 O O . ALA A 1 244 ? 9.594 -20.109 -16 1 98.81 244 ALA A O 1
ATOM 1852 N N . ARG A 1 245 ? 9.312 -19.578 -18.141 1 98.88 245 ARG A N 1
ATOM 1853 C CA . ARG A 1 245 ? 10.625 -20.109 -18.516 1 98.88 245 ARG A CA 1
ATOM 1854 C C . ARG A 1 245 ? 11.734 -19.422 -17.75 1 98.88 245 ARG A C 1
ATOM 1856 O O . ARG A 1 245 ? 12.641 -20.078 -17.234 1 98.88 245 ARG A O 1
ATOM 1863 N N . LYS A 1 246 ? 11.68 -18.125 -17.688 1 98.88 246 LYS A N 1
ATOM 1864 C CA . LYS A 1 246 ? 12.711 -17.344 -17 1 98.88 246 LYS A CA 1
ATOM 1865 C C . LYS A 1 246 ? 12.758 -17.672 -15.516 1 98.88 246 LYS A C 1
ATOM 1867 O O . LYS A 1 246 ? 13.828 -17.688 -14.914 1 98.88 246 LYS A O 1
ATOM 1872 N N . ILE A 1 247 ? 11.609 -17.906 -14.914 1 98.75 247 ILE A N 1
ATOM 1873 C CA . ILE A 1 247 ? 11.57 -18.312 -13.516 1 98.75 247 ILE A CA 1
ATOM 1874 C C . ILE A 1 247 ? 12.188 -19.703 -13.359 1 98.75 247 ILE A C 1
ATOM 1876 O O . ILE A 1 247 ? 12.984 -19.938 -12.453 1 98.75 247 ILE A O 1
ATOM 1880 N N . ILE A 1 248 ? 11.891 -20.672 -14.273 1 98.62 248 ILE A N 1
ATOM 1881 C CA . ILE A 1 248 ? 12.422 -22.031 -14.242 1 98.62 248 ILE A CA 1
ATOM 1882 C C . ILE A 1 248 ? 13.953 -21.984 -14.312 1 98.62 248 ILE A C 1
ATOM 1884 O O . ILE A 1 248 ? 14.633 -22.672 -13.547 1 98.62 248 ILE A O 1
ATOM 1888 N N . GLU A 1 249 ? 14.438 -21.094 -15.109 1 98.56 249 GLU A N 1
ATOM 1889 C CA . GLU A 1 249 ? 15.867 -21.078 -15.406 1 98.56 249 GLU A CA 1
ATOM 1890 C C . GLU A 1 249 ? 16.609 -20.109 -14.484 1 98.56 249 GLU A C 1
ATOM 1892 O O . GLU A 1 249 ? 17.844 -20.016 -14.547 1 98.56 249 GLU A O 1
ATOM 1897 N N . ASN A 1 250 ? 15.859 -19.422 -13.633 1 98.44 250 ASN A N 1
ATOM 1898 C CA . ASN A 1 250 ? 16.484 -18.391 -12.812 1 98.44 250 ASN A CA 1
ATOM 1899 C C . ASN A 1 250 ? 17.438 -18.984 -11.781 1 98.44 250 ASN A C 1
ATOM 1901 O O . ASN A 1 250 ? 17.062 -19.875 -11.016 1 98.44 250 ASN A O 1
ATOM 1905 N N . ASP A 1 251 ? 18.656 -18.547 -11.805 1 97 251 ASP A N 1
ATOM 1906 C CA . ASP A 1 251 ? 19.656 -18.969 -10.82 1 97 251 ASP A CA 1
ATOM 1907 C C . ASP A 1 251 ? 20.25 -17.781 -10.086 1 97 251 ASP A C 1
ATOM 1909 O O . ASP A 1 251 ? 21.234 -17.906 -9.367 1 97 251 ASP A O 1
ATOM 1913 N N . GLU A 1 252 ? 19.688 -16.672 -10.344 1 97.56 252 GLU A N 1
ATOM 1914 C CA . GLU A 1 252 ? 20.141 -15.445 -9.695 1 97.56 252 GLU A CA 1
ATOM 1915 C C . GLU A 1 252 ? 19.203 -15.047 -8.555 1 97.56 252 GLU A C 1
ATOM 1917 O O . GLU A 1 252 ? 18.141 -14.477 -8.789 1 97.56 252 GLU A O 1
ATOM 1922 N N . PHE A 1 253 ? 19.625 -15.328 -7.355 1 98.12 253 PHE A N 1
ATOM 1923 C CA . PHE A 1 253 ? 18.906 -15.023 -6.121 1 98.12 253 PHE A CA 1
ATOM 1924 C C . PHE A 1 253 ? 19.75 -14.164 -5.195 1 98.12 253 PHE A C 1
ATOM 1926 O O . PHE A 1 253 ? 20.906 -14.508 -4.902 1 98.12 253 PHE A O 1
ATOM 1933 N N . VAL A 1 254 ? 19.188 -13.016 -4.762 1 98.38 254 VAL A N 1
ATOM 1934 C CA . VAL A 1 254 ? 20.047 -12.07 -4.051 1 98.38 254 VAL A CA 1
ATOM 1935 C C . VAL A 1 254 ? 19.328 -11.57 -2.793 1 98.38 254 VAL A C 1
ATOM 1937 O O . VAL A 1 254 ? 18.125 -11.75 -2.646 1 98.38 254 VAL A O 1
ATOM 1940 N N . ILE A 1 255 ? 20.141 -11.141 -1.91 1 97.75 255 ILE A N 1
ATOM 1941 C CA . ILE A 1 255 ? 19.641 -10.211 -0.904 1 97.75 255 ILE A CA 1
ATOM 1942 C C . ILE A 1 255 ? 19.625 -8.789 -1.471 1 97.75 255 ILE A C 1
ATOM 1944 O O . ILE A 1 255 ? 20.688 -8.242 -1.811 1 97.75 255 ILE A O 1
ATOM 1948 N N . PRO A 1 256 ? 18.453 -8.211 -1.63 1 97.44 256 PRO A N 1
ATOM 1949 C CA . PRO A 1 256 ? 18.406 -6.91 -2.305 1 97.44 256 PRO A CA 1
ATOM 1950 C C . PRO A 1 256 ? 19.047 -5.793 -1.479 1 97.44 256 PRO A C 1
ATOM 1952 O O . PRO A 1 256 ? 19.328 -5.98 -0.29 1 97.44 256 PRO A O 1
ATOM 1955 N N . LYS A 1 257 ? 19.344 -4.738 -2.154 1 97.56 257 LYS A N 1
ATOM 1956 C CA . LYS A 1 257 ? 19.859 -3.512 -1.552 1 97.56 257 LYS A CA 1
ATOM 1957 C C . LYS A 1 257 ? 18.859 -2.365 -1.711 1 97.56 257 LYS A C 1
ATOM 1959 O O . LYS A 1 257 ? 19.031 -1.513 -2.586 1 97.56 257 LYS A O 1
ATOM 1964 N N . PRO A 1 258 ? 17.859 -2.336 -0.851 1 94.44 258 PRO A N 1
ATOM 1965 C CA . PRO A 1 258 ? 16.828 -1.31 -1.001 1 94.44 258 PRO A CA 1
ATOM 1966 C C . PRO A 1 258 ? 17.391 0.107 -1.015 1 94.44 258 PRO A C 1
ATOM 1968 O O . PRO A 1 258 ? 18.422 0.37 -0.376 1 94.44 258 PRO A O 1
ATOM 1971 N N . LEU A 1 259 ? 16.672 0.975 -1.699 1 94.12 259 LEU A N 1
ATOM 1972 C CA . LEU A 1 259 ? 17.094 2.363 -1.859 1 94.12 259 LEU A CA 1
ATOM 1973 C C . LEU A 1 259 ? 16.562 3.229 -0.726 1 94.12 259 LEU A C 1
ATOM 1975 O O . LEU A 1 259 ? 15.523 2.912 -0.136 1 94.12 259 LEU A O 1
ATOM 1979 N N . THR A 1 260 ? 17.344 4.254 -0.455 1 87 260 THR A N 1
ATOM 1980 C CA . THR A 1 260 ? 16.797 5.281 0.428 1 87 260 THR A CA 1
ATOM 1981 C C . THR A 1 260 ? 15.695 6.062 -0.27 1 87 260 THR A C 1
ATOM 1983 O O . THR A 1 260 ? 15.562 6.008 -1.495 1 87 260 THR A O 1
ATOM 1986 N N . MET A 1 261 ? 14.938 6.73 0.483 1 76.12 261 MET A N 1
ATOM 1987 C CA . MET A 1 261 ? 13.859 7.539 -0.079 1 76.12 261 MET A CA 1
ATOM 1988 C C . MET A 1 261 ? 14.414 8.602 -1.023 1 76.12 261 MET A C 1
ATOM 1990 O O . MET A 1 261 ? 13.828 8.867 -2.076 1 76.12 261 MET A O 1
ATOM 1994 N N . ASP A 1 262 ? 15.492 9.156 -0.636 1 80.06 262 ASP A N 1
ATOM 1995 C CA . ASP A 1 262 ? 16.125 10.172 -1.479 1 80.06 262 ASP A CA 1
ATOM 1996 C C . ASP A 1 262 ? 16.547 9.586 -2.82 1 80.06 262 ASP A C 1
ATOM 1998 O O . ASP A 1 262 ? 16.328 10.195 -3.869 1 80.06 262 ASP A O 1
ATOM 2002 N N . GLN A 1 263 ? 17.125 8.445 -2.779 1 88.75 263 GLN A N 1
ATOM 2003 C CA . GLN A 1 263 ? 17.562 7.758 -3.994 1 88.75 263 GLN A CA 1
ATOM 2004 C C . GLN A 1 263 ? 16.375 7.445 -4.898 1 88.75 263 GLN A C 1
ATOM 2006 O O . GLN A 1 263 ? 16.453 7.613 -6.117 1 88.75 263 GLN A O 1
ATOM 2011 N N . LEU A 1 264 ? 15.32 7.012 -4.281 1 86.88 264 LEU A N 1
ATOM 2012 C CA . LEU A 1 264 ? 14.109 6.676 -5.027 1 86.88 264 LEU A CA 1
ATOM 2013 C C . LEU A 1 264 ? 13.5 7.922 -5.664 1 86.88 264 LEU A C 1
ATOM 2015 O O . LEU A 1 264 ? 13.086 7.891 -6.824 1 86.88 264 LEU A O 1
ATOM 2019 N N . GLU A 1 265 ? 13.461 8.992 -4.902 1 77.81 265 GLU A N 1
ATOM 2020 C CA . GLU A 1 265 ? 12.914 10.25 -5.402 1 77.81 265 GLU A CA 1
ATOM 2021 C C . GLU A 1 265 ? 13.734 10.797 -6.562 1 77.81 265 GLU A C 1
ATOM 2023 O O . GLU A 1 265 ? 13.188 11.289 -7.547 1 77.81 265 GLU A O 1
ATOM 2028 N N . ASP A 1 266 ? 15.023 10.68 -6.445 1 83.5 266 ASP A N 1
ATOM 2029 C CA . ASP A 1 266 ? 15.906 11.109 -7.523 1 83.5 266 ASP A CA 1
ATOM 2030 C C . ASP A 1 266 ? 15.617 10.328 -8.805 1 83.5 266 ASP A C 1
ATOM 2032 O O . ASP A 1 266 ? 15.625 10.898 -9.898 1 83.5 266 ASP A O 1
ATOM 2036 N N . MET A 1 267 ? 15.406 9.078 -8.664 1 86.25 267 MET A N 1
ATOM 2037 C CA . MET A 1 267 ? 15.141 8.227 -9.812 1 86.25 267 MET A CA 1
ATOM 2038 C C . MET A 1 267 ? 13.789 8.562 -10.445 1 86.25 267 MET A C 1
ATOM 2040 O O . MET A 1 267 ? 13.656 8.562 -11.672 1 86.25 267 MET A O 1
ATOM 2044 N N . VAL A 1 268 ? 12.883 8.828 -9.609 1 77.56 268 VAL A N 1
ATOM 2045 C CA . VAL A 1 268 ? 11.539 9.172 -10.078 1 77.56 268 VAL A CA 1
ATOM 2046 C C . VAL A 1 268 ? 11.586 10.484 -10.852 1 77.56 268 VAL A C 1
ATOM 2048 O O . VAL A 1 268 ? 10.93 10.617 -11.891 1 77.56 268 VAL A O 1
ATOM 2051 N N . VAL A 1 269 ? 12.273 11.438 -10.352 1 74.12 269 VAL A N 1
ATOM 2052 C CA . VAL A 1 269 ? 12.406 12.727 -11.016 1 74.12 269 VAL A CA 1
ATOM 2053 C C . VAL A 1 269 ? 13.07 12.539 -12.375 1 74.12 269 VAL A C 1
ATOM 2055 O O . VAL A 1 269 ? 12.641 13.133 -13.375 1 74.12 269 VAL A O 1
ATOM 2058 N N . LYS A 1 270 ? 14.07 11.695 -12.438 1 81.69 270 LYS A N 1
ATOM 2059 C CA . LYS A 1 270 ? 14.805 11.414 -13.672 1 81.69 270 LYS A CA 1
ATOM 2060 C C . LYS A 1 270 ? 13.875 10.898 -14.766 1 81.69 270 LYS A C 1
ATOM 2062 O O . LYS A 1 270 ? 14.031 11.25 -15.938 1 81.69 270 LYS A O 1
ATOM 2067 N N . TYR A 1 271 ? 12.891 10.117 -14.406 1 78.56 271 TYR A N 1
ATOM 2068 C CA . TYR A 1 271 ? 12.047 9.477 -15.414 1 78.56 271 TYR A CA 1
ATOM 2069 C C . TYR A 1 271 ? 10.711 10.188 -15.539 1 78.56 271 TYR A C 1
ATOM 2071 O O . TYR A 1 271 ? 9.828 9.742 -16.281 1 78.56 271 TYR A O 1
ATOM 2079 N N . GLY A 1 272 ? 10.727 11.375 -14.961 1 60.28 272 GLY A N 1
ATOM 2080 C CA . GLY A 1 272 ? 9.547 12.211 -15.109 1 60.28 272 GLY A CA 1
ATOM 2081 C C . GLY A 1 272 ? 8.289 11.586 -14.531 1 60.28 272 GLY A C 1
ATOM 2082 O O . GLY A 1 272 ? 7.18 11.859 -15 1 60.28 272 GLY A O 1
ATOM 2083 N N . ILE A 1 273 ? 8.594 10.477 -13.891 1 51.38 273 ILE A N 1
ATOM 2084 C CA . ILE A 1 273 ? 7.422 9.82 -13.312 1 51.38 273 ILE A CA 1
ATOM 2085 C C . ILE A 1 273 ? 6.879 10.664 -12.156 1 51.38 273 ILE A C 1
ATOM 2087 O O . ILE A 1 273 ? 5.73 10.492 -11.742 1 51.38 273 ILE A O 1
ATOM 2091 N N . ALA A 1 274 ? 8.102 11.516 -11.633 1 46.66 274 ALA A N 1
ATOM 2092 C CA . ALA A 1 274 ? 7.676 12.523 -10.664 1 46.66 274 ALA A CA 1
ATOM 2093 C C . ALA A 1 274 ? 6.891 13.641 -11.352 1 46.66 274 ALA A C 1
ATOM 2095 O O . ALA A 1 274 ? 7.141 13.953 -12.516 1 46.66 274 ALA A O 1
ATOM 2096 N N . ASP A 1 275 ? 5.613 13.781 -10.703 1 37.16 275 ASP A N 1
ATOM 2097 C CA . ASP A 1 275 ? 4.828 14.922 -11.172 1 37.16 275 ASP A CA 1
ATOM 2098 C C . ASP A 1 275 ? 5.688 16.188 -11.266 1 37.16 275 ASP A C 1
ATOM 2100 O O . ASP A 1 275 ? 6.555 16.406 -10.422 1 37.16 275 ASP A O 1
ATOM 2104 N N . MET B 1 1 ? -12.773 24.016 20.344 1 84.44 1 MET B N 1
ATOM 2105 C CA . MET B 1 1 ? -12.18 22.719 20.672 1 84.44 1 MET B CA 1
ATOM 2106 C C . MET B 1 1 ? -11.203 22.266 19.578 1 84.44 1 MET B C 1
ATOM 2108 O O . MET B 1 1 ? -11.438 22.516 18.406 1 84.44 1 MET B O 1
ATOM 2112 N N . THR B 1 2 ? -10.062 21.734 19.969 1 95.75 2 THR B N 1
ATOM 2113 C CA . THR B 1 2 ? -9.016 21.312 19.047 1 95.75 2 THR B CA 1
ATOM 2114 C C . THR B 1 2 ? -9.492 20.141 18.172 1 95.75 2 THR B C 1
ATOM 2116 O O . THR B 1 2 ? -10.039 19.172 18.688 1 95.75 2 THR B O 1
ATOM 2119 N N . ARG B 1 3 ? -9.453 20.328 16.922 1 97.12 3 ARG B N 1
ATOM 2120 C CA . ARG B 1 3 ? -9.805 19.25 16 1 97.12 3 ARG B CA 1
ATOM 2121 C C . ARG B 1 3 ? -8.609 18.344 15.742 1 97.12 3 ARG B C 1
ATOM 2123 O O . ARG B 1 3 ? -7.535 18.812 15.367 1 97.12 3 ARG B O 1
ATOM 2130 N N . LYS B 1 4 ? -8.758 17.047 15.984 1 96.75 4 LYS B N 1
ATOM 2131 C CA . LYS B 1 4 ? -7.723 16.047 15.758 1 96.75 4 LYS B CA 1
ATOM 2132 C C . LYS B 1 4 ? -8.008 15.25 14.484 1 96.75 4 LYS B C 1
ATOM 2134 O O . LYS B 1 4 ? -9.008 14.531 14.406 1 96.75 4 LYS B O 1
ATOM 2139 N N . VAL B 1 5 ? -7.066 15.352 13.555 1 97.19 5 VAL B N 1
ATOM 2140 C CA . VAL B 1 5 ? -7.289 14.875 12.188 1 97.19 5 VAL B CA 1
ATOM 2141 C C . VAL B 1 5 ? -6.227 13.836 11.828 1 97.19 5 VAL B C 1
ATOM 2143 O O . VAL B 1 5 ? -5.031 14.078 11.992 1 97.19 5 VAL B O 1
ATOM 2146 N N . ALA B 1 6 ? -6.637 12.719 11.367 1 95.88 6 ALA B N 1
ATOM 2147 C CA . ALA B 1 6 ? -5.699 11.742 10.812 1 95.88 6 ALA B CA 1
ATOM 2148 C C . ALA B 1 6 ? -5.73 11.758 9.289 1 95.88 6 ALA B C 1
ATOM 2150 O O . ALA B 1 6 ? -6.805 11.805 8.68 1 95.88 6 ALA B O 1
ATOM 2151 N N . ILE B 1 7 ? -4.535 11.766 8.688 1 96.31 7 ILE B N 1
ATOM 2152 C CA . ILE B 1 7 ? -4.402 11.719 7.234 1 96.31 7 ILE B CA 1
ATOM 2153 C C . ILE B 1 7 ? -3.865 10.352 6.812 1 96.31 7 ILE B C 1
ATOM 2155 O O . ILE B 1 7 ? -2.785 9.945 7.246 1 96.31 7 ILE B O 1
ATOM 2159 N N . TYR B 1 8 ? -4.617 9.68 5.996 1 93.06 8 TYR B N 1
ATOM 2160 C CA . TYR B 1 8 ? -4.238 8.367 5.496 1 93.06 8 TYR B CA 1
ATOM 2161 C C . TYR B 1 8 ? -4.098 8.375 3.979 1 93.06 8 TYR B C 1
ATOM 2163 O O . TYR B 1 8 ? -4.551 9.312 3.314 1 93.06 8 TYR B O 1
ATOM 2171 N N . GLY B 1 9 ? -3.506 7.371 3.453 1 90.56 9 GLY B N 1
ATOM 2172 C CA . GLY B 1 9 ? -3.32 7.176 2.025 1 90.56 9 GLY B CA 1
ATOM 2173 C C . GLY B 1 9 ? -2.242 6.16 1.695 1 90.56 9 GLY B C 1
ATOM 2174 O O . GLY B 1 9 ? -1.422 5.82 2.549 1 90.56 9 GLY B O 1
ATOM 2175 N N . LYS B 1 10 ? -2.309 5.816 0.485 1 85.38 10 LYS B N 1
ATOM 2176 C CA . LYS B 1 10 ? -1.312 4.855 0.022 1 85.38 10 LYS B CA 1
ATOM 2177 C C . LYS B 1 10 ? 0.093 5.449 0.081 1 85.38 10 LYS B C 1
ATOM 2179 O O . LYS B 1 10 ? 0.266 6.664 -0.054 1 85.38 10 LYS B O 1
ATOM 2184 N N . GLY B 1 11 ? 1.092 4.531 0.343 1 80.81 11 GLY B N 1
ATOM 2185 C CA . GLY B 1 11 ? 2.467 5 0.283 1 80.81 11 GLY B CA 1
ATOM 2186 C C . GLY B 1 11 ? 2.816 5.656 -1.04 1 80.81 11 GLY B C 1
ATOM 2187 O O . GLY B 1 11 ? 2.488 5.129 -2.105 1 80.81 11 GLY B O 1
ATOM 2188 N N . GLY B 1 12 ? 3.426 6.836 -0.98 1 81.31 12 GLY B N 1
ATOM 2189 C CA . GLY B 1 12 ? 3.871 7.539 -2.174 1 81.31 12 GLY B CA 1
ATOM 2190 C C . GLY B 1 12 ? 2.791 8.406 -2.795 1 81.31 12 GLY B C 1
ATOM 2191 O O . GLY B 1 12 ? 3.033 9.094 -3.789 1 81.31 12 GLY B O 1
ATOM 2192 N N . ILE B 1 13 ? 1.637 8.523 -2.215 1 88 13 ILE B N 1
ATOM 2193 C CA . ILE B 1 13 ? 0.499 9.227 -2.801 1 88 13 ILE B CA 1
ATOM 2194 C C . ILE B 1 13 ? 0.639 10.727 -2.559 1 88 13 ILE B C 1
ATOM 2196 O O . ILE B 1 13 ? -0.079 11.523 -3.16 1 88 13 ILE B O 1
ATOM 2200 N N . GLY B 1 14 ? 1.495 11.156 -1.635 1 90.56 14 GLY B N 1
ATOM 2201 C CA . GLY B 1 14 ? 1.705 12.562 -1.326 1 90.56 14 GLY B CA 1
ATOM 2202 C C . GLY B 1 14 ? 1.031 13 -0.039 1 90.56 14 GLY B C 1
ATOM 2203 O O . GLY B 1 14 ? 0.597 14.148 0.084 1 90.56 14 GLY B O 1
ATOM 2204 N N . LYS B 1 15 ? 0.893 12.094 0.863 1 92.88 15 LYS B N 1
ATOM 2205 C CA . LYS B 1 15 ? 0.242 12.375 2.139 1 92.88 15 LYS B CA 1
ATOM 2206 C C . LYS B 1 15 ? 0.985 13.477 2.898 1 92.88 15 LYS B C 1
ATOM 2208 O O . LYS B 1 15 ? 0.386 14.477 3.299 1 92.88 15 LYS B O 1
ATOM 2213 N N . SER B 1 16 ? 2.295 13.242 3.092 1 94 16 SER B N 1
ATOM 2214 C CA . SER B 1 16 ? 3.086 14.18 3.881 1 94 16 SER B CA 1
ATOM 2215 C C . SER B 1 16 ? 3.127 15.555 3.221 1 94 16 SER B C 1
ATOM 2217 O O . SER B 1 16 ? 2.998 16.578 3.898 1 94 16 SER B O 1
ATOM 2219 N N . THR B 1 17 ? 3.32 15.547 1.89 1 94.31 17 THR B N 1
ATOM 2220 C CA . THR B 1 17 ? 3.328 16.812 1.15 1 94.31 17 THR B CA 1
ATOM 2221 C C . THR B 1 17 ? 1.994 17.531 1.298 1 94.31 17 THR B C 1
ATOM 2223 O O . THR B 1 17 ? 1.961 18.734 1.575 1 94.31 17 THR B O 1
ATOM 2226 N N . THR B 1 18 ? 0.926 16.781 1.177 1 97.31 18 THR B N 1
ATOM 2227 C CA . THR B 1 18 ? -0.41 17.359 1.285 1 97.31 18 THR B CA 1
ATOM 2228 C C . THR B 1 18 ? -0.672 17.859 2.705 1 97.31 18 THR B C 1
ATOM 2230 O O . THR B 1 18 ? -1.233 18.938 2.898 1 97.31 18 THR B O 1
ATOM 2233 N N . THR B 1 19 ? -0.248 17.094 3.693 1 98.06 19 THR B N 1
ATOM 2234 C CA . THR B 1 19 ? -0.446 17.453 5.09 1 98.06 19 THR B CA 1
ATOM 2235 C C . THR B 1 19 ? 0.29 18.75 5.422 1 98.06 19 THR B C 1
ATOM 2237 O O . THR B 1 19 ? -0.293 19.672 6 1 98.06 19 THR B O 1
ATOM 2240 N N . GLN B 1 20 ? 1.546 18.844 5.047 1 98.25 20 GLN B N 1
ATOM 2241 C CA . GLN B 1 20 ? 2.354 20.016 5.367 1 98.25 20 GLN B CA 1
ATOM 2242 C C . GLN B 1 20 ? 1.83 21.25 4.648 1 98.25 20 GLN B C 1
ATOM 2244 O O . GLN B 1 20 ? 1.731 22.328 5.246 1 98.25 20 GLN B O 1
ATOM 2249 N N . ASN B 1 21 ? 1.484 21.109 3.373 1 98.69 21 ASN B N 1
ATOM 2250 C CA . ASN B 1 21 ? 0.961 22.25 2.629 1 98.69 21 ASN B CA 1
ATOM 2251 C C . ASN B 1 21 ? -0.393 22.703 3.168 1 98.69 21 ASN B C 1
ATOM 2253 O O . ASN B 1 21 ? -0.684 23.891 3.209 1 98.69 21 ASN B O 1
ATOM 2257 N N . THR B 1 22 ? -1.217 21.766 3.58 1 98.75 22 THR B N 1
ATOM 2258 C CA . THR B 1 22 ? -2.504 22.109 4.176 1 98.75 22 THR B CA 1
ATOM 2259 C C . THR B 1 22 ? -2.314 22.812 5.512 1 98.75 22 THR B C 1
ATOM 2261 O O . THR B 1 22 ? -2.977 23.812 5.793 1 98.75 22 THR B O 1
ATOM 2264 N N . ALA B 1 23 ? -1.418 22.312 6.348 1 98.81 23 ALA B N 1
ATOM 2265 C CA . ALA B 1 23 ? -1.117 22.938 7.637 1 98.81 23 ALA B CA 1
ATOM 2266 C C . ALA B 1 23 ? -0.62 24.375 7.453 1 98.81 23 ALA B C 1
ATOM 2268 O O . ALA B 1 23 ? -1.069 25.281 8.148 1 98.81 23 ALA B O 1
ATOM 2269 N N . ALA B 1 24 ? 0.293 24.547 6.473 1 98.81 24 ALA B N 1
ATOM 2270 C CA . ALA B 1 24 ? 0.802 25.875 6.172 1 98.81 24 ALA B CA 1
ATOM 2271 C C . ALA B 1 24 ? -0.323 26.797 5.715 1 98.81 24 ALA B C 1
ATOM 2273 O O . ALA B 1 24 ? -0.377 27.969 6.117 1 98.81 24 ALA B O 1
ATOM 2274 N N . ALA B 1 25 ? -1.191 26.281 4.91 1 98.88 25 ALA B N 1
ATOM 2275 C CA . ALA B 1 25 ? -2.314 27.078 4.41 1 98.88 25 ALA B CA 1
ATOM 2276 C C . ALA B 1 25 ? -3.277 27.438 5.535 1 98.88 25 ALA B C 1
ATOM 2278 O O . ALA B 1 25 ? -3.799 28.547 5.582 1 98.88 25 ALA B O 1
ATOM 2279 N N . LEU B 1 26 ? -3.564 26.516 6.426 1 98.88 26 LEU B N 1
ATOM 2280 C CA . LEU B 1 26 ? -4.406 26.766 7.59 1 98.88 26 LEU B CA 1
ATOM 2281 C C . LEU B 1 26 ? -3.85 27.938 8.414 1 98.88 26 LEU B C 1
ATOM 2283 O O . LEU B 1 26 ? -4.598 28.812 8.82 1 98.88 26 LEU B O 1
ATOM 2287 N N . ALA B 1 27 ? -2.566 27.906 8.617 1 98.81 27 ALA B N 1
ATOM 2288 C CA . ALA B 1 27 ? -1.921 28.938 9.422 1 98.81 27 ALA B CA 1
ATOM 2289 C C . ALA B 1 27 ? -1.898 30.266 8.68 1 98.81 27 ALA B C 1
ATOM 2291 O O . ALA B 1 27 ? -2.271 31.312 9.234 1 98.81 27 ALA B O 1
ATOM 2292 N N . TYR B 1 28 ? -1.54 30.234 7.43 1 98.81 28 TYR B N 1
ATOM 2293 C CA . TYR B 1 28 ? -1.283 31.438 6.66 1 98.81 28 TYR B CA 1
ATOM 2294 C C . TYR B 1 28 ? -2.588 32.094 6.238 1 98.81 28 TYR B C 1
ATOM 2296 O O . TYR B 1 28 ? -2.787 33.312 6.469 1 98.81 28 TYR B O 1
ATOM 2304 N N . PHE B 1 29 ? -3.479 31.391 5.641 1 98.69 29 PHE B N 1
ATOM 2305 C CA . PHE B 1 29 ? -4.676 31.984 5.051 1 98.69 29 PHE B CA 1
ATOM 2306 C C . PHE B 1 29 ? -5.797 32.062 6.078 1 98.69 29 PHE B C 1
ATOM 2308 O O . PHE B 1 29 ? -6.703 32.906 5.941 1 98.69 29 PHE B O 1
ATOM 2315 N N . HIS B 1 30 ? -5.73 31.266 7.176 1 98.62 30 HIS B N 1
ATOM 2316 C CA . HIS B 1 30 ? -6.898 31.172 8.047 1 98.62 30 HIS B CA 1
ATOM 2317 C C . HIS B 1 30 ? -6.516 31.391 9.508 1 98.62 30 HIS B C 1
ATOM 2319 O O . HIS B 1 30 ? -7.34 31.203 10.398 1 98.62 30 HIS B O 1
ATOM 2325 N N . ASP B 1 31 ? -5.27 31.672 9.789 1 98.5 31 ASP B N 1
ATOM 2326 C CA . ASP B 1 31 ? -4.77 32.062 11.102 1 98.5 31 ASP B CA 1
ATOM 2327 C C . ASP B 1 31 ? -5.047 30.969 12.141 1 98.5 31 ASP B C 1
ATOM 2329 O O . ASP B 1 31 ? -5.535 31.25 13.234 1 98.5 31 ASP B O 1
ATOM 2333 N N . LYS B 1 32 ? -4.844 29.719 11.742 1 98.81 32 LYS B N 1
ATOM 2334 C CA . LYS B 1 32 ? -5.078 28.609 12.656 1 98.81 32 LYS B CA 1
ATOM 2335 C C . LYS B 1 32 ? -3.777 28.156 13.32 1 98.81 32 LYS B C 1
ATOM 2337 O O . LYS B 1 32 ? -2.713 28.203 12.695 1 98.81 32 LYS B O 1
ATOM 2342 N N . LYS B 1 33 ? -3.896 27.812 14.555 1 98.81 33 LYS B N 1
ATOM 2343 C CA . LYS B 1 33 ? -2.801 27.172 15.281 1 98.81 33 LYS B CA 1
ATOM 2344 C C . LYS B 1 33 ? -2.775 25.672 15.031 1 98.81 33 LYS B C 1
ATOM 2346 O O . LYS B 1 33 ? -3.73 24.969 15.359 1 98.81 33 LYS B O 1
ATOM 2351 N N . VAL B 1 34 ? -1.634 25.203 14.508 1 98.75 34 VAL B N 1
ATOM 2352 C CA . VAL B 1 34 ? -1.618 23.844 13.992 1 98.75 34 VAL B CA 1
ATOM 2353 C C . VAL B 1 34 ? -0.461 23.062 14.617 1 98.75 34 VAL B C 1
ATOM 2355 O O . VAL B 1 34 ? 0.611 23.625 14.859 1 98.75 34 VAL B O 1
ATOM 2358 N N . PHE B 1 35 ? -0.729 21.781 14.914 1 98.75 35 PHE B N 1
ATOM 2359 C CA . PHE B 1 35 ? 0.253 20.797 15.344 1 98.75 35 PHE B CA 1
ATOM 2360 C C . PHE B 1 35 ? 0.313 19.625 14.367 1 98.75 35 PHE B C 1
ATOM 2362 O O . PHE B 1 35 ? -0.723 19.094 13.969 1 98.75 35 PHE B O 1
ATOM 2369 N N . ILE B 1 36 ? 1.532 19.281 13.898 1 98.44 36 ILE B N 1
ATOM 2370 C CA . ILE B 1 36 ? 1.708 18.109 13.055 1 98.44 36 ILE B CA 1
ATOM 2371 C C . ILE B 1 36 ? 2.48 17.031 13.812 1 98.44 36 ILE B C 1
ATOM 2373 O O . ILE B 1 36 ? 3.609 17.266 14.25 1 98.44 36 ILE B O 1
ATOM 2377 N N . HIS B 1 37 ? 1.883 15.922 13.977 1 97.06 37 HIS B N 1
ATOM 2378 C CA . HIS B 1 37 ? 2.535 14.719 14.484 1 97.06 37 HIS B CA 1
ATOM 2379 C C . HIS B 1 37 ? 2.752 13.703 13.375 1 97.06 37 HIS B C 1
ATOM 2381 O O . HIS B 1 37 ? 1.819 12.992 12.984 1 97.06 37 HIS B O 1
ATOM 2387 N N . GLY B 1 38 ? 3.996 13.664 12.945 1 95.19 38 GLY B N 1
ATOM 2388 C CA . GLY B 1 38 ? 4.332 12.656 11.953 1 95.19 38 GLY B CA 1
ATOM 2389 C C . GLY B 1 38 ? 4.379 11.25 12.523 1 95.19 38 GLY B C 1
ATOM 2390 O O . GLY B 1 38 ? 5.133 10.977 13.461 1 95.19 38 GLY B O 1
ATOM 2391 N N . CYS B 1 39 ? 3.633 10.352 11.852 1 90.31 39 CYS B N 1
ATOM 2392 C CA . CYS B 1 39 ? 3.525 8.984 12.344 1 90.31 39 CYS B CA 1
ATOM 2393 C C . CYS B 1 39 ? 4.117 7.988 11.352 1 90.31 39 CYS B C 1
ATOM 2395 O O . CYS B 1 39 ? 3.9 6.781 11.469 1 90.31 39 CYS B O 1
ATOM 2397 N N . ASP B 1 40 ? 4.781 8.461 10.391 1 83.88 40 ASP B N 1
ATOM 2398 C CA . ASP B 1 40 ? 5.492 7.625 9.43 1 83.88 40 ASP B CA 1
ATOM 2399 C C . ASP B 1 40 ? 6.926 7.355 9.891 1 83.88 40 ASP B C 1
ATOM 2401 O O . ASP B 1 40 ? 7.648 8.281 10.258 1 83.88 40 ASP B O 1
ATOM 2405 N N . PRO B 1 41 ? 7.355 6.117 9.852 1 79.56 41 PRO B N 1
ATOM 2406 C CA . PRO B 1 41 ? 8.727 5.797 10.266 1 79.56 41 PRO B CA 1
ATOM 2407 C C . PRO B 1 41 ? 9.781 6.566 9.484 1 79.56 41 PRO B C 1
ATOM 2409 O O . PRO B 1 41 ? 10.898 6.754 9.961 1 79.56 41 PRO B O 1
ATOM 2412 N N . LYS B 1 42 ? 9.531 7.07 8.273 1 79 42 LYS B N 1
ATOM 2413 C CA . LYS B 1 42 ? 10.438 7.879 7.465 1 79 42 LYS B CA 1
ATOM 2414 C C . LYS B 1 42 ? 10.703 9.234 8.117 1 79 42 LYS B C 1
ATOM 2416 O O . LYS B 1 42 ? 11.703 9.891 7.82 1 79 42 LYS B O 1
ATOM 2421 N N . ALA B 1 43 ? 9.812 9.641 8.938 1 86.31 43 ALA B N 1
ATOM 2422 C CA . ALA B 1 43 ? 9.953 10.883 9.703 1 86.31 43 ALA B CA 1
ATOM 2423 C C . ALA B 1 43 ? 10.188 12.07 8.773 1 86.31 43 ALA B C 1
ATOM 2425 O O . ALA B 1 43 ? 11.125 12.844 8.961 1 86.31 43 ALA B O 1
ATOM 2426 N N . ASP B 1 44 ? 9.383 12.266 7.77 1 86.56 44 ASP B N 1
ATOM 2427 C CA . ASP B 1 44 ? 9.516 13.398 6.852 1 86.56 44 ASP B CA 1
ATOM 2428 C C . ASP B 1 44 ? 8.234 14.211 6.789 1 86.56 44 ASP B C 1
ATOM 2430 O O . ASP B 1 44 ? 8.023 14.984 5.848 1 86.56 44 ASP B O 1
ATOM 2434 N N . SER B 1 45 ? 7.363 14.078 7.75 1 94.38 45 SER B N 1
ATOM 2435 C CA . SER B 1 45 ? 6.055 14.719 7.746 1 94.38 45 SER B CA 1
ATOM 2436 C C . SER B 1 45 ? 6.164 16.188 8.148 1 94.38 45 SER B C 1
ATOM 2438 O O . SER B 1 45 ? 5.188 16.938 8.047 1 94.38 45 SER B O 1
ATOM 2440 N N . THR B 1 46 ? 7.34 16.641 8.594 1 97.19 46 THR B N 1
ATOM 2441 C CA . THR B 1 46 ? 7.453 18 9.117 1 97.19 46 THR B CA 1
ATOM 2442 C C . THR B 1 46 ? 8.609 18.75 8.453 1 97.19 46 THR B C 1
ATOM 2444 O O . THR B 1 46 ? 8.859 19.906 8.766 1 97.19 46 THR B O 1
ATOM 2447 N N . ARG B 1 47 ? 9.289 18.109 7.555 1 94.81 47 ARG B N 1
ATOM 2448 C CA . ARG B 1 47 ? 10.539 18.609 6.992 1 94.81 47 ARG B CA 1
ATOM 2449 C C . ARG B 1 47 ? 10.336 19.953 6.312 1 94.81 47 ARG B C 1
ATOM 2451 O O . ARG B 1 47 ? 11.141 20.875 6.492 1 94.81 47 ARG B O 1
ATOM 2458 N N . LEU B 1 48 ? 9.328 20.125 5.539 1 96.25 48 LEU B N 1
ATOM 2459 C CA . LEU B 1 48 ? 9.102 21.375 4.816 1 96.25 48 LEU B CA 1
ATOM 2460 C C . LEU B 1 48 ? 8.742 22.5 5.777 1 96.25 48 LEU B C 1
ATOM 2462 O O . LEU B 1 48 ? 9.188 23.641 5.605 1 96.25 48 LEU B O 1
ATOM 2466 N N . ILE B 1 49 ? 7.949 22.156 6.785 1 98.31 49 ILE B N 1
ATOM 2467 C CA . ILE B 1 49 ? 7.535 23.156 7.77 1 98.31 49 ILE B CA 1
ATOM 2468 C C . ILE B 1 49 ? 8.758 23.672 8.523 1 98.31 49 ILE B C 1
ATOM 2470 O O . ILE B 1 49 ? 8.82 24.859 8.883 1 98.31 49 ILE B O 1
ATOM 2474 N N . LEU B 1 50 ? 9.711 22.781 8.711 1 97.5 50 LEU B N 1
ATOM 2475 C CA . LEU B 1 50 ? 10.883 23.109 9.516 1 97.5 50 LEU B CA 1
ATOM 2476 C C . LEU B 1 50 ? 12.031 23.578 8.641 1 97.5 50 LEU B C 1
ATOM 2478 O O . LEU B 1 50 ? 13.195 23.562 9.062 1 97.5 50 LEU B O 1
ATOM 2482 N N . GLY B 1 51 ? 11.773 23.922 7.418 1 94.25 51 GLY B N 1
ATOM 2483 C CA . GLY B 1 51 ? 12.781 24.484 6.531 1 94.25 51 GLY B CA 1
ATOM 2484 C C . GLY B 1 51 ? 13.789 23.469 6.043 1 94.25 51 GLY B C 1
ATOM 2485 O O . GLY B 1 51 ? 14.969 23.781 5.867 1 94.25 51 GLY B O 1
ATOM 2486 N N . GLY B 1 52 ? 13.359 22.312 5.961 1 88.88 52 GLY B N 1
ATOM 2487 C CA . GLY B 1 52 ? 14.211 21.25 5.445 1 88.88 52 GLY B CA 1
ATOM 2488 C C . GLY B 1 52 ? 15.023 20.562 6.527 1 88.88 52 GLY B C 1
ATOM 2489 O O . GLY B 1 52 ? 15.727 19.594 6.254 1 88.88 52 GLY B O 1
ATOM 2490 N N . LYS B 1 53 ? 14.883 20.938 7.637 1 84.81 53 LYS B N 1
ATOM 2491 C CA . LYS B 1 53 ? 15.664 20.359 8.727 1 84.81 53 LYS B CA 1
ATOM 2492 C C . LYS B 1 53 ? 15.008 19.094 9.266 1 84.81 53 LYS B C 1
ATOM 2494 O O . LYS B 1 53 ? 13.805 19.094 9.547 1 84.81 53 LYS B O 1
ATOM 2499 N N . PRO B 1 54 ? 15.805 18.109 9.297 1 83.88 54 PRO B N 1
ATOM 2500 C CA . PRO B 1 54 ? 15.266 16.938 9.992 1 83.88 54 PRO B CA 1
ATOM 2501 C C . PRO B 1 54 ? 15.164 17.141 11.5 1 83.88 54 PRO B C 1
ATOM 2503 O O . PRO B 1 54 ? 15.867 17.984 12.062 1 83.88 54 PRO B O 1
ATOM 2506 N N . GLN B 1 55 ? 14.227 16.531 12.078 1 86.69 55 GLN B N 1
ATOM 2507 C CA . GLN B 1 55 ? 14.164 16.578 13.539 1 86.69 55 GLN B CA 1
ATOM 2508 C C . GLN B 1 55 ? 14.32 15.188 14.141 1 86.69 55 GLN B C 1
ATOM 2510 O O . GLN B 1 55 ? 13.961 14.188 13.516 1 86.69 55 GLN B O 1
ATOM 2515 N N . GLU B 1 56 ? 14.883 15.242 15.32 1 89.56 56 GLU B N 1
ATOM 2516 C CA . GLU B 1 56 ? 15 13.992 16.062 1 89.56 56 GLU B CA 1
ATOM 2517 C C . GLU B 1 56 ? 13.625 13.383 16.344 1 89.56 56 GLU B C 1
ATOM 2519 O O . GLU B 1 56 ? 12.688 14.102 16.688 1 89.56 56 GLU B O 1
ATOM 2524 N N . THR B 1 57 ? 13.57 12.078 16.141 1 92.81 57 THR B N 1
ATOM 2525 C CA . THR B 1 57 ? 12.289 11.422 16.359 1 92.81 57 THR B CA 1
ATOM 2526 C C . THR B 1 57 ? 12.086 11.086 17.828 1 92.81 57 THR B C 1
ATOM 2528 O O . THR B 1 57 ? 13.047 10.961 18.578 1 92.81 57 THR B O 1
ATOM 2531 N N . LEU B 1 58 ? 10.859 10.945 18.219 1 92.88 58 LEU B N 1
ATOM 2532 C CA . LEU B 1 58 ? 10.516 10.578 19.594 1 92.88 58 LEU B CA 1
ATOM 2533 C C . LEU B 1 58 ? 11.109 9.227 19.953 1 92.88 58 LEU B C 1
ATOM 2535 O O . LEU B 1 58 ? 11.594 9.031 21.062 1 92.88 58 LEU B O 1
ATOM 2539 N N . MET B 1 59 ? 11.047 8.289 19.078 1 88.81 59 MET B N 1
ATOM 2540 C CA . MET B 1 59 ? 11.562 6.945 19.344 1 88.81 59 MET B CA 1
ATOM 2541 C C . MET B 1 59 ? 13.062 6.977 19.578 1 88.81 59 MET B C 1
ATOM 2543 O O . MET B 1 59 ? 13.578 6.254 20.438 1 88.81 59 MET B O 1
ATOM 2547 N N . ASP B 1 60 ? 13.727 7.77 18.797 1 88.25 60 ASP B N 1
ATOM 2548 C CA . ASP B 1 60 ? 15.164 7.93 19.016 1 88.25 60 ASP B CA 1
ATOM 2549 C C . ASP B 1 60 ? 15.445 8.562 20.375 1 88.25 60 ASP B C 1
ATOM 2551 O O . ASP B 1 60 ? 16.359 8.141 21.078 1 88.25 60 ASP B O 1
ATOM 2555 N N . MET B 1 61 ? 14.703 9.492 20.734 1 90.38 61 MET B N 1
ATOM 2556 C CA . MET B 1 61 ? 14.891 10.172 22 1 90.38 61 MET B CA 1
ATOM 2557 C C . MET B 1 61 ? 14.594 9.242 23.172 1 90.38 61 MET B C 1
ATOM 2559 O O . MET B 1 61 ? 15.266 9.289 24.203 1 90.38 61 MET B O 1
ATOM 2563 N N . LEU B 1 62 ? 13.57 8.484 22.984 1 88.75 62 LEU B N 1
ATOM 2564 C CA . LEU B 1 62 ? 13.211 7.508 24.016 1 88.75 62 LEU B CA 1
ATOM 2565 C C . LEU B 1 62 ? 14.352 6.527 24.25 1 88.75 62 LEU B C 1
ATOM 2567 O O . LEU B 1 62 ? 14.625 6.16 25.391 1 88.75 62 LEU B O 1
ATOM 2571 N N . ARG B 1 63 ? 14.945 6.105 23.203 1 85.75 63 ARG B N 1
ATOM 2572 C CA . ARG B 1 63 ? 16.062 5.176 23.297 1 85.75 63 ARG B CA 1
ATOM 2573 C C . ARG B 1 63 ? 17.266 5.82 23.984 1 85.75 63 ARG B C 1
ATOM 2575 O O . ARG B 1 63 ? 17.938 5.184 24.797 1 85.75 63 ARG B O 1
ATOM 2582 N N . ASP B 1 64 ? 17.531 7.078 23.734 1 88.06 64 ASP B N 1
ATOM 2583 C CA . ASP B 1 64 ? 18.734 7.766 24.203 1 88.06 64 ASP B CA 1
ATOM 2584 C C . ASP B 1 64 ? 18.547 8.258 25.641 1 88.06 64 ASP B C 1
ATOM 2586 O O . ASP B 1 64 ? 19.484 8.18 26.438 1 88.06 64 ASP B O 1
ATOM 2590 N N . LYS B 1 65 ? 17.406 8.867 25.984 1 88.12 65 LYS B N 1
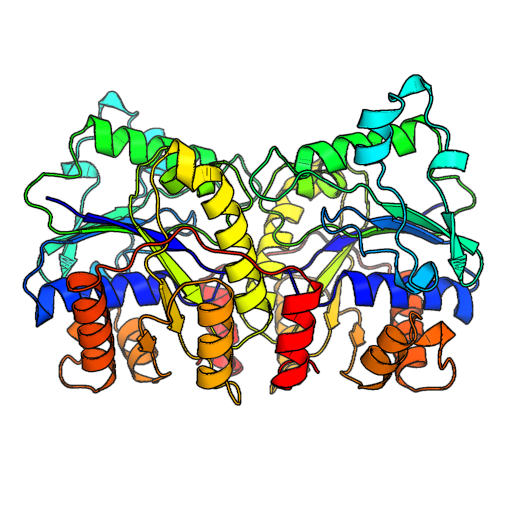ATOM 2591 C CA . LYS B 1 65 ? 17.234 9.602 27.234 1 88.12 65 LYS B CA 1
ATOM 2592 C C . LYS B 1 65 ? 16.297 8.867 28.172 1 88.12 65 LYS B C 1
ATOM 2594 O O . LYS B 1 65 ? 16.297 9.109 29.375 1 88.12 65 LYS B O 1
ATOM 2599 N N . GLY B 1 66 ? 15.461 7.938 27.609 1 85.44 66 GLY B N 1
ATOM 2600 C CA . GLY B 1 66 ? 14.383 7.352 28.391 1 85.44 66 GLY B CA 1
ATOM 2601 C C . GLY B 1 66 ? 13.156 8.242 28.484 1 85.44 66 GLY B C 1
ATOM 2602 O O . GLY B 1 66 ? 13.266 9.469 28.391 1 85.44 66 GLY B O 1
ATOM 2603 N N . ALA B 1 67 ? 12.039 7.785 28.734 1 83.44 67 ALA B N 1
ATOM 2604 C CA . ALA B 1 67 ? 10.75 8.461 28.688 1 83.44 67 ALA B CA 1
ATOM 2605 C C . ALA B 1 67 ? 10.672 9.562 29.75 1 83.44 67 ALA B C 1
ATOM 2607 O O . ALA B 1 67 ? 10.133 10.641 29.484 1 83.44 67 ALA B O 1
ATOM 2608 N N . GLU B 1 68 ? 11.148 9.297 30.875 1 84.38 68 GLU B N 1
ATOM 2609 C CA . GLU B 1 68 ? 10.984 10.18 32.031 1 84.38 68 GLU B CA 1
ATOM 2610 C C . GLU B 1 68 ? 11.742 11.492 31.844 1 84.38 68 GLU B C 1
ATOM 2612 O O . GLU B 1 68 ? 11.414 12.5 32.469 1 84.38 68 GLU B O 1
ATOM 2617 N N . LYS B 1 69 ? 12.617 11.531 30.984 1 88.88 69 LYS B N 1
ATOM 2618 C CA . LYS B 1 69 ? 13.461 12.711 30.828 1 88.88 69 LYS B CA 1
ATOM 2619 C C . LYS B 1 69 ? 13.055 13.523 29.609 1 88.88 69 LYS B C 1
ATOM 2621 O O . LYS B 1 69 ? 13.609 14.594 29.359 1 88.88 69 LYS B O 1
ATOM 2626 N N . ILE B 1 70 ? 12.125 13.055 28.859 1 91.25 70 ILE B N 1
ATOM 2627 C CA . ILE B 1 70 ? 11.719 13.734 27.625 1 91.25 70 ILE B CA 1
ATOM 2628 C C . ILE B 1 70 ? 10.656 14.781 27.953 1 91.25 70 ILE B C 1
ATOM 2630 O O . ILE B 1 70 ? 9.625 14.469 28.547 1 91.25 70 ILE B O 1
ATOM 2634 N N . THR B 1 71 ? 10.914 16.031 27.625 1 92.88 71 THR B N 1
ATOM 2635 C CA . THR B 1 71 ? 9.953 17.125 27.781 1 92.88 71 THR B CA 1
ATOM 2636 C C . THR B 1 71 ? 9.43 17.578 26.422 1 92.88 71 THR B C 1
ATOM 2638 O O . THR B 1 71 ? 10.031 17.297 25.391 1 92.88 71 THR B O 1
ATOM 2641 N N . ASN B 1 72 ? 8.336 18.328 26.422 1 94.31 72 ASN B N 1
ATOM 2642 C CA . ASN B 1 72 ? 7.777 18.875 25.188 1 94.31 72 ASN B CA 1
ATOM 2643 C C . ASN B 1 72 ? 8.781 19.781 24.484 1 94.31 72 ASN B C 1
ATOM 2645 O O . ASN B 1 72 ? 8.867 19.766 23.25 1 94.31 72 ASN B O 1
ATOM 2649 N N . ASP B 1 73 ? 9.508 20.484 25.281 1 92.81 73 ASP B N 1
ATOM 2650 C CA . ASP B 1 73 ? 10.484 21.406 24.719 1 92.81 73 ASP B CA 1
ATOM 2651 C C . ASP B 1 73 ? 11.586 20.656 23.969 1 92.81 73 ASP B C 1
ATOM 2653 O O . ASP B 1 73 ? 12.164 21.172 23.016 1 92.81 73 ASP B O 1
ATOM 2657 N N . ASP B 1 74 ? 11.812 19.422 24.375 1 91.75 74 ASP B N 1
ATOM 2658 C CA . ASP B 1 74 ? 12.828 18.594 23.75 1 91.75 74 ASP B CA 1
ATOM 2659 C C . ASP B 1 74 ? 12.359 18.094 22.375 1 91.75 74 ASP B C 1
ATOM 2661 O O . ASP B 1 74 ? 13.18 17.891 21.469 1 91.75 74 ASP B O 1
ATOM 2665 N N . VAL B 1 75 ? 11.07 17.953 22.297 1 93.38 75 VAL B N 1
ATOM 2666 C CA . VAL B 1 75 ? 10.609 17.156 21.156 1 93.38 75 VAL B CA 1
ATOM 2667 C C . VAL B 1 75 ? 9.859 18.047 20.172 1 93.38 75 VAL B C 1
ATOM 2669 O O . VAL B 1 75 ? 9.898 17.812 18.953 1 93.38 75 VAL B O 1
ATOM 2672 N N . ILE B 1 76 ? 9.18 19.047 20.656 1 96.88 76 ILE B N 1
ATOM 2673 C CA . ILE B 1 76 ? 8.359 19.891 19.797 1 96.88 76 ILE B CA 1
ATOM 2674 C C . ILE B 1 76 ? 9.219 20.984 19.172 1 96.88 76 ILE B C 1
ATOM 2676 O O . ILE B 1 76 ? 9.906 21.719 19.875 1 96.88 76 ILE B O 1
ATOM 2680 N N . LYS B 1 77 ? 9.203 21.016 17.906 1 97.06 77 LYS B N 1
ATOM 2681 C CA . LYS B 1 77 ? 9.867 22.094 17.188 1 97.06 77 LYS B CA 1
ATOM 2682 C C . LYS B 1 77 ? 8.844 23 16.484 1 97.06 77 LYS B C 1
ATOM 2684 O O . LYS B 1 77 ? 7.824 22.531 15.984 1 97.06 77 LYS B O 1
ATOM 2689 N N . LYS B 1 78 ? 9.148 24.312 16.484 1 97.5 78 LYS B N 1
ATOM 2690 C CA . LYS B 1 78 ? 8.289 25.266 15.812 1 97.5 78 LYS B CA 1
ATOM 2691 C C . LYS B 1 78 ? 8.867 25.672 14.453 1 97.5 78 LYS B C 1
ATOM 2693 O O . LYS B 1 78 ? 10.086 25.828 14.32 1 97.5 78 LYS B O 1
ATOM 2698 N N . GLY B 1 79 ? 8.039 25.672 13.469 1 97.88 79 GLY B N 1
ATOM 2699 C CA . GLY B 1 79 ? 8.453 26.047 12.125 1 97.88 79 GLY B CA 1
ATOM 2700 C C . GLY B 1 79 ? 7.637 27.188 11.547 1 97.88 79 GLY B C 1
ATOM 2701 O O . GLY B 1 79 ? 7.336 28.156 12.242 1 97.88 79 GLY B O 1
ATOM 2702 N N . PHE B 1 80 ? 7.375 27.188 10.242 1 98.25 80 PHE B N 1
ATOM 2703 C CA . PHE B 1 80 ? 6.645 28.219 9.516 1 98.25 80 PHE B CA 1
ATOM 2704 C C . PHE B 1 80 ? 5.379 28.625 10.258 1 98.25 80 PHE B C 1
ATOM 2706 O O . PHE B 1 80 ? 4.543 27.766 10.57 1 98.25 80 PHE B O 1
ATOM 2713 N N . LEU B 1 81 ? 5.25 29.922 10.703 1 98.44 81 LEU B N 1
ATOM 2714 C CA . LEU B 1 81 ? 4.109 30.531 11.383 1 98.44 81 LEU B CA 1
ATOM 2715 C C . LEU B 1 81 ? 3.787 29.797 12.68 1 98.44 81 LEU B C 1
ATOM 2717 O O . LEU B 1 81 ? 2.615 29.578 13 1 98.44 81 LEU B O 1
ATOM 2721 N N . ASP B 1 82 ? 4.801 29.188 13.328 1 98.12 82 ASP B N 1
ATOM 2722 C CA . ASP B 1 82 ? 4.758 28.594 14.664 1 98.12 82 ASP B CA 1
ATOM 2723 C C . ASP B 1 82 ? 4.008 27.266 14.648 1 98.12 82 ASP B C 1
ATOM 2725 O O . ASP B 1 82 ? 3.473 26.844 15.672 1 98.12 82 ASP B O 1
ATOM 2729 N N . ILE B 1 83 ? 3.883 26.656 13.477 1 98.69 83 ILE B N 1
ATOM 2730 C CA . ILE B 1 83 ? 3.359 25.297 13.422 1 98.69 83 ILE B CA 1
ATOM 2731 C C . ILE B 1 83 ? 4.238 24.375 14.266 1 98.69 83 ILE B C 1
ATOM 2733 O O . ILE B 1 83 ? 5.461 24.375 14.117 1 98.69 83 ILE B O 1
ATOM 2737 N N . GLN B 1 84 ? 3.627 23.688 15.164 1 98.56 84 GLN B N 1
ATOM 2738 C CA . GLN B 1 84 ? 4.355 22.781 16.031 1 98.56 84 GLN B CA 1
ATOM 2739 C C . GLN B 1 84 ? 4.512 21.406 15.383 1 98.56 84 GLN B C 1
ATOM 2741 O O . GLN B 1 84 ? 3.586 20.906 14.742 1 98.56 84 GLN B O 1
ATOM 2746 N N . CYS B 1 85 ? 5.719 20.844 15.539 1 98.19 85 CYS B N 1
ATOM 2747 C CA . CYS B 1 85 ? 6.055 19.641 14.805 1 98.19 85 CYS B CA 1
ATOM 2748 C C . CYS B 1 85 ? 6.691 18.594 15.719 1 98.19 85 CYS B C 1
ATOM 2750 O O . CYS B 1 85 ? 7.508 18.938 16.578 1 98.19 85 CYS B O 1
ATOM 2752 N N . VAL B 1 86 ? 6.293 17.375 15.523 1 97.56 86 VAL B N 1
ATOM 2753 C CA . VAL B 1 86 ? 6.965 16.234 16.141 1 97.56 86 VAL B CA 1
ATOM 2754 C C . VAL B 1 86 ? 6.969 15.062 15.164 1 97.56 86 VAL B C 1
ATOM 2756 O O . VAL B 1 86 ? 6.102 14.969 14.289 1 97.56 86 VAL B O 1
ATOM 2759 N N . GLU B 1 87 ? 7.949 14.242 15.25 1 95.81 87 GLU B N 1
ATOM 2760 C CA . GLU B 1 87 ? 8.031 13 14.484 1 95.81 87 GLU B CA 1
ATOM 2761 C C . GLU B 1 87 ? 8.133 11.797 15.414 1 95.81 87 GLU B C 1
ATOM 2763 O O . GLU B 1 87 ? 8.969 11.766 16.312 1 95.81 87 GLU B O 1
ATOM 2768 N N . SER B 1 88 ? 7.266 10.836 15.148 1 91.88 88 SER B N 1
ATOM 2769 C CA . SER B 1 88 ? 7.34 9.609 15.938 1 91.88 88 SER B CA 1
ATOM 2770 C C . SER B 1 88 ? 8.609 8.82 15.617 1 91.88 88 SER B C 1
ATOM 2772 O O . SER B 1 88 ? 9.328 8.391 16.516 1 91.88 88 SER B O 1
ATOM 2774 N N . GLY B 1 89 ? 8.844 8.758 14.344 1 84.44 89 GLY B N 1
ATOM 2775 C CA . GLY B 1 89 ? 9.883 7.84 13.914 1 84.44 89 GLY B CA 1
ATOM 2776 C C . GLY B 1 89 ? 9.461 6.387 13.977 1 84.44 89 GLY B C 1
ATOM 2777 O O . GLY B 1 89 ? 8.266 6.082 14.008 1 84.44 89 GLY B O 1
ATOM 2778 N N . GLY B 1 90 ? 10.328 5.469 13.891 1 75.12 90 GLY B N 1
ATOM 2779 C CA . GLY B 1 90 ? 10.031 4.047 13.938 1 75.12 90 GLY B CA 1
ATOM 2780 C C . GLY B 1 90 ? 11.211 3.18 13.531 1 75.12 90 GLY B C 1
ATOM 2781 O O . GLY B 1 90 ? 12.25 3.691 13.102 1 75.12 90 GLY B O 1
ATOM 2782 N N . PRO B 1 91 ? 10.945 1.938 13.945 1 64.12 91 PRO B N 1
ATOM 2783 C CA . PRO B 1 91 ? 12.016 1.012 13.562 1 64.12 91 PRO B CA 1
ATOM 2784 C C . PRO B 1 91 ? 12.164 0.876 12.047 1 64.12 91 PRO B C 1
ATOM 2786 O O . PRO B 1 91 ? 11.289 1.316 11.297 1 64.12 91 PRO B O 1
ATOM 2789 N N . GLU B 1 92 ? 13.336 0.51 11.719 1 56.94 92 GLU B N 1
ATOM 2790 C CA . GLU B 1 92 ? 13.516 0.162 10.312 1 56.94 92 GLU B CA 1
ATOM 2791 C C . GLU B 1 92 ? 12.508 -0.896 9.875 1 56.94 92 GLU B C 1
ATOM 2793 O O . GLU B 1 92 ? 12.094 -1.735 10.672 1 56.94 92 GLU B O 1
ATOM 2798 N N . PRO B 1 93 ? 11.961 -0.682 8.555 1 55.22 93 PRO B N 1
ATOM 2799 C CA . PRO B 1 93 ? 11.055 -1.723 8.07 1 55.22 93 PRO B CA 1
ATOM 2800 C C . PRO B 1 93 ? 11.57 -3.133 8.359 1 55.22 93 PRO B C 1
ATOM 2802 O O . PRO B 1 93 ? 12.758 -3.404 8.195 1 55.22 93 PRO B O 1
ATOM 2805 N N . GLY B 1 94 ? 10.703 -3.916 8.789 1 51.59 94 GLY B N 1
ATOM 2806 C CA . GLY B 1 94 ? 11.07 -5.297 9.055 1 51.59 94 GLY B CA 1
ATOM 2807 C C . GLY B 1 94 ? 11.5 -5.531 10.492 1 51.59 94 GLY B C 1
ATOM 2808 O O . GLY B 1 94 ? 11.711 -6.676 10.906 1 51.59 94 GLY B O 1
ATOM 2809 N N . VAL B 1 95 ? 11.984 -4.348 11.109 1 51.53 95 VAL B N 1
ATOM 2810 C CA . VAL B 1 95 ? 12.445 -4.484 12.492 1 51.53 95 VAL B CA 1
ATOM 2811 C C . VAL B 1 95 ? 11.383 -3.963 13.453 1 51.53 95 VAL B C 1
ATOM 2813 O O . VAL B 1 95 ? 10.977 -2.801 13.367 1 51.53 95 VAL B O 1
ATOM 2816 N N . GLY B 1 96 ? 10.75 -4.867 14.148 1 58.53 96 GLY B N 1
ATOM 2817 C CA . GLY B 1 96 ? 9.766 -4.441 15.133 1 58.53 96 GLY B CA 1
ATOM 2818 C C . GLY B 1 96 ? 8.43 -4.074 14.516 1 58.53 96 GLY B C 1
ATOM 2819 O O . GLY B 1 96 ? 8.164 -4.406 13.359 1 58.53 96 GLY B O 1
ATOM 2820 N N . CYS B 1 97 ? 7.613 -3.662 15.234 1 64.56 97 CYS B N 1
ATOM 2821 C CA . CYS B 1 97 ? 6.281 -3.244 14.82 1 64.56 97 CYS B CA 1
ATOM 2822 C C . CYS B 1 97 ? 6.156 -1.726 14.828 1 64.56 97 CYS B C 1
ATOM 2824 O O . CYS B 1 97 ? 6.062 -1.113 15.891 1 64.56 97 CYS B O 1
ATOM 2826 N N . ALA B 1 98 ? 6.438 -0.98 13.617 1 67.12 98 ALA B N 1
ATOM 2827 C CA . ALA B 1 98 ? 6.332 0.47 13.477 1 67.12 98 ALA B CA 1
ATOM 2828 C C . ALA B 1 98 ? 5.047 0.99 14.109 1 67.12 98 ALA B C 1
ATOM 2830 O O . ALA B 1 98 ? 5.035 2.066 14.711 1 67.12 98 ALA B O 1
ATOM 2831 N N . GLY B 1 99 ? 4.082 0.177 14.055 1 73.81 99 GLY B N 1
ATOM 2832 C CA . GLY B 1 99 ? 2.803 0.543 14.641 1 73.81 99 GLY B CA 1
ATOM 2833 C C . GLY B 1 99 ? 2.873 0.767 16.141 1 73.81 99 GLY B C 1
ATOM 2834 O O . GLY B 1 99 ? 2.342 1.754 16.656 1 73.81 99 GLY B O 1
ATOM 2835 N N . ARG B 1 100 ? 3.639 -0.057 16.797 1 74 100 ARG B N 1
ATOM 2836 C CA . ARG B 1 100 ? 3.791 0.087 18.25 1 74 100 ARG B CA 1
ATOM 2837 C C . ARG B 1 100 ? 4.566 1.353 18.594 1 74 100 ARG B C 1
ATOM 2839 O O . ARG B 1 100 ? 4.293 2 19.609 1 74 100 ARG B O 1
ATOM 2846 N N . GLY B 1 101 ? 5.559 1.634 17.812 1 79.75 101 GLY B N 1
ATOM 2847 C CA . GLY B 1 101 ? 6.301 2.867 18.016 1 79.75 101 GLY B CA 1
ATOM 2848 C C . GLY B 1 101 ? 5.43 4.105 17.953 1 79.75 101 GLY B C 1
ATOM 2849 O O . GLY B 1 101 ? 5.559 5.008 18.781 1 79.75 101 GLY B O 1
ATOM 2850 N N . VAL B 1 102 ? 4.539 4.117 17 1 84.19 102 VAL B N 1
ATOM 2851 C CA . VAL B 1 102 ? 3.639 5.25 16.828 1 84.19 102 VAL B CA 1
ATOM 2852 C C . VAL B 1 102 ? 2.715 5.363 18.031 1 84.19 102 VAL B C 1
ATOM 2854 O O . VAL B 1 102 ? 2.453 6.469 18.516 1 84.19 102 VAL B O 1
ATOM 2857 N N . ILE B 1 103 ? 2.264 4.227 18.5 1 84.44 103 ILE B N 1
ATOM 2858 C CA . ILE B 1 103 ? 1.394 4.215 19.672 1 84.44 103 ILE B CA 1
ATOM 2859 C C . ILE B 1 103 ? 2.125 4.824 20.875 1 84.44 103 ILE B C 1
ATOM 2861 O O . ILE B 1 103 ? 1.604 5.727 21.531 1 84.44 103 ILE B O 1
ATOM 2865 N N . THR B 1 104 ? 3.305 4.414 21.094 1 86.75 104 THR B N 1
ATOM 2866 C CA . THR B 1 104 ? 4.113 4.898 22.203 1 86.75 104 THR B CA 1
ATOM 2867 C C . THR B 1 104 ? 4.344 6.402 22.094 1 86.75 104 THR B C 1
ATOM 2869 O O . THR B 1 104 ? 4.25 7.129 23.078 1 86.75 104 THR B O 1
ATOM 2872 N N . ALA B 1 105 ? 4.645 6.84 20.922 1 90.94 105 ALA B N 1
ATOM 2873 C CA . ALA B 1 105 ? 4.926 8.25 20.672 1 90.94 105 ALA B CA 1
ATOM 2874 C C . ALA B 1 105 ? 3.707 9.117 20.969 1 90.94 105 ALA B C 1
ATOM 2876 O O . ALA B 1 105 ? 3.814 10.133 21.672 1 90.94 105 ALA B O 1
ATOM 2877 N N . ILE B 1 106 ? 2.541 8.734 20.5 1 91.75 106 ILE B N 1
ATOM 2878 C CA . ILE B 1 106 ? 1.328 9.523 20.703 1 91.75 106 ILE B CA 1
ATOM 2879 C C . ILE B 1 106 ? 0.936 9.508 22.172 1 91.75 106 ILE B C 1
ATOM 2881 O O . ILE B 1 106 ? 0.563 10.539 22.734 1 91.75 106 ILE B O 1
ATOM 2885 N N . ASP B 1 107 ? 1.061 8.336 22.797 1 91.94 107 ASP B N 1
ATOM 2886 C CA . ASP B 1 107 ? 0.742 8.227 24.219 1 91.94 107 ASP B CA 1
ATOM 2887 C C . ASP B 1 107 ? 1.63 9.148 25.047 1 91.94 107 ASP B C 1
ATOM 2889 O O . ASP B 1 107 ? 1.149 9.82 25.969 1 91.94 107 ASP B O 1
ATOM 2893 N N . LEU B 1 108 ? 2.838 9.148 24.734 1 92.81 108 LEU B N 1
ATOM 2894 C CA . LEU B 1 108 ? 3.779 10 25.453 1 92.81 108 LEU B CA 1
ATOM 2895 C C . LEU B 1 108 ? 3.424 11.477 25.281 1 92.81 108 LEU B C 1
ATOM 2897 O O . LEU B 1 108 ? 3.455 12.242 26.25 1 92.81 108 LEU B O 1
ATOM 2901 N N . MET B 1 109 ? 3.143 11.867 24.094 1 95.38 109 MET B N 1
ATOM 2902 C CA . MET B 1 109 ? 2.785 13.258 23.812 1 95.38 109 MET B CA 1
ATOM 2903 C C . MET B 1 109 ? 1.514 13.648 24.547 1 95.38 109 MET B C 1
ATOM 2905 O O . MET B 1 109 ? 1.402 14.773 25.062 1 95.38 109 MET B O 1
ATOM 2909 N N . GLU B 1 110 ? 0.569 12.75 24.609 1 94.19 110 GLU B N 1
ATOM 2910 C CA . GLU B 1 110 ? -0.666 13 25.344 1 94.19 110 GLU B CA 1
ATOM 2911 C C . GLU B 1 110 ? -0.4 13.133 26.844 1 94.19 110 GLU B C 1
ATOM 2913 O O . GLU B 1 110 ? -0.934 14.031 27.5 1 94.19 110 GLU B O 1
ATOM 2918 N N . GLU B 1 111 ? 0.376 12.242 27.344 1 93.69 111 GLU B N 1
ATOM 2919 C CA . GLU B 1 111 ? 0.72 12.258 28.766 1 93.69 111 GLU B CA 1
ATOM 2920 C C . GLU B 1 111 ? 1.424 13.562 29.141 1 93.69 111 GLU B C 1
ATOM 2922 O O . GLU B 1 111 ? 1.222 14.086 30.234 1 93.69 111 GLU B O 1
ATOM 2927 N N . ASN B 1 112 ? 2.184 14.047 28.25 1 95.19 112 ASN B N 1
ATOM 2928 C CA . ASN B 1 112 ? 2.943 15.266 28.484 1 95.19 112 ASN B CA 1
ATOM 2929 C C . ASN B 1 112 ? 2.104 16.516 28.219 1 95.19 112 ASN B C 1
ATOM 2931 O O . ASN B 1 112 ? 2.588 17.641 28.359 1 95.19 112 ASN B O 1
ATOM 2935 N N . GLY B 1 113 ? 0.907 16.344 27.781 1 95.44 113 GLY B N 1
ATOM 2936 C CA . GLY B 1 113 ? 0.047 17.469 27.484 1 95.44 113 GLY B CA 1
ATOM 2937 C C . GLY B 1 113 ? 0.503 18.281 26.281 1 95.44 113 GLY B C 1
ATOM 2938 O O . GLY B 1 113 ? 0.396 19.5 26.266 1 95.44 113 GLY B O 1
ATOM 2939 N N . ALA B 1 114 ? 1.042 17.609 25.328 1 95.94 114 ALA B N 1
ATOM 2940 C CA . ALA B 1 114 ? 1.646 18.266 24.172 1 95.94 114 ALA B CA 1
ATOM 2941 C C . ALA B 1 114 ? 0.577 18.891 23.281 1 95.94 114 ALA B C 1
ATOM 2943 O O . ALA B 1 114 ? 0.795 19.953 22.688 1 95.94 114 ALA B O 1
ATOM 2944 N N . TYR B 1 115 ? -0.51 18.234 23.172 1 96.19 115 TYR B N 1
ATOM 2945 C CA . TYR B 1 115 ? -1.61 18.75 22.359 1 96.19 115 TYR B CA 1
ATOM 2946 C C . TYR B 1 115 ? -2.48 19.703 23.156 1 96.19 115 TYR B C 1
ATOM 2948 O O . TYR B 1 115 ? -3.561 19.328 23.625 1 96.19 115 TYR B O 1
ATOM 2956 N N . THR B 1 116 ? -2.07 20.922 23.219 1 94.31 116 THR B N 1
ATOM 2957 C CA . THR B 1 116 ? -2.668 21.906 24.109 1 94.31 116 THR B CA 1
ATOM 2958 C C . THR B 1 116 ? -4.027 22.375 23.594 1 94.31 116 THR B C 1
ATOM 2960 O O . THR B 1 116 ? -4.309 22.234 22.391 1 94.31 116 THR B O 1
ATOM 2963 N N . ASP B 1 117 ? -4.82 23.016 24.391 1 94.31 117 ASP B N 1
ATOM 2964 C CA . ASP B 1 117 ? -6.199 23.391 24.078 1 94.31 117 ASP B CA 1
ATOM 2965 C C . ASP B 1 117 ? -6.246 24.625 23.172 1 94.31 117 ASP B C 1
ATOM 2967 O O . ASP B 1 117 ? -7.289 24.922 22.594 1 94.31 117 ASP B O 1
ATOM 2971 N N . ASP B 1 118 ? -5.199 25.297 23.078 1 96.25 118 ASP B N 1
ATOM 2972 C CA . ASP B 1 118 ? -5.199 26.5 22.25 1 96.25 118 ASP B CA 1
ATOM 2973 C C . ASP B 1 118 ? -4.973 26.141 20.781 1 96.25 118 ASP B C 1
ATOM 2975 O O . ASP B 1 118 ? -5.172 26.969 19.891 1 96.25 118 ASP B O 1
ATOM 2979 N N . LEU B 1 119 ? -4.656 24.875 20.547 1 98.06 119 LEU B N 1
ATOM 2980 C CA . LEU B 1 119 ? -4.512 24.422 19.172 1 98.06 119 LEU B CA 1
ATOM 2981 C C . LEU B 1 119 ? -5.871 24.328 18.484 1 98.06 119 LEU B C 1
ATOM 2983 O O . LEU B 1 119 ? -6.852 23.906 19.109 1 98.06 119 LEU B O 1
ATOM 2987 N N . ASP B 1 120 ? -5.852 24.75 17.234 1 98.56 120 ASP B N 1
ATOM 2988 C CA . ASP B 1 120 ? -7.055 24.547 16.438 1 98.56 120 ASP B CA 1
ATOM 2989 C C . ASP B 1 120 ? -7.07 23.156 15.82 1 98.56 120 ASP B C 1
ATOM 2991 O O . ASP B 1 120 ? -8.117 22.5 15.766 1 98.56 120 ASP B O 1
ATOM 2995 N N . PHE B 1 121 ? -5.906 22.719 15.367 1 98.62 121 PHE B N 1
ATOM 2996 C CA . PHE B 1 121 ? -5.805 21.438 14.672 1 98.62 121 PHE B CA 1
ATOM 2997 C C . PHE B 1 121 ? -4.59 20.656 15.148 1 98.62 121 PHE B C 1
ATOM 2999 O O . PHE B 1 121 ? -3.521 21.219 15.367 1 98.62 121 PHE B O 1
ATOM 3006 N N . VAL B 1 122 ? -4.727 19.375 15.289 1 98.19 122 VAL B N 1
ATOM 3007 C CA . VAL B 1 122 ? -3.65 18.391 15.391 1 98.19 122 VAL B CA 1
ATOM 3008 C C . VAL B 1 122 ? -3.762 17.375 14.258 1 98.19 122 VAL B C 1
ATOM 3010 O O . VAL B 1 122 ? -4.77 16.672 14.141 1 98.19 122 VAL B O 1
ATOM 3013 N N . PHE B 1 123 ? -2.736 17.328 13.414 1 98.06 123 PHE B N 1
ATOM 3014 C CA . PHE B 1 123 ? -2.701 16.375 12.312 1 98.06 123 PHE B CA 1
ATOM 3015 C C . PHE B 1 123 ? -1.826 15.18 12.656 1 98.06 123 PHE B C 1
ATOM 3017 O O . PHE B 1 123 ? -0.684 15.344 13.086 1 98.06 123 PHE B O 1
ATOM 3024 N N . PHE B 1 124 ? -2.363 14.047 12.484 1 95.75 124 PHE B N 1
ATOM 3025 C CA . PHE B 1 124 ? -1.592 12.812 12.492 1 95.75 124 PHE B CA 1
ATOM 3026 C C . PHE B 1 124 ? -1.355 12.312 11.07 1 95.75 124 PHE B C 1
ATOM 3028 O O . PHE B 1 124 ? -2.285 11.852 10.406 1 95.75 124 PHE B O 1
ATOM 3035 N N . ASP B 1 125 ? -0.183 12.43 10.562 1 94.5 125 ASP B N 1
ATOM 3036 C CA . ASP B 1 125 ? 0.193 11.922 9.242 1 94.5 125 ASP B CA 1
ATOM 3037 C C . ASP B 1 125 ? 0.661 10.477 9.32 1 94.5 125 ASP B C 1
ATOM 3039 O O . ASP B 1 125 ? 1.818 10.203 9.648 1 94.5 125 ASP B O 1
ATOM 3043 N N . VAL B 1 126 ? -0.266 9.617 8.977 1 87.81 126 VAL B N 1
ATOM 3044 C CA . VAL B 1 126 ? -0.077 8.203 9.281 1 87.81 126 VAL B CA 1
ATOM 3045 C C . VAL B 1 126 ? 0.397 7.457 8.039 1 87.81 126 VAL B C 1
ATOM 3047 O O . VAL B 1 126 ? 0.029 7.816 6.918 1 87.81 126 VAL B O 1
ATOM 3050 N N . LEU B 1 127 ? 1.307 6.48 8.289 1 73.56 127 LEU B N 1
ATOM 3051 C CA . LEU B 1 127 ? 1.814 5.676 7.184 1 73.56 127 LEU B CA 1
ATOM 3052 C C . LEU B 1 127 ? 0.708 4.82 6.582 1 73.56 127 LEU B C 1
ATOM 3054 O O . LEU B 1 127 ? -0.153 4.312 7.305 1 73.56 127 LEU B O 1
ATOM 3058 N N . GLY B 1 128 ? 0.728 4.586 5.387 1 63.31 128 GLY B N 1
ATOM 3059 C CA . GLY B 1 128 ? 0.097 3.988 4.219 1 63.31 128 GLY B CA 1
ATOM 3060 C C . GLY B 1 128 ? -1.12 3.15 4.562 1 63.31 128 GLY B C 1
ATOM 3061 O O . GLY B 1 128 ? -1.927 3.535 5.41 1 63.31 128 GLY B O 1
ATOM 3062 N N . ASP B 1 129 ? -1.129 1.71 4.348 1 57.81 129 ASP B N 1
ATOM 3063 C CA . ASP B 1 129 ? -2.309 0.87 4.16 1 57.81 129 ASP B CA 1
ATOM 3064 C C . ASP B 1 129 ? -2.787 0.297 5.492 1 57.81 129 ASP B C 1
ATOM 3066 O O . ASP B 1 129 ? -2.014 -0.33 6.223 1 57.81 129 ASP B O 1
ATOM 3070 N N . VAL B 1 130 ? -3.678 1.019 6.273 1 53.53 130 VAL B N 1
ATOM 3071 C CA . VAL B 1 130 ? -4.34 0.737 7.543 1 53.53 130 VAL B CA 1
ATOM 3072 C C . VAL B 1 130 ? -4.336 -0.768 7.805 1 53.53 130 VAL B C 1
ATOM 3074 O O . VAL B 1 130 ? -5.145 -1.269 8.594 1 53.53 130 VAL B O 1
ATOM 3077 N N . VAL B 1 131 ? -3.359 -1.409 7.297 1 55.91 131 VAL B N 1
ATOM 3078 C CA . VAL B 1 131 ? -3.586 -2.842 7.453 1 55.91 131 VAL B CA 1
ATOM 3079 C C . VAL B 1 131 ? -2.955 -3.326 8.758 1 55.91 131 VAL B C 1
ATOM 3081 O O . VAL B 1 131 ? -3.414 -4.305 9.352 1 55.91 131 VAL B O 1
ATOM 3084 N N . CYS B 1 132 ? -2.092 -2.49 9.352 1 58.5 132 CYS B N 1
ATOM 3085 C CA . CYS B 1 132 ? -1.449 -3.047 10.539 1 58.5 132 CYS B CA 1
ATOM 3086 C C . CYS B 1 132 ? -1.972 -2.379 11.805 1 58.5 132 CYS B C 1
ATOM 3088 O O . CYS B 1 132 ? -2.523 -1.278 11.75 1 58.5 132 CYS B O 1
ATOM 3090 N N . GLY B 1 133 ? -2.057 -3.076 12.867 1 59.22 133 GLY B N 1
ATOM 3091 C CA . GLY B 1 133 ? -2.584 -2.65 14.156 1 59.22 133 GLY B CA 1
ATOM 3092 C C . GLY B 1 133 ? -2.012 -1.326 14.625 1 59.22 133 GLY B C 1
ATOM 3093 O O . GLY B 1 133 ? -2.744 -0.469 15.125 1 59.22 133 GLY B O 1
ATOM 3094 N N . GLY B 1 134 ? -0.82 -1.098 14.383 1 62.47 134 GLY B N 1
ATOM 3095 C CA . GLY B 1 134 ? -0.2 0.117 14.891 1 62.47 134 GLY B CA 1
ATOM 3096 C C . GLY B 1 134 ? -0.645 1.365 14.148 1 62.47 134 GLY B C 1
ATOM 3097 O O . GLY B 1 134 ? -0.771 2.436 14.75 1 62.47 134 GLY B O 1
ATOM 3098 N N . PHE B 1 135 ? -1.046 1.174 12.945 1 68.19 135 PHE B N 1
ATOM 3099 C CA . PHE B 1 135 ? -1.395 2.354 12.164 1 68.19 135 PHE B CA 1
ATOM 3100 C C . PHE B 1 135 ? -2.877 2.68 12.305 1 68.19 135 PHE B C 1
ATOM 3102 O O . PHE B 1 135 ? -3.301 3.801 12.023 1 68.19 135 PHE B O 1
ATOM 3109 N N . ALA B 1 136 ? -3.453 1.688 12.867 1 75.69 136 ALA B N 1
ATOM 3110 C CA . ALA B 1 136 ? -4.875 1.91 13.109 1 75.69 136 ALA B CA 1
ATOM 3111 C C . ALA B 1 136 ? -5.105 2.596 14.453 1 75.69 136 ALA B C 1
ATOM 3113 O O . ALA B 1 136 ? -6.215 3.057 14.734 1 75.69 136 ALA B O 1
ATOM 3114 N N . MET B 1 137 ? -4.098 2.818 15.148 1 76.88 137 MET B N 1
ATOM 3115 C CA . MET B 1 137 ? -4.219 3.27 16.531 1 76.88 137 MET B CA 1
ATOM 3116 C C . MET B 1 137 ? -4.875 4.645 16.594 1 76.88 137 MET B C 1
ATOM 3118 O O . MET B 1 137 ? -5.77 4.871 17.422 1 76.88 137 MET B O 1
ATOM 3122 N N . PRO B 1 138 ? -4.492 5.578 15.719 1 81.06 138 PRO B N 1
ATOM 3123 C CA . PRO B 1 138 ? -5.148 6.879 15.836 1 81.06 138 PRO B CA 1
ATOM 3124 C C . PRO B 1 138 ? -6.664 6.797 15.664 1 81.06 138 PRO B C 1
ATOM 3126 O O . PRO B 1 138 ? -7.402 7.559 16.281 1 81.06 138 PRO B O 1
ATOM 3129 N N . ILE B 1 139 ? -7.078 5.836 14.945 1 84.25 139 ILE B N 1
ATOM 3130 C CA . ILE B 1 139 ? -8.516 5.746 14.688 1 84.25 139 ILE B CA 1
ATOM 3131 C C . ILE B 1 139 ? -9.141 4.734 15.641 1 84.25 139 ILE B C 1
ATOM 3133 O O . ILE B 1 139 ? -10.289 4.902 16.062 1 84.25 139 ILE B O 1
ATOM 3137 N N . ARG B 1 140 ? -8.391 3.744 16.031 1 81.06 140 ARG B N 1
ATOM 3138 C CA . ARG B 1 140 ? -8.906 2.699 16.922 1 81.06 140 ARG B CA 1
ATOM 3139 C C . ARG B 1 140 ? -9.117 3.232 18.328 1 81.06 140 ARG B C 1
ATOM 3141 O O . ARG B 1 140 ? -10.141 2.947 18.953 1 81.06 140 ARG B O 1
ATOM 3148 N N . ASP B 1 141 ? -8.234 4.043 18.766 1 85.69 141 ASP B N 1
ATOM 3149 C CA . ASP B 1 141 ? -8.273 4.496 20.156 1 85.69 141 ASP B CA 1
ATOM 3150 C C . ASP B 1 141 ? -8.875 5.898 20.266 1 85.69 141 ASP B C 1
ATOM 3152 O O . ASP B 1 141 ? -8.797 6.531 21.312 1 85.69 141 ASP B O 1
ATOM 3156 N N . GLY B 1 142 ? -9.359 6.387 19.219 1 86.25 142 GLY B N 1
ATOM 3157 C CA . GLY B 1 142 ? -10.062 7.66 19.219 1 86.25 142 GLY B CA 1
ATOM 3158 C C . GLY B 1 142 ? -9.133 8.852 19.375 1 86.25 142 GLY B C 1
ATOM 3159 O O . GLY B 1 142 ? -9.531 9.898 19.891 1 86.25 142 GLY B O 1
ATOM 3160 N N . LYS B 1 143 ? -7.926 8.648 19 1 90.44 143 LYS B N 1
ATOM 3161 C CA . LYS B 1 143 ? -6.98 9.758 19.062 1 90.44 143 LYS B CA 1
ATOM 3162 C C . LYS B 1 143 ? -7.297 10.812 18 1 90.44 143 LYS B C 1
ATOM 3164 O O . LYS B 1 143 ? -7.027 12 18.203 1 90.44 143 LYS B O 1
ATOM 3169 N N . ALA B 1 144 ? -7.801 10.422 16.938 1 93 144 ALA B N 1
ATOM 3170 C CA . ALA B 1 144 ? -8.344 11.305 15.906 1 93 144 ALA B CA 1
ATOM 3171 C C . ALA B 1 144 ? -9.852 11.109 15.758 1 93 144 ALA B C 1
ATOM 3173 O O . ALA B 1 144 ? -10.352 9.984 15.828 1 93 144 ALA B O 1
ATOM 3174 N N . GLN B 1 145 ? -10.484 12.219 15.547 1 93.88 145 GLN B N 1
ATOM 3175 C CA . GLN B 1 145 ? -11.938 12.156 15.398 1 93.88 145 GLN B CA 1
ATOM 3176 C C . GLN B 1 145 ? -12.336 12.211 13.93 1 93.88 145 GLN B C 1
ATOM 3178 O O . GLN B 1 145 ? -13.422 11.758 13.555 1 93.88 145 GLN B O 1
ATOM 3183 N N . GLU B 1 146 ? -11.594 12.844 13.164 1 96.06 146 GLU B N 1
ATOM 3184 C CA . GLU B 1 146 ? -11.875 12.953 11.734 1 96.06 146 GLU B CA 1
ATOM 3185 C C . GLU B 1 146 ? -10.711 12.422 10.898 1 96.06 146 GLU B C 1
ATOM 3187 O O . GLU B 1 146 ? -9.547 12.609 11.266 1 96.06 146 GLU B O 1
ATOM 3192 N N . VAL B 1 147 ? -11.07 11.75 9.805 1 96.5 147 VAL B N 1
ATOM 3193 C CA . VAL B 1 147 ? -10.086 11.148 8.906 1 96.5 147 VAL B CA 1
ATOM 3194 C C . VAL B 1 147 ? -10.258 11.703 7.496 1 96.5 147 VAL B C 1
ATOM 3196 O O . VAL B 1 147 ? -11.383 11.852 7.016 1 96.5 147 VAL B O 1
ATOM 3199 N N . TYR B 1 148 ? -9.211 12.141 6.926 1 97.88 148 TYR B N 1
ATOM 3200 C CA . TYR B 1 148 ? -9.156 12.398 5.492 1 97.88 148 TYR B CA 1
ATOM 3201 C C . TYR B 1 148 ? -8.203 11.438 4.797 1 97.88 148 TYR B C 1
ATOM 3203 O O . TYR B 1 148 ? -7.137 11.117 5.324 1 97.88 148 TYR B O 1
ATOM 3211 N N . ILE B 1 149 ? -8.57 10.977 3.654 1 96.81 149 ILE B N 1
ATOM 3212 C CA . ILE B 1 149 ? -7.75 10.047 2.885 1 96.81 149 ILE B CA 1
ATOM 3213 C C . ILE B 1 149 ? -7.238 10.734 1.622 1 96.81 149 ILE B C 1
ATOM 3215 O O . ILE B 1 149 ? -8.023 11.297 0.852 1 96.81 149 ILE B O 1
ATOM 3219 N N . VAL B 1 150 ? -5.918 10.734 1.465 1 96.88 150 VAL B N 1
ATOM 3220 C CA . VAL B 1 150 ? -5.332 11.227 0.227 1 96.88 150 VAL B CA 1
ATOM 3221 C C . VAL B 1 150 ? -5.324 10.125 -0.826 1 96.88 150 VAL B C 1
ATOM 3223 O O . VAL B 1 150 ? -4.859 9.016 -0.564 1 96.88 150 VAL B O 1
ATOM 3226 N N . ALA B 1 151 ? -5.887 10.43 -1.965 1 95.62 151 ALA B N 1
ATOM 3227 C CA . ALA B 1 151 ? -5.957 9.477 -3.066 1 95.62 151 ALA B CA 1
ATOM 3228 C C . ALA B 1 151 ? -5.746 10.164 -4.41 1 95.62 151 ALA B C 1
ATOM 3230 O O . ALA B 1 151 ? -5.355 11.336 -4.457 1 95.62 151 ALA B O 1
ATOM 3231 N N . SER B 1 152 ? -5.773 9.398 -5.465 1 93.5 152 SER B N 1
ATOM 3232 C CA . SER B 1 152 ? -5.742 9.844 -6.855 1 93.5 152 SER B CA 1
ATOM 3233 C C . SER B 1 152 ? -6.602 8.945 -7.738 1 93.5 152 SER B C 1
ATOM 3235 O O . SER B 1 152 ? -7.289 8.055 -7.242 1 93.5 152 SER B O 1
ATOM 3237 N N . GLY B 1 153 ? -6.559 9.289 -9.016 1 89.06 153 GLY B N 1
ATOM 3238 C CA . GLY B 1 153 ? -7.324 8.477 -9.945 1 89.06 153 GLY B CA 1
ATOM 3239 C C . GLY B 1 153 ? -6.637 7.18 -10.305 1 89.06 153 GLY B C 1
ATOM 3240 O O . GLY B 1 153 ? -7.156 6.395 -11.102 1 89.06 153 GLY B O 1
ATOM 3241 N N . GLU B 1 154 ? -5.527 6.945 -9.703 1 84.38 154 GLU B N 1
ATOM 3242 C CA . GLU B 1 154 ? -4.84 5.688 -9.969 1 84.38 154 GLU B CA 1
ATOM 3243 C C . GLU B 1 154 ? -5.5 4.527 -9.227 1 84.38 154 GLU B C 1
ATOM 3245 O O . GLU B 1 154 ? -5.898 4.672 -8.07 1 84.38 154 GLU B O 1
ATOM 3250 N N . MET B 1 155 ? -5.516 3.43 -9.859 1 80.25 155 MET B N 1
ATOM 3251 C CA . MET B 1 155 ? -6.215 2.264 -9.328 1 80.25 155 MET B CA 1
ATOM 3252 C C . MET B 1 155 ? -5.676 1.879 -7.957 1 80.25 155 MET B C 1
ATOM 3254 O O . MET B 1 155 ? -6.445 1.641 -7.023 1 80.25 155 MET B O 1
ATOM 3258 N N . MET B 1 156 ? -4.414 1.861 -7.824 1 82.88 156 MET B N 1
ATOM 3259 C CA . MET B 1 156 ? -3.801 1.425 -6.574 1 82.88 156 MET B CA 1
ATOM 3260 C C . MET B 1 156 ? -4.16 2.371 -5.434 1 82.88 156 MET B C 1
ATOM 3262 O O . MET B 1 156 ? -4.312 1.94 -4.289 1 82.88 156 MET B O 1
ATOM 3266 N N . ALA B 1 157 ? -4.285 3.637 -5.797 1 88.38 157 ALA B N 1
ATOM 3267 C CA . ALA B 1 157 ? -4.664 4.621 -4.789 1 88.38 157 ALA B CA 1
ATOM 3268 C C . ALA B 1 157 ? -6.109 4.422 -4.34 1 88.38 157 ALA B C 1
ATOM 3270 O O . ALA B 1 157 ? -6.418 4.547 -3.15 1 88.38 157 ALA B O 1
ATOM 3271 N N . ILE B 1 158 ? -6.984 4.051 -5.266 1 89.69 158 ILE B N 1
ATOM 3272 C CA . ILE B 1 158 ? -8.398 3.848 -4.973 1 89.69 158 ILE B CA 1
ATOM 3273 C C . ILE B 1 158 ? -8.578 2.576 -4.145 1 89.69 158 ILE B C 1
ATOM 3275 O O . ILE B 1 158 ? -9.359 2.555 -3.189 1 89.69 158 ILE B O 1
ATOM 3279 N N . TYR B 1 159 ? -7.875 1.604 -4.504 1 84.06 159 TYR B N 1
ATOM 3280 C CA . TYR B 1 159 ? -7.918 0.37 -3.73 1 84.06 159 TYR B CA 1
ATOM 3281 C C . TYR B 1 159 ? -7.484 0.613 -2.289 1 84.06 159 TYR B C 1
ATOM 3283 O O . TYR B 1 159 ? -8.117 0.119 -1.353 1 84.06 159 TYR B O 1
ATOM 3291 N N . ALA B 1 160 ? -6.422 1.306 -2.178 1 85.5 160 ALA B N 1
ATOM 3292 C CA . ALA B 1 160 ? -5.918 1.621 -0.845 1 85.5 160 ALA B CA 1
ATOM 3293 C C . ALA B 1 160 ? -6.934 2.439 -0.053 1 85.5 160 ALA B C 1
ATOM 3295 O O . ALA B 1 160 ? -7.172 2.174 1.127 1 85.5 160 ALA B O 1
ATOM 3296 N N . ALA B 1 161 ? -7.527 3.416 -0.708 1 92.12 161 ALA B N 1
ATOM 3297 C CA . ALA B 1 161 ? -8.531 4.242 -0.047 1 92.12 161 ALA B CA 1
ATOM 3298 C C . ALA B 1 161 ? -9.711 3.4 0.424 1 92.12 161 ALA B C 1
ATOM 3300 O O . ALA B 1 161 ? -10.195 3.568 1.548 1 92.12 161 ALA B O 1
ATOM 3301 N N . ASN B 1 162 ? -10.164 2.506 -0.397 1 90.25 162 ASN B N 1
ATOM 3302 C CA . ASN B 1 162 ? -11.281 1.624 -0.051 1 90.25 162 ASN B CA 1
ATOM 3303 C C . ASN B 1 162 ? -10.93 0.728 1.136 1 90.25 162 ASN B C 1
ATOM 3305 O O . ASN B 1 162 ? -11.781 0.478 1.996 1 90.25 162 ASN B O 1
ATOM 3309 N N . ASN B 1 163 ? -9.75 0.25 1.171 1 83.81 163 ASN B N 1
ATOM 3310 C CA . ASN B 1 163 ? -9.305 -0.589 2.279 1 83.81 163 ASN B CA 1
ATOM 3311 C C . ASN B 1 163 ? -9.25 0.194 3.588 1 83.81 163 ASN B C 1
ATOM 3313 O O . ASN B 1 163 ? -9.578 -0.336 4.648 1 83.81 163 ASN B O 1
ATOM 3317 N N . ILE B 1 164 ? -8.758 1.393 3.508 1 88.75 164 ILE B N 1
ATOM 3318 C CA . ILE B 1 164 ? -8.719 2.25 4.688 1 88.75 164 ILE B CA 1
ATOM 3319 C C . ILE B 1 164 ? -10.133 2.484 5.203 1 88.75 164 ILE B C 1
ATOM 3321 O O . ILE B 1 164 ? -10.375 2.467 6.414 1 88.75 164 ILE B O 1
ATOM 3325 N N . CYS B 1 165 ? -11.078 2.668 4.297 1 91.75 165 CYS B N 1
ATOM 3326 C CA . CYS B 1 165 ? -12.469 2.838 4.684 1 91.75 165 CYS B CA 1
ATOM 3327 C C . CYS B 1 165 ? -12.984 1.607 5.422 1 91.75 165 CYS B C 1
ATOM 3329 O O . CYS B 1 165 ? -13.75 1.729 6.379 1 91.75 165 CYS B O 1
ATOM 3331 N N . LYS B 1 166 ? -12.602 0.441 4.969 1 85.56 166 LYS B N 1
ATOM 3332 C CA . LYS B 1 166 ? -13 -0.774 5.676 1 85.56 166 LYS B CA 1
ATOM 3333 C C . LYS B 1 166 ? -12.5 -0.761 7.113 1 85.56 166 LYS B C 1
ATOM 3335 O O . LYS B 1 166 ? -13.211 -1.169 8.031 1 85.56 166 LYS B O 1
ATOM 3340 N N . GLY B 1 167 ? -11.289 -0.342 7.242 1 83.25 167 GLY B N 1
ATOM 3341 C CA . GLY B 1 167 ? -10.75 -0.179 8.586 1 83.25 167 GLY B CA 1
ATOM 3342 C C . GLY B 1 167 ? -11.523 0.824 9.414 1 83.25 167 GLY B C 1
ATOM 3343 O O . GLY B 1 167 ? -11.766 0.599 10.609 1 83.25 167 GLY B O 1
ATOM 3344 N N . LEU B 1 168 ? -11.922 1.896 8.812 1 89.88 168 LEU B N 1
ATOM 3345 C CA . LEU B 1 168 ? -12.672 2.938 9.508 1 89.88 168 LEU B CA 1
ATOM 3346 C C . LEU B 1 168 ? -14.008 2.404 10 1 89.88 168 LEU B C 1
ATOM 3348 O O . LEU B 1 168 ? -14.445 2.725 11.109 1 89.88 168 LEU B O 1
ATOM 3352 N N . VAL B 1 169 ? -14.656 1.667 9.18 1 90.69 169 VAL B N 1
ATOM 3353 C CA . VAL B 1 169 ? -15.945 1.097 9.555 1 90.69 169 VAL B CA 1
ATOM 3354 C C . VAL B 1 169 ? -15.789 0.268 10.828 1 90.69 169 VAL B C 1
ATOM 3356 O O . VAL B 1 169 ? -16.625 0.359 11.742 1 90.69 169 VAL B O 1
ATOM 3359 N N . LYS B 1 170 ? -14.789 -0.399 10.883 1 83.38 170 LYS B N 1
ATOM 3360 C CA . LYS B 1 170 ? -14.555 -1.305 12.008 1 83.38 170 LYS B CA 1
ATOM 3361 C C . LYS B 1 170 ? -14.398 -0.533 13.312 1 83.38 170 LYS B C 1
ATOM 3363 O O . LYS B 1 170 ? -14.836 -0.993 14.367 1 83.38 170 LYS B O 1
ATOM 3368 N N . TYR B 1 171 ? -13.773 0.577 13.211 1 86.62 171 TYR B N 1
ATOM 3369 C CA . TYR B 1 171 ? -13.422 1.283 14.438 1 86.62 171 TYR B CA 1
ATOM 3370 C C . TYR B 1 171 ? -14.391 2.432 14.703 1 86.62 171 TYR B C 1
ATOM 3372 O O . TYR B 1 171 ? -14.391 3.014 15.789 1 86.62 171 TYR B O 1
ATOM 3380 N N . ALA B 1 172 ? -15.266 2.74 13.797 1 91.44 172 ALA B N 1
ATOM 3381 C CA . ALA B 1 172 ? -16.141 3.906 13.883 1 91.44 172 ALA B CA 1
ATOM 3382 C C . ALA B 1 172 ? -17.047 3.824 15.109 1 91.44 172 ALA B C 1
ATOM 3384 O O . ALA B 1 172 ? -17.266 4.828 15.789 1 91.44 172 ALA B O 1
ATOM 3385 N N . LYS B 1 173 ? -17.562 2.699 15.43 1 89.5 173 LYS B N 1
ATOM 3386 C CA . LYS B 1 173 ? -18.484 2.551 16.547 1 89.5 173 LYS B CA 1
ATOM 3387 C C . LYS B 1 173 ? -17.75 2.617 17.891 1 89.5 173 LYS B C 1
ATOM 3389 O O . LYS B 1 173 ? -18.266 3.184 18.859 1 89.5 173 LYS B O 1
ATOM 3394 N N . GLN B 1 174 ? -16.641 2.08 17.844 1 88.44 174 GLN B N 1
ATOM 3395 C CA . GLN B 1 174 ? -15.867 2.018 19.078 1 88.44 174 GLN B CA 1
ATOM 3396 C C . GLN B 1 174 ? -15.273 3.379 19.422 1 88.44 174 GLN B C 1
ATOM 3398 O O . GLN B 1 174 ? -15.312 3.805 20.578 1 88.44 174 GLN B O 1
ATOM 3403 N N . SER B 1 175 ? -14.719 4.055 18.5 1 91.62 175 SER B N 1
ATOM 3404 C CA . SER B 1 175 ? -13.914 5.242 18.766 1 91.62 175 SER B CA 1
ATOM 3405 C C . SER B 1 175 ? -14.672 6.52 18.422 1 91.62 175 SER B C 1
ATOM 3407 O O . SER B 1 175 ? -14.297 7.609 18.844 1 91.62 175 SER B O 1
ATOM 3409 N N . GLY B 1 176 ? -15.688 6.422 17.641 1 93.75 176 GLY B N 1
ATOM 3410 C CA . GLY B 1 176 ? -16.422 7.59 17.188 1 93.75 176 GLY B CA 1
ATOM 3411 C C . GLY B 1 176 ? -15.773 8.273 15.992 1 93.75 176 GLY B C 1
ATOM 3412 O O . GLY B 1 176 ? -16.266 9.297 15.508 1 93.75 176 GLY B O 1
ATOM 3413 N N . VAL B 1 177 ? -14.719 7.742 15.43 1 94.94 177 VAL B N 1
ATOM 3414 C CA . VAL B 1 177 ? -14 8.312 14.297 1 94.94 177 VAL B CA 1
ATOM 3415 C C . VAL B 1 177 ? -14.898 8.336 13.062 1 94.94 177 VAL B C 1
ATOM 3417 O O . VAL B 1 177 ? -15.734 7.445 12.883 1 94.94 177 VAL B O 1
ATOM 3420 N N . ARG B 1 178 ? -14.766 9.406 12.289 1 97.56 178 ARG B N 1
ATOM 3421 C CA . ARG B 1 178 ? -15.562 9.562 11.078 1 97.56 178 ARG B CA 1
ATOM 3422 C C . ARG B 1 178 ? -14.695 9.992 9.898 1 97.56 178 ARG B C 1
ATOM 3424 O O . ARG B 1 178 ? -13.641 10.609 10.094 1 97.56 178 ARG B O 1
ATOM 3431 N N . LEU B 1 179 ? -15.141 9.602 8.68 1 97.81 179 LEU B N 1
ATOM 3432 C CA . LEU B 1 179 ? -14.5 10.047 7.445 1 97.81 179 LEU B CA 1
ATOM 3433 C C . LEU B 1 179 ? -14.984 11.445 7.059 1 97.81 179 LEU B C 1
ATOM 3435 O O . LEU B 1 179 ? -16.188 11.672 6.922 1 97.81 179 LEU B O 1
ATOM 3439 N N . GLY B 1 180 ? -14.062 12.344 6.953 1 98.38 180 GLY B N 1
ATOM 3440 C CA . GLY B 1 180 ? -14.398 13.703 6.57 1 98.38 180 GLY B CA 1
ATOM 3441 C C . GLY B 1 180 ? -14.391 13.922 5.07 1 98.38 180 GLY B C 1
ATOM 3442 O O . GLY B 1 180 ? -14.984 14.883 4.574 1 98.38 180 GLY B O 1
ATOM 3443 N N . GLY B 1 181 ? -13.711 13.016 4.324 1 98.56 181 GLY B N 1
ATOM 3444 C CA . GLY B 1 181 ? -13.656 13.125 2.875 1 98.56 181 GLY B CA 1
ATOM 3445 C C . GLY B 1 181 ? -12.367 12.594 2.283 1 98.56 181 GLY B C 1
ATOM 3446 O O . GLY B 1 181 ? -11.461 12.18 3.014 1 98.56 181 GLY B O 1
ATOM 3447 N N . ILE B 1 182 ? -12.32 12.633 0.942 1 98.62 182 ILE B N 1
ATOM 3448 C CA . ILE B 1 182 ? -11.141 12.219 0.193 1 98.62 182 ILE B CA 1
ATOM 3449 C C . ILE B 1 182 ? -10.477 13.445 -0.434 1 98.62 182 ILE B C 1
ATOM 3451 O O . ILE B 1 182 ? -11.156 14.289 -1.027 1 98.62 182 ILE B O 1
ATOM 3455 N N . ILE B 1 183 ? -9.195 13.609 -0.197 1 98.69 183 ILE B N 1
ATOM 3456 C CA . ILE B 1 183 ? -8.398 14.617 -0.877 1 98.69 183 ILE B CA 1
ATOM 3457 C C . ILE B 1 183 ? -7.762 14.023 -2.131 1 98.69 183 ILE B C 1
ATOM 3459 O O . ILE B 1 183 ? -6.949 13.102 -2.043 1 98.69 183 ILE B O 1
ATOM 3463 N N . CYS B 1 184 ? -8.133 14.539 -3.27 1 98.25 184 CYS B N 1
ATOM 3464 C CA . CYS B 1 184 ? -7.52 14.062 -4.504 1 98.25 184 CYS B CA 1
ATOM 3465 C C . CYS B 1 184 ? -6.215 14.805 -4.785 1 98.25 184 CYS B C 1
ATOM 3467 O O . CYS B 1 184 ? -6.23 16 -5.078 1 98.25 184 CYS B O 1
ATOM 3469 N N . ASN B 1 185 ? -5.145 14.148 -4.582 1 96.75 185 ASN B N 1
ATOM 3470 C CA . ASN B 1 185 ? -3.861 14.625 -5.086 1 96.75 185 ASN B CA 1
ATOM 3471 C C . ASN B 1 185 ? -3.602 14.141 -6.508 1 96.75 185 ASN B C 1
ATOM 3473 O O . ASN B 1 185 ? -3.088 13.039 -6.711 1 96.75 185 ASN B O 1
ATOM 3477 N N . SER B 1 186 ? -3.906 14.977 -7.477 1 95.56 186 SER B N 1
ATOM 3478 C CA . SER B 1 186 ? -4.066 14.57 -8.867 1 95.56 186 SER B CA 1
ATOM 3479 C C . SER B 1 186 ? -2.758 14.031 -9.438 1 95.56 186 SER B C 1
ATOM 3481 O O . SER B 1 186 ? -1.688 14.586 -9.18 1 95.56 186 SER B O 1
ATOM 3483 N N . ARG B 1 187 ? -2.906 13.023 -10.195 1 87.56 187 ARG B N 1
ATOM 3484 C CA . ARG B 1 187 ? -1.808 12.453 -10.969 1 87.56 187 ARG B CA 1
ATOM 3485 C C . ARG B 1 187 ? -2.041 12.633 -12.461 1 87.56 187 ARG B C 1
ATOM 3487 O O . ARG B 1 187 ? -1.409 11.961 -13.281 1 87.56 187 ARG B O 1
ATOM 3494 N N . LYS B 1 188 ? -3 13.453 -12.828 1 87.19 188 LYS B N 1
ATOM 3495 C CA . LYS B 1 188 ? -3.348 13.805 -14.203 1 87.19 188 LYS B CA 1
ATOM 3496 C C . LYS B 1 188 ? -3.736 12.57 -15.008 1 87.19 188 LYS B C 1
ATOM 3498 O O . LYS B 1 188 ? -3.377 12.453 -16.188 1 87.19 188 LYS B O 1
ATOM 3503 N N . VAL B 1 189 ? -4.352 11.641 -14.414 1 83.38 189 VAL B N 1
ATOM 3504 C CA . VAL B 1 189 ? -4.934 10.508 -15.125 1 83.38 189 VAL B CA 1
ATOM 3505 C C . VAL B 1 189 ? -6.234 10.93 -15.797 1 83.38 189 VAL B C 1
ATOM 3507 O O . VAL B 1 189 ? -6.949 11.797 -15.289 1 83.38 189 VAL B O 1
ATOM 3510 N N . ASP B 1 190 ? -6.496 10.32 -16.875 1 84.56 190 ASP B N 1
ATOM 3511 C CA . ASP B 1 190 ? -7.715 10.648 -17.609 1 84.56 190 ASP B CA 1
ATOM 3512 C C . ASP B 1 190 ? -8.961 10.305 -16.797 1 84.56 190 ASP B C 1
ATOM 3514 O O . ASP B 1 190 ? -9.055 9.211 -16.234 1 84.56 190 ASP B O 1
ATOM 3518 N N . GLY B 1 191 ? -9.867 11.25 -16.734 1 90.5 191 GLY B N 1
ATOM 3519 C CA . GLY B 1 191 ? -11.125 11.031 -16.047 1 90.5 191 GLY B CA 1
ATOM 3520 C C . GLY B 1 191 ? -10.969 10.961 -14.531 1 90.5 191 GLY B C 1
ATOM 3521 O O . GLY B 1 191 ? -11.836 10.422 -13.844 1 90.5 191 GLY B O 1
ATOM 3522 N N . GLU B 1 192 ? -9.891 11.469 -14.078 1 92.81 192 GLU B N 1
ATOM 3523 C CA . GLU B 1 192 ? -9.523 11.336 -12.672 1 92.81 192 GLU B CA 1
ATOM 3524 C C . GLU B 1 192 ? -10.586 11.945 -11.758 1 92.81 192 GLU B C 1
ATOM 3526 O O . GLU B 1 192 ? -11.031 11.312 -10.797 1 92.81 192 GLU B O 1
ATOM 3531 N N . ARG B 1 193 ? -11 13.227 -12.07 1 95.12 193 ARG B N 1
ATOM 3532 C CA . ARG B 1 193 ? -11.953 13.938 -11.227 1 95.12 193 ARG B CA 1
ATOM 3533 C C . ARG B 1 193 ? -13.297 13.203 -11.188 1 95.12 193 ARG B C 1
ATOM 3535 O O . ARG B 1 193 ? -13.836 12.953 -10.117 1 95.12 193 ARG B O 1
ATOM 3542 N N . GLU B 1 194 ? -13.805 12.82 -12.336 1 95.12 194 GLU B N 1
ATOM 3543 C CA . GLU B 1 194 ? -15.086 12.133 -12.438 1 95.12 194 GLU B CA 1
ATOM 3544 C C . GLU B 1 194 ? -15.055 10.789 -11.711 1 95.12 194 GLU B C 1
ATOM 3546 O O . GLU B 1 194 ? -16.016 10.414 -11.031 1 95.12 194 GLU B O 1
ATOM 3551 N N . PHE B 1 195 ? -13.961 10.148 -11.875 1 94 195 PHE B N 1
ATOM 3552 C CA . PHE B 1 195 ? -13.805 8.852 -11.227 1 94 195 PHE B CA 1
ATOM 3553 C C . PHE B 1 195 ? -13.836 9 -9.711 1 94 195 PHE B C 1
ATOM 3555 O O . PHE B 1 195 ? -14.562 8.273 -9.023 1 94 195 PHE B O 1
ATOM 3562 N N . LEU B 1 196 ? -13.094 9.922 -9.195 1 96.56 196 LEU B N 1
ATOM 3563 C CA . LEU B 1 196 ? -13.039 10.109 -7.746 1 96.56 196 LEU B CA 1
ATOM 3564 C C . LEU B 1 196 ? -14.383 10.602 -7.215 1 96.56 196 LEU B C 1
ATOM 3566 O O . LEU B 1 196 ? -14.773 10.258 -6.094 1 96.56 196 LEU B O 1
ATOM 3570 N N . GLU B 1 197 ? -15.07 11.414 -7.957 1 97.38 197 GLU B N 1
ATOM 3571 C CA . GLU B 1 197 ? -16.406 11.867 -7.551 1 97.38 197 GLU B CA 1
ATOM 3572 C C . GLU B 1 197 ? -17.375 10.695 -7.457 1 97.38 197 GLU B C 1
ATOM 3574 O O . GLU B 1 197 ? -18.141 10.594 -6.5 1 97.38 197 GLU B O 1
ATOM 3579 N N . GLU B 1 198 ? -17.281 9.812 -8.422 1 96.5 198 GLU B N 1
ATOM 3580 C CA . GLU B 1 198 ? -18.141 8.633 -8.383 1 96.5 198 GLU B CA 1
ATOM 3581 C C . GLU B 1 198 ? -17.766 7.715 -7.223 1 96.5 198 GLU B C 1
ATOM 3583 O O . GLU B 1 198 ? -18.625 7.199 -6.523 1 96.5 198 GLU B O 1
ATOM 3588 N N . PHE B 1 199 ? -16.484 7.508 -7.059 1 97.19 199 PHE B N 1
ATOM 3589 C CA . PHE B 1 199 ? -15.992 6.648 -5.984 1 97.19 199 PHE B CA 1
ATOM 3590 C C . PHE B 1 199 ? -16.438 7.184 -4.625 1 97.19 199 PHE B C 1
ATOM 3592 O O . PHE B 1 199 ? -16.969 6.438 -3.803 1 97.19 199 PHE B O 1
ATOM 3599 N N . THR B 1 200 ? -16.219 8.461 -4.391 1 98.38 200 THR B N 1
ATOM 3600 C CA . THR B 1 200 ? -16.547 9.039 -3.094 1 98.38 200 THR B CA 1
ATOM 3601 C C . THR B 1 200 ? -18.047 9.023 -2.852 1 98.38 200 THR B C 1
ATOM 3603 O O . THR B 1 200 ? -18.5 8.75 -1.736 1 98.38 200 THR B O 1
ATOM 3606 N N . ALA B 1 201 ? -18.844 9.258 -3.883 1 97.94 201 ALA B N 1
ATOM 3607 C CA . ALA B 1 201 ? -20.281 9.148 -3.744 1 97.94 201 ALA B CA 1
ATOM 3608 C C . ALA B 1 201 ? -20.703 7.73 -3.367 1 97.94 201 ALA B C 1
ATOM 3610 O O . ALA B 1 201 ? -21.562 7.535 -2.512 1 97.94 201 ALA B O 1
ATOM 3611 N N . ALA B 1 202 ? -20.094 6.781 -3.975 1 97.62 202 ALA B N 1
ATOM 3612 C CA . ALA B 1 202 ? -20.438 5.379 -3.766 1 97.62 202 ALA B CA 1
ATOM 3613 C C . ALA B 1 202 ? -20.125 4.945 -2.336 1 97.62 202 ALA B C 1
ATOM 3615 O O . ALA B 1 202 ? -20.844 4.117 -1.764 1 97.62 202 ALA B O 1
ATOM 3616 N N . ILE B 1 203 ? -19.094 5.527 -1.759 1 98 203 ILE B N 1
ATOM 3617 C CA . ILE B 1 203 ? -18.75 5.094 -0.411 1 98 203 ILE B CA 1
ATOM 3618 C C . ILE B 1 203 ? -19.406 6.016 0.614 1 98 203 ILE B C 1
ATOM 3620 O O . ILE B 1 203 ? -19.125 5.918 1.812 1 98 203 ILE B O 1
ATOM 3624 N N . GLY B 1 204 ? -20.156 6.977 0.202 1 97.94 204 GLY B N 1
ATOM 3625 C CA . GLY B 1 204 ? -21 7.766 1.082 1 97.94 204 GLY B CA 1
ATOM 3626 C C . GLY B 1 204 ? -20.312 9.008 1.616 1 97.94 204 GLY B C 1
ATOM 3627 O O . GLY B 1 204 ? -20.656 9.5 2.693 1 97.94 204 GLY B O 1
ATOM 3628 N N . THR B 1 205 ? -19.312 9.461 0.949 1 98.31 205 THR B N 1
ATOM 3629 C CA . THR B 1 205 ? -18.609 10.672 1.354 1 98.31 205 THR B CA 1
ATOM 3630 C C . THR B 1 205 ? -18.406 11.602 0.161 1 98.31 205 THR B C 1
ATOM 3632 O O . THR B 1 205 ? -19.188 11.586 -0.786 1 98.31 205 THR B O 1
ATOM 3635 N N . LYS B 1 206 ? -17.453 12.578 0.249 1 98.31 206 LYS B N 1
ATOM 3636 C CA . LYS B 1 206 ? -17.172 13.523 -0.83 1 98.31 206 LYS B CA 1
ATOM 3637 C C . LYS B 1 206 ? -15.672 13.656 -1.075 1 98.31 206 LYS B C 1
ATOM 3639 O O . LYS B 1 206 ? -14.867 13.391 -0.181 1 98.31 206 LYS B O 1
ATOM 3644 N N . MET B 1 207 ? -15.398 13.953 -2.301 1 98.5 207 MET B N 1
ATOM 3645 C CA . MET B 1 207 ? -14.078 14.523 -2.553 1 98.5 207 MET B CA 1
ATOM 3646 C C . MET B 1 207 ? -13.984 15.945 -2.018 1 98.5 207 MET B C 1
ATOM 3648 O O . MET B 1 207 ? -14.562 16.875 -2.594 1 98.5 207 MET B O 1
ATOM 3652 N N . ILE B 1 208 ? -13.391 16.094 -0.938 1 98.5 208 ILE B N 1
ATOM 3653 C CA . ILE B 1 208 ? -13.414 17.391 -0.268 1 98.5 208 ILE B CA 1
ATOM 3654 C C . ILE B 1 208 ? -12.688 18.422 -1.121 1 98.5 208 ILE B C 1
ATOM 3656 O O . ILE B 1 208 ? -13.039 19.609 -1.102 1 98.5 208 ILE B O 1
ATOM 3660 N N . HIS B 1 209 ? -11.648 18.016 -1.823 1 98.69 209 HIS B N 1
ATOM 3661 C CA . HIS B 1 209 ? -10.945 18.938 -2.711 1 98.69 209 HIS B CA 1
ATOM 3662 C C . HIS B 1 209 ? -10.117 18.172 -3.742 1 98.69 209 HIS B C 1
ATOM 3664 O O . HIS B 1 209 ? -9.555 17.125 -3.443 1 98.69 209 HIS B O 1
ATOM 3670 N N . PHE B 1 210 ? -10.102 18.672 -4.941 1 98.44 210 PHE B N 1
ATOM 3671 C CA . PHE B 1 210 ? -9.234 18.219 -6.023 1 98.44 210 PHE B CA 1
ATOM 3672 C C . PHE B 1 210 ? -7.992 19.109 -6.121 1 98.44 210 PHE B C 1
ATOM 3674 O O . PHE B 1 210 ? -8.078 20.25 -6.566 1 98.44 210 PHE B O 1
ATOM 3681 N N . VAL B 1 211 ? -6.859 18.594 -5.68 1 98.06 211 VAL B N 1
ATOM 3682 C CA . VAL B 1 211 ? -5.609 19.344 -5.766 1 98.06 211 VAL B CA 1
ATOM 3683 C C . VAL B 1 211 ? -4.938 19.078 -7.109 1 98.06 211 VAL B C 1
ATOM 3685 O O . VAL B 1 211 ? -4.41 17.984 -7.344 1 98.06 211 VAL B O 1
ATOM 3688 N N . PRO B 1 212 ? -4.898 20.078 -8 1 96.88 212 PRO B N 1
ATOM 3689 C CA . PRO B 1 212 ? -4.262 19.859 -9.297 1 96.88 212 PRO B CA 1
ATOM 3690 C C . PRO B 1 212 ? -2.752 19.656 -9.188 1 96.88 212 PRO B C 1
ATOM 3692 O O . PRO B 1 212 ? -2.131 20.109 -8.219 1 96.88 212 PRO B O 1
ATOM 3695 N N . ARG B 1 213 ? -2.289 18.938 -10.133 1 93 213 ARG B N 1
ATOM 3696 C CA . ARG B 1 213 ? -0.838 18.797 -10.211 1 93 213 ARG B CA 1
ATOM 3697 C C . ARG B 1 213 ? -0.191 20.078 -10.727 1 93 213 ARG B C 1
ATOM 3699 O O . ARG B 1 213 ? -0.648 20.656 -11.711 1 93 213 ARG B O 1
ATOM 3706 N N . ASP B 1 214 ? 0.81 20.547 -10.016 1 93.94 214 ASP B N 1
ATOM 3707 C CA . ASP B 1 214 ? 1.552 21.75 -10.391 1 93.94 214 ASP B CA 1
ATOM 3708 C C . ASP B 1 214 ? 3.021 21.625 -9.992 1 93.94 214 ASP B C 1
ATOM 3710 O O . ASP B 1 214 ? 3.334 21.266 -8.859 1 93.94 214 ASP B O 1
ATOM 3714 N N . ASN B 1 215 ? 3.951 21.984 -10.906 1 90.81 215 ASN B N 1
ATOM 3715 C CA . ASN B 1 215 ? 5.391 21.859 -10.703 1 90.81 215 ASN B CA 1
ATOM 3716 C C . ASN B 1 215 ? 5.879 22.75 -9.57 1 90.81 215 ASN B C 1
ATOM 3718 O O . ASN B 1 215 ? 6.973 22.547 -9.039 1 90.81 215 ASN B O 1
ATOM 3722 N N . ILE B 1 216 ? 5.094 23.672 -9.227 1 94.75 216 ILE B N 1
ATOM 3723 C CA . ILE B 1 216 ? 5.488 24.625 -8.188 1 94.75 216 ILE B CA 1
ATOM 3724 C C . ILE B 1 216 ? 5.656 23.891 -6.859 1 94.75 216 ILE B C 1
ATOM 3726 O O . ILE B 1 216 ? 6.414 24.328 -5.992 1 94.75 216 ILE B O 1
ATOM 3730 N N . VAL B 1 217 ? 4.949 22.719 -6.668 1 94.75 217 VAL B N 1
ATOM 3731 C CA . VAL B 1 217 ? 5.094 21.938 -5.449 1 94.75 217 VAL B CA 1
ATOM 3732 C C . VAL B 1 217 ? 6.52 21.391 -5.352 1 94.75 217 VAL B C 1
ATOM 3734 O O . VAL B 1 217 ? 7.152 21.484 -4.293 1 94.75 217 VAL B O 1
ATOM 3737 N N . GLN B 1 218 ? 6.996 20.891 -6.453 1 89.81 218 GLN B N 1
ATOM 3738 C CA . GLN B 1 218 ? 8.359 20.375 -6.492 1 89.81 218 GLN B CA 1
ATOM 3739 C C . GLN B 1 218 ? 9.375 21.5 -6.281 1 89.81 218 GLN B C 1
ATOM 3741 O O . GLN B 1 218 ? 10.375 21.312 -5.578 1 89.81 218 GLN B O 1
ATOM 3746 N N . LYS B 1 219 ? 9.172 22.578 -6.93 1 91.88 219 LYS B N 1
ATOM 3747 C CA . LYS B 1 219 ? 10.062 23.719 -6.77 1 91.88 219 LYS B CA 1
ATOM 3748 C C . LYS B 1 219 ? 10.133 24.172 -5.312 1 91.88 219 LYS B C 1
ATOM 3750 O O . LYS B 1 219 ? 11.211 24.469 -4.797 1 91.88 219 LYS B O 1
ATOM 3755 N N . ALA B 1 220 ? 8.961 24.219 -4.699 1 95.69 220 ALA B N 1
ATOM 3756 C CA . ALA B 1 220 ? 8.922 24.594 -3.289 1 95.69 220 ALA B CA 1
ATOM 3757 C C . ALA B 1 220 ? 9.695 23.594 -2.432 1 95.69 220 ALA B C 1
ATOM 3759 O O . ALA B 1 220 ? 10.453 23.984 -1.544 1 95.69 220 ALA B O 1
ATOM 3760 N N . GLU B 1 221 ? 9.5 22.312 -2.717 1 91.69 221 GLU B N 1
ATOM 3761 C CA . GLU B 1 221 ? 10.195 21.266 -1.983 1 91.69 221 GLU B CA 1
ATOM 3762 C C . GLU B 1 221 ? 11.711 21.375 -2.158 1 91.69 221 GLU B C 1
ATOM 3764 O O . GLU B 1 221 ? 12.469 21.172 -1.208 1 91.69 221 GLU B O 1
ATOM 3769 N N . PHE B 1 222 ? 12.094 21.688 -3.344 1 86.06 222 PHE B N 1
ATOM 3770 C CA . PHE B 1 222 ? 13.508 21.891 -3.617 1 86.06 222 PHE B CA 1
ATOM 3771 C C . PHE B 1 222 ? 14.078 23 -2.75 1 86.06 222 PHE B C 1
ATOM 3773 O O . PHE B 1 222 ? 15.234 22.938 -2.324 1 86.06 222 PHE B O 1
ATOM 3780 N N . ASN B 1 223 ? 13.305 23.938 -2.475 1 93.69 223 ASN B N 1
ATOM 3781 C CA . ASN B 1 223 ? 13.719 25.062 -1.627 1 93.69 223 ASN B CA 1
ATOM 3782 C C . ASN B 1 223 ? 13.398 24.797 -0.159 1 93.69 223 ASN B C 1
ATOM 3784 O O . ASN B 1 223 ? 13.453 25.703 0.667 1 93.69 223 ASN B O 1
ATOM 3788 N N . LYS B 1 224 ? 12.93 23.609 0.164 1 94.5 224 LYS B N 1
ATOM 3789 C CA . LYS B 1 224 ? 12.695 23.125 1.522 1 94.5 224 LYS B CA 1
ATOM 3790 C C . LYS B 1 224 ? 11.578 23.906 2.199 1 94.5 224 LYS B C 1
ATOM 3792 O O . LYS B 1 224 ? 11.672 24.234 3.385 1 94.5 224 LYS B O 1
ATOM 3797 N N . LYS B 1 225 ? 10.602 24.234 1.377 1 97.44 225 LYS B N 1
ATOM 3798 C CA . LYS B 1 225 ? 9.453 25 1.857 1 97.44 225 LYS B CA 1
ATOM 3799 C C . LYS B 1 225 ? 8.148 24.406 1.332 1 97.44 225 LYS B C 1
ATOM 3801 O O . LYS B 1 225 ? 8.148 23.641 0.373 1 97.44 225 LYS B O 1
ATOM 3806 N N . THR B 1 226 ? 7.055 24.734 1.993 1 98.06 226 THR B N 1
ATOM 3807 C CA . THR B 1 226 ? 5.738 24.5 1.411 1 98.06 226 THR B CA 1
ATOM 3808 C C . THR B 1 226 ? 5.441 25.531 0.319 1 98.06 226 THR B C 1
ATOM 3810 O O . THR B 1 226 ? 6.125 26.547 0.213 1 98.06 226 THR B O 1
ATOM 3813 N N . VAL B 1 227 ? 4.445 25.25 -0.46 1 98.44 227 VAL B N 1
ATOM 3814 C CA . VAL B 1 227 ? 4.098 26.172 -1.546 1 98.44 227 VAL B CA 1
ATOM 3815 C C . VAL B 1 227 ? 3.664 27.516 -0.971 1 98.44 227 VAL B C 1
ATOM 3817 O O . VAL B 1 227 ? 4.062 28.562 -1.474 1 98.44 227 VAL B O 1
ATOM 3820 N N . THR B 1 228 ? 2.871 27.469 0.061 1 98.62 228 THR B N 1
ATOM 3821 C CA . THR B 1 228 ? 2.373 28.672 0.692 1 98.62 228 THR B CA 1
ATOM 3822 C C . THR B 1 228 ? 3.529 29.547 1.188 1 98.62 228 THR B C 1
ATOM 3824 O O . THR B 1 228 ? 3.502 30.766 1.046 1 98.62 228 THR B O 1
ATOM 3827 N N . GLU B 1 229 ? 4.496 28.953 1.784 1 98.44 229 GLU B N 1
ATOM 3828 C CA . GLU B 1 229 ? 5.668 29.688 2.262 1 98.44 229 GLU B CA 1
ATOM 3829 C C . GLU B 1 229 ? 6.523 30.172 1.099 1 98.44 229 GLU B C 1
ATOM 3831 O O . GLU B 1 229 ? 7.027 31.297 1.124 1 98.44 229 GLU B O 1
ATOM 3836 N N . PHE B 1 230 ? 6.723 29.438 0.058 1 98.06 230 PHE B N 1
ATOM 3837 C CA . PHE B 1 230 ? 7.617 29.688 -1.063 1 98.06 230 PHE B CA 1
ATOM 3838 C C . PHE B 1 230 ? 7 30.688 -2.031 1 98.06 230 PHE B C 1
ATOM 3840 O O . PHE B 1 230 ? 7.684 31.594 -2.518 1 98.06 230 PHE B O 1
ATOM 3847 N N . ALA B 1 231 ? 5.746 30.484 -2.322 1 98 231 ALA B N 1
ATOM 3848 C CA . ALA B 1 231 ? 5.062 31.281 -3.342 1 98 231 ALA B CA 1
ATOM 3849 C C . ALA B 1 231 ? 3.576 31.422 -3.021 1 98 231 ALA B C 1
ATOM 3851 O O . ALA B 1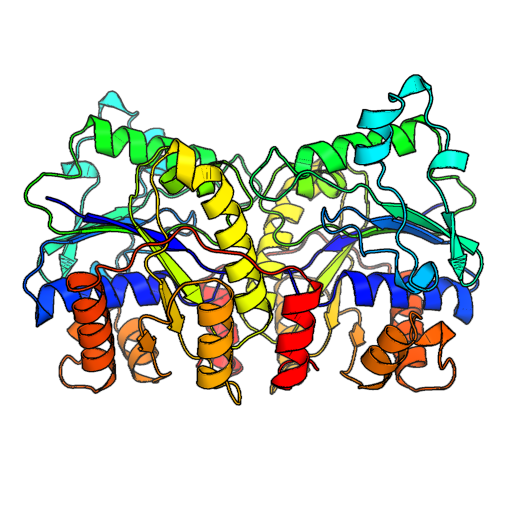 231 ? 2.727 30.875 -3.73 1 98 231 ALA B O 1
ATOM 3852 N N . PRO B 1 232 ? 3.258 32.25 -2.027 1 98.06 232 PRO B N 1
ATOM 3853 C CA . PRO B 1 232 ? 1.882 32.375 -1.538 1 98.06 232 PRO B CA 1
ATOM 3854 C C . PRO B 1 232 ? 0.921 32.906 -2.594 1 98.06 232 PRO B C 1
ATOM 3856 O O . PRO B 1 232 ? -0.293 32.719 -2.484 1 98.06 232 PRO B O 1
ATOM 3859 N N . GLU B 1 233 ? 1.384 33.5 -3.662 1 97.56 233 GLU B N 1
ATOM 3860 C CA . GLU B 1 233 ? 0.519 34.094 -4.66 1 97.56 233 GLU B CA 1
ATOM 3861 C C . GLU B 1 233 ? 0.201 33.125 -5.797 1 97.56 233 GLU B C 1
ATOM 3863 O O . GLU B 1 233 ? -0.702 33.375 -6.598 1 97.56 233 GLU B O 1
ATOM 3868 N N . GLU B 1 234 ? 0.903 32.031 -5.883 1 97.25 234 GLU B N 1
ATOM 3869 C CA . GLU B 1 234 ? 0.702 31.078 -6.949 1 97.25 234 GLU B CA 1
ATOM 3870 C C . GLU B 1 234 ? -0.617 30.328 -6.773 1 97.25 234 GLU B C 1
ATOM 3872 O O . GLU B 1 234 ? -1.124 30.203 -5.656 1 97.25 234 GLU B O 1
ATOM 3877 N N . ASN B 1 235 ? -1.163 29.859 -7.836 1 97.25 235 ASN B N 1
ATOM 3878 C CA . ASN B 1 235 ? -2.445 29.172 -7.844 1 97.25 235 ASN B CA 1
ATOM 3879 C C . ASN B 1 235 ? -2.438 27.969 -6.902 1 97.25 235 ASN B C 1
ATOM 3881 O O . ASN B 1 235 ? -3.436 27.688 -6.234 1 97.25 235 ASN B O 1
ATOM 3885 N N . GLN B 1 236 ? -1.358 27.281 -6.848 1 98.12 236 GLN B N 1
ATOM 3886 C CA . GLN B 1 236 ? -1.278 26.062 -6.035 1 98.12 236 GLN B CA 1
ATOM 3887 C C . GLN B 1 236 ? -1.405 26.391 -4.551 1 98.12 236 GLN B C 1
ATOM 3889 O O . GLN B 1 236 ? -1.958 25.609 -3.781 1 98.12 236 GLN B O 1
ATOM 3894 N N . ALA B 1 237 ? -0.819 27.547 -4.133 1 98.44 237 ALA B N 1
ATOM 3895 C CA . ALA B 1 237 ? -1.008 28 -2.758 1 98.44 237 ALA B CA 1
ATOM 3896 C C . ALA B 1 237 ? -2.482 28.25 -2.461 1 98.44 237 ALA B C 1
ATOM 3898 O O . ALA B 1 237 ? -2.977 27.891 -1.389 1 98.44 237 ALA B O 1
ATOM 3899 N N . LYS B 1 238 ? -3.17 28.812 -3.395 1 98.5 238 LYS B N 1
ATOM 3900 C CA . LYS B 1 238 ? -4.598 29.078 -3.242 1 98.5 238 LYS B CA 1
ATOM 3901 C C . LYS B 1 238 ? -5.395 27.781 -3.189 1 98.5 238 LYS B C 1
ATOM 3903 O O . LYS B 1 238 ? -6.391 27.688 -2.471 1 98.5 238 LYS B O 1
ATOM 3908 N N . GLU B 1 239 ? -4.965 26.781 -3.912 1 98.69 239 GLU B N 1
ATOM 3909 C CA . GLU B 1 239 ? -5.609 25.484 -3.873 1 98.69 239 GLU B CA 1
ATOM 3910 C C . GLU B 1 239 ? -5.504 24.859 -2.484 1 98.69 239 GLU B C 1
ATOM 3912 O O . GLU B 1 239 ? -6.484 24.312 -1.962 1 98.69 239 GLU B O 1
ATOM 3917 N N . TYR B 1 240 ? -4.359 24.906 -1.92 1 98.75 240 TYR B N 1
ATOM 3918 C CA . TYR B 1 240 ? -4.211 24.406 -0.562 1 98.75 240 TYR B CA 1
ATOM 3919 C C . TYR B 1 240 ? -5.012 25.234 0.427 1 98.75 240 TYR B C 1
ATOM 3921 O O . TYR B 1 240 ? -5.535 24.719 1.413 1 98.75 240 TYR B O 1
ATOM 3929 N N . GLY B 1 241 ? -5.047 26.578 0.197 1 98.81 241 GLY B N 1
ATOM 3930 C CA . GLY B 1 241 ? -5.906 27.438 1 1 98.81 241 GLY B CA 1
ATOM 3931 C C . GLY B 1 241 ? -7.367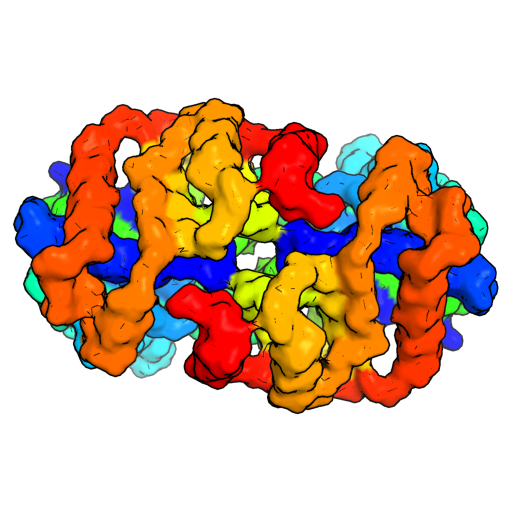 27.031 0.945 1 98.81 241 GLY B C 1
ATOM 3932 O O . GLY B 1 241 ? -8.055 27.031 1.968 1 98.81 241 GLY B O 1
ATOM 3933 N N . GLU B 1 242 ? -7.805 26.703 -0.257 1 98.81 242 GLU B N 1
ATOM 3934 C CA . GLU B 1 242 ? -9.18 26.25 -0.444 1 98.81 242 GLU B CA 1
ATOM 3935 C C . GLU B 1 242 ? -9.414 24.906 0.237 1 98.81 242 GLU B C 1
ATOM 3937 O O . GLU B 1 242 ? -10.477 24.688 0.831 1 98.81 242 GLU B O 1
ATOM 3942 N N . LEU B 1 243 ? -8.492 23.984 0.107 1 98.81 243 LEU B N 1
ATOM 3943 C CA . LEU B 1 243 ? -8.586 22.734 0.837 1 98.81 243 LEU B CA 1
ATOM 3944 C C . LEU B 1 243 ? -8.711 22.984 2.336 1 98.81 243 LEU B C 1
ATOM 3946 O O . LEU B 1 243 ? -9.562 22.391 2.998 1 98.81 243 LEU B O 1
ATOM 3950 N N . ALA B 1 244 ? -7.898 23.922 2.867 1 98.81 244 ALA B N 1
ATOM 3951 C CA . ALA B 1 244 ? -7.938 24.281 4.281 1 98.81 244 ALA B CA 1
ATOM 3952 C C . ALA B 1 244 ? -9.305 24.844 4.668 1 98.81 244 ALA B C 1
ATOM 3954 O O . ALA B 1 244 ? -9.891 24.422 5.672 1 98.81 244 ALA B O 1
ATOM 3955 N N . ARG B 1 245 ? -9.781 25.719 3.875 1 98.88 245 ARG B N 1
ATOM 3956 C CA . ARG B 1 245 ? -11.094 26.312 4.133 1 98.88 245 ARG B CA 1
ATOM 3957 C C . ARG B 1 245 ? -12.172 25.234 4.184 1 98.88 245 ARG B C 1
ATOM 3959 O O . ARG B 1 245 ? -13.016 25.234 5.082 1 98.88 245 ARG B O 1
ATOM 3966 N N . LYS B 1 246 ? -12.156 24.359 3.217 1 98.88 246 LYS B N 1
ATOM 3967 C CA . LYS B 1 246 ? -13.164 23.297 3.131 1 98.88 246 LYS B CA 1
ATOM 3968 C C . LYS B 1 246 ? -13.086 22.375 4.344 1 98.88 246 LYS B C 1
ATOM 3970 O O . LYS B 1 246 ? -14.109 21.875 4.812 1 98.88 246 LYS B O 1
ATOM 3975 N N . ILE B 1 247 ? -11.898 22.094 4.816 1 98.75 247 ILE B N 1
ATOM 3976 C CA . ILE B 1 247 ? -11.742 21.297 6.02 1 98.75 247 ILE B CA 1
ATOM 3977 C C . ILE B 1 247 ? -12.305 22.047 7.227 1 98.75 247 ILE B C 1
ATOM 3979 O O . ILE B 1 247 ? -13.023 21.469 8.039 1 98.75 247 ILE B O 1
ATOM 3983 N N . ILE B 1 248 ? -12.031 23.375 7.367 1 98.62 248 ILE B N 1
ATOM 3984 C CA . ILE B 1 248 ? -12.523 24.203 8.461 1 98.62 248 ILE B CA 1
ATOM 3985 C C . ILE B 1 248 ? -14.047 24.172 8.492 1 98.62 248 ILE B C 1
ATOM 3987 O O . ILE B 1 248 ? -14.656 24.016 9.555 1 98.62 248 ILE B O 1
ATOM 3991 N N . GLU B 1 249 ? -14.625 24.188 7.332 1 98.56 249 GLU B N 1
ATOM 3992 C CA . GLU B 1 249 ? -16.062 24.359 7.234 1 98.56 249 GLU B CA 1
ATOM 3993 C C . GLU B 1 249 ? -16.781 23.016 7.141 1 98.56 249 GLU B C 1
ATOM 3995 O O . GLU B 1 249 ? -18 22.953 7.121 1 98.56 249 GLU B O 1
ATOM 4000 N N . ASN B 1 250 ? -15.992 21.938 7.109 1 98.44 250 ASN B N 1
ATOM 4001 C CA . ASN B 1 250 ? -16.578 20.609 6.891 1 98.44 250 ASN B CA 1
ATOM 4002 C C . ASN B 1 250 ? -17.438 20.188 8.078 1 98.44 250 ASN B C 1
ATOM 4004 O O . ASN B 1 250 ? -16.969 20.188 9.219 1 98.44 250 ASN B O 1
ATOM 4008 N N . ASP B 1 251 ? -18.672 19.875 7.82 1 96.94 251 ASP B N 1
ATOM 4009 C CA . ASP B 1 251 ? -19.562 19.359 8.852 1 96.94 251 ASP B CA 1
ATOM 4010 C C . ASP B 1 251 ? -20.141 18 8.445 1 96.94 251 ASP B C 1
ATOM 4012 O O . ASP B 1 251 ? -21.078 17.5 9.078 1 96.94 251 ASP B O 1
ATOM 4016 N N . GLU B 1 252 ? -19.656 17.516 7.387 1 97.56 252 GLU B N 1
ATOM 4017 C CA . GLU B 1 252 ? -20.094 16.219 6.898 1 97.56 252 GLU B CA 1
ATOM 4018 C C . GLU B 1 252 ? -19.094 15.125 7.258 1 97.56 252 GLU B C 1
ATOM 4020 O O . GLU B 1 252 ? -18.062 14.977 6.598 1 97.56 252 GLU B O 1
ATOM 4025 N N . PHE B 1 253 ? -19.406 14.359 8.258 1 98.12 253 PHE B N 1
ATOM 4026 C CA . PHE B 1 253 ? -18.609 13.25 8.758 1 98.12 253 PHE B CA 1
ATOM 4027 C C . PHE B 1 253 ? -19.422 11.961 8.75 1 98.12 253 PHE B C 1
ATOM 4029 O O . PHE B 1 253 ? -20.531 11.914 9.281 1 98.12 253 PHE B O 1
ATOM 4036 N N . VAL B 1 254 ? -18.859 10.914 8.109 1 98.38 254 VAL B N 1
ATOM 4037 C CA . VAL B 1 254 ? -19.688 9.734 7.906 1 98.38 254 VAL B CA 1
ATOM 4038 C C . VAL B 1 254 ? -18.906 8.477 8.273 1 98.38 254 VAL B C 1
ATOM 4040 O O . VAL B 1 254 ? -17.688 8.516 8.406 1 98.38 254 VAL B O 1
ATOM 4043 N N . ILE B 1 255 ? -19.656 7.492 8.562 1 97.75 255 ILE B N 1
ATOM 4044 C CA . ILE B 1 255 ? -19.109 6.141 8.461 1 97.75 255 ILE B CA 1
ATOM 4045 C C . ILE B 1 255 ? -19.188 5.664 7.012 1 97.75 255 ILE B C 1
ATOM 4047 O O . ILE B 1 255 ? -20.281 5.539 6.449 1 97.75 255 ILE B O 1
ATOM 4051 N N . PRO B 1 256 ? -18.062 5.461 6.375 1 97.44 256 PRO B N 1
ATOM 4052 C CA . PRO B 1 256 ? -18.109 5.145 4.945 1 97.44 256 PRO B CA 1
ATOM 4053 C C . PRO B 1 256 ? -18.719 3.773 4.664 1 97.44 256 PRO B C 1
ATOM 4055 O O . PRO B 1 256 ? -18.891 2.971 5.586 1 97.44 256 PRO B O 1
ATOM 4058 N N . LYS B 1 257 ? -19.094 3.605 3.451 1 97.5 257 LYS B N 1
ATOM 4059 C CA . LYS B 1 257 ? -19.609 2.338 2.936 1 97.5 257 LYS B CA 1
ATOM 4060 C C . LYS B 1 257 ? -18.672 1.758 1.882 1 97.5 257 LYS B C 1
ATOM 4062 O O . LYS B 1 257 ? -18.922 1.868 0.682 1 97.5 257 LYS B O 1
ATOM 4067 N N . PRO B 1 258 ? -17.609 1.107 2.332 1 94.5 258 PRO B N 1
ATOM 4068 C CA . PRO B 1 258 ? -16.625 0.599 1.373 1 94.5 258 PRO B CA 1
ATOM 4069 C C . PRO B 1 258 ? -17.234 -0.32 0.323 1 94.5 258 PRO B C 1
ATOM 4071 O O . PRO B 1 258 ? -18.219 -1.012 0.604 1 94.5 258 PRO B O 1
ATOM 4074 N N . LEU B 1 259 ? -16.594 -0.323 -0.827 1 94.06 25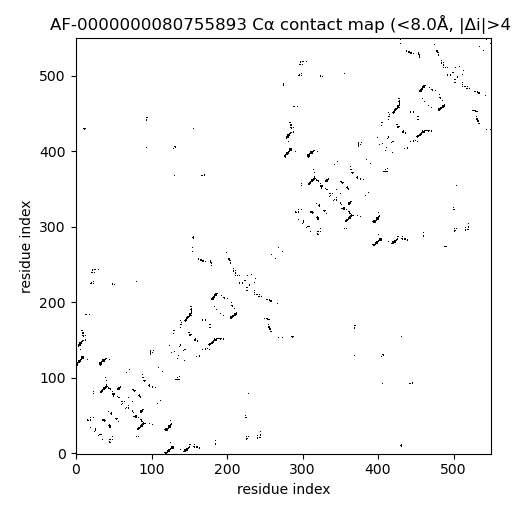9 LEU B N 1
ATOM 4075 C CA . LEU B 1 259 ? -17.078 -1.107 -1.96 1 94.06 259 LEU B CA 1
ATOM 4076 C C . LEU B 1 259 ? -16.484 -2.512 -1.941 1 94.06 259 LEU B C 1
ATOM 4078 O O . LEU B 1 259 ? -15.398 -2.723 -1.395 1 94.06 259 LEU B O 1
ATOM 4082 N N . THR B 1 260 ? -17.281 -3.404 -2.502 1 87 260 THR B N 1
ATOM 4083 C CA . THR B 1 260 ? -16.703 -4.719 -2.766 1 87 260 THR B CA 1
ATOM 4084 C C . THR B 1 260 ? -15.68 -4.645 -3.891 1 87 260 THR B C 1
ATOM 4086 O O . THR B 1 260 ? -15.641 -3.664 -4.641 1 87 260 THR B O 1
ATOM 4089 N N . MET B 1 261 ? -14.891 -5.625 -3.979 1 76.12 261 MET B N 1
ATOM 4090 C CA . MET B 1 261 ? -13.875 -5.668 -5.031 1 76.12 261 MET B CA 1
ATOM 4091 C C . MET B 1 261 ? -14.531 -5.648 -6.41 1 76.12 261 MET B C 1
ATOM 4093 O O . MET B 1 261 ? -14.031 -4.992 -7.328 1 76.12 261 MET B O 1
ATOM 4097 N N . ASP B 1 262 ? -15.602 -6.34 -6.516 1 79.88 262 ASP B N 1
ATOM 4098 C CA . ASP B 1 262 ? -16.312 -6.371 -7.789 1 79.88 262 ASP B CA 1
ATOM 4099 C C . ASP B 1 262 ? -16.828 -4.984 -8.164 1 79.88 262 ASP B C 1
ATOM 4101 O O . ASP B 1 262 ? -16.703 -4.562 -9.312 1 79.88 262 ASP B O 1
ATOM 4105 N N . GLN B 1 263 ? -17.375 -4.309 -7.211 1 88.62 263 GLN B N 1
ATOM 4106 C CA . GLN B 1 263 ? -17.859 -2.953 -7.434 1 88.62 263 GLN B CA 1
ATOM 4107 C C . GLN B 1 263 ? -16.734 -2.018 -7.859 1 88.62 263 GLN B C 1
ATOM 4109 O O . GLN B 1 263 ? -16.906 -1.195 -8.758 1 88.62 263 GLN B O 1
ATOM 4114 N N . LEU B 1 264 ? -15.633 -2.172 -7.203 1 86.88 264 LEU B N 1
ATOM 4115 C CA . LEU B 1 264 ? -14.469 -1.343 -7.512 1 86.88 264 LEU B CA 1
ATOM 4116 C C . LEU B 1 264 ? -13.953 -1.631 -8.922 1 86.88 264 LEU B C 1
ATOM 4118 O O . LEU B 1 264 ? -13.625 -0.706 -9.664 1 86.88 264 LEU B O 1
ATOM 4122 N N . GLU B 1 265 ? -13.891 -2.895 -9.258 1 77.69 265 GLU B N 1
ATOM 4123 C CA . GLU B 1 265 ? -13.422 -3.299 -10.578 1 77.69 265 GLU B CA 1
ATOM 4124 C C . GLU B 1 265 ? -14.352 -2.791 -11.672 1 77.69 265 GLU B C 1
ATOM 4126 O O . GLU B 1 265 ? -13.891 -2.334 -12.727 1 77.69 265 GLU B O 1
ATOM 4131 N N . ASP B 1 266 ? -15.609 -2.855 -11.414 1 83.5 266 ASP B N 1
ATOM 4132 C CA . ASP B 1 266 ? -16.594 -2.338 -12.367 1 83.5 266 ASP B CA 1
ATOM 4133 C C . ASP B 1 266 ? -16.375 -0.846 -12.617 1 83.5 266 ASP B C 1
ATOM 4135 O O . ASP B 1 266 ? -16.484 -0.378 -13.75 1 83.5 266 ASP B O 1
ATOM 4139 N N . MET B 1 267 ? -16.125 -0.146 -11.578 1 86.25 267 MET B N 1
ATOM 4140 C CA . MET B 1 267 ? -15.914 1.296 -11.672 1 86.25 267 MET B CA 1
ATOM 4141 C C . MET B 1 267 ? -14.633 1.611 -12.438 1 86.25 267 MET B C 1
ATOM 4143 O O . MET B 1 267 ? -14.586 2.555 -13.227 1 86.25 267 MET B O 1
ATOM 4147 N N . VAL B 1 268 ? -13.656 0.833 -12.172 1 77.69 268 VAL B N 1
ATOM 4148 C CA . VAL B 1 268 ? -12.367 1.023 -12.828 1 77.69 268 VAL B CA 1
ATOM 4149 C C . VAL B 1 268 ? -12.508 0.773 -14.328 1 77.69 268 VAL B C 1
ATOM 4151 O O . VAL B 1 268 ? -11.938 1.504 -15.148 1 77.69 268 VAL B O 1
ATOM 4154 N N . VAL B 1 269 ? -13.195 -0.249 -14.688 1 74.06 269 VAL B N 1
ATOM 4155 C CA . VAL B 1 269 ? -13.422 -0.573 -16.094 1 74.06 269 VAL B CA 1
ATOM 4156 C C . VAL B 1 269 ? -14.18 0.565 -16.766 1 74.06 269 VAL B C 1
ATOM 4158 O O . VAL B 1 269 ? -13.852 0.958 -17.891 1 74.06 269 VAL B O 1
ATOM 4161 N N . LYS B 1 270 ? -15.148 1.112 -16.094 1 81.62 270 LYS B N 1
ATOM 4162 C CA . LYS B 1 270 ? -15.969 2.211 -16.609 1 81.62 270 LYS B CA 1
ATOM 4163 C C . LYS B 1 270 ? -15.102 3.412 -16.969 1 81.62 270 LYS B C 1
ATOM 4165 O O . LYS B 1 270 ? -15.359 4.082 -17.984 1 81.62 270 LYS B O 1
ATOM 4170 N N . TYR B 1 271 ? -14.07 3.67 -16.219 1 78.44 271 TYR B N 1
ATOM 4171 C CA . TYR B 1 271 ? -13.281 4.879 -16.422 1 78.44 271 TYR B CA 1
ATOM 4172 C C . TYR B 1 271 ? -11.977 4.566 -17.156 1 78.44 271 TYR B C 1
ATOM 4174 O O . TYR B 1 271 ? -11.141 5.449 -17.344 1 78.44 271 TYR B O 1
ATOM 4182 N N . GLY B 1 272 ? -11.977 3.361 -17.688 1 60.12 272 GLY B N 1
ATOM 4183 C CA . GLY B 1 272 ? -10.844 2.986 -18.516 1 60.12 272 GLY B CA 1
ATOM 4184 C C . GLY B 1 272 ? -9.523 2.986 -17.766 1 60.12 272 GLY B C 1
ATOM 4185 O O . GLY B 1 272 ? -8.469 3.213 -18.359 1 60.12 272 GLY B O 1
ATOM 4186 N N . ILE B 1 273 ? -9.727 3.182 -16.484 1 51.12 273 ILE B N 1
ATOM 4187 C CA . ILE B 1 273 ? -8.492 3.191 -15.711 1 51.12 273 ILE B CA 1
ATOM 4188 C C . ILE B 1 273 ? -7.887 1.79 -15.688 1 51.12 273 ILE B C 1
ATOM 4190 O O . ILE B 1 273 ? -6.695 1.626 -15.406 1 51.12 273 ILE B O 1
ATOM 4194 N N . ALA B 1 274 ? -9.062 0.782 -15.883 1 46.94 274 ALA B N 1
ATOM 4195 C CA . ALA B 1 274 ? -8.594 -0.583 -16.109 1 46.94 274 ALA B CA 1
ATOM 4196 C C . ALA B 1 274 ? -8.047 -0.743 -17.531 1 46.94 274 ALA B C 1
ATOM 4198 O O . ALA B 1 274 ? -8.508 -0.087 -18.453 1 46.94 274 ALA B O 1
ATOM 4199 N N . ASP B 1 275 ? -6.691 -1.223 -17.469 1 37.16 275 ASP B N 1
ATOM 4200 C CA . ASP B 1 275 ? -6.113 -1.524 -18.781 1 37.16 275 ASP B CA 1
ATOM 4201 C C . ASP B 1 275 ? -7.066 -2.375 -19.625 1 37.16 275 ASP B C 1
ATOM 4203 O O . ASP B 1 275 ? -7.75 -3.254 -19.094 1 37.16 275 ASP B O 1
#

InterPro domains:
  IPR000392 NifH/frxC family [PF00142] (3-273)
  IPR000392 NifH/frxC family [PIRSF000363] (2-273)
  IPR000392 NifH/frxC family [PS51026] (2-274)
  IPR000392 NifH/frxC family [PTHR42864] (3-273)
  IPR005977 Nitrogenase iron protein NifH [MF_00533] (2-275)
  IPR005977 Nitrogenase iron protein NifH [TIGR01287] (3-274)
  IPR027417 P-loop containing nucleoside triphosphate hydrolase [G3DSA:3.40.50.300] (2-275)
  IPR027417 P-loop containing nucleoside triphosphate hydrolase [SSF52540] (1-271)
  IPR030655 NifH/chlL conserved site [PS00692] (125-138)
  IPR030655 NifH/chlL conserved site [PS00746] (87-99)

Secondary structure (DSSP, 8-state):
-PEEEEEEE-TTSSHHHHHHHHHHHHHHHH---EEEEEESTT--SSTTTTTT-----HHHHHHHH-GGG--HHHH-EE-GGG-EEEE-----TTSS-HHHHHHHHHHHHHHTT-S-TT-SEEEEEE-S-TTSTTTTHHHHTTS-SEEEEEE-SSHHHHHHHHHHHHHHHHHHHHH--EEEEEEEE----TTHHHHHHHHHHHTT--EEEEE---THHHHHHHTTS-HHHH-TTSHHHHHHHHHHHHHHH----B---PPPHHHHHHHHHHTT---/-PEEEEEEE-TTSSHHHHHHHHHHHHHHHH---EEEEEESTT--SSTTTTTT-----HHHHHHHH-GGG--HHHH-EE-GGG-EEEE-----TTSS-HHHHHHHHHHHHHHTT-S-TT-SEEEEEE-S-TTSHHHHHHHHTTS-SEEEEEE-SSHHHHHHHHHHHHHHHHHHHHH--EEEEEEEE----TTHHHHHHHHHHHTT--EEEEE---THHHHHHHTTS-HHHH-TTSHHHHHHHHHHHHHHH----B---PPPHHHHHHHHHHTT---

Sequence (550 aa):
MTRKVAIYGKGGIGKSTTTQNTAAALAYFHDKKVFIHGCDPKADSTRLILGGKPQETLMDMLRDKGAEKITNDDVIKKGFLDIQCVESGGPEPGVGCAGRGVITAIDLMEENGAYTDDLDFVFFDVLGDVVCGGFAMPIRDGKAQEVYIVASGEMMAIYAANNICKGLVKYAKQSGVRLGGIICNSRKVDGEREFLEEFTAAIGTKMIHFVPRDNIVQKAEFNKKTVTEFAPEENQAKEYGELARKIIENDEFVIPKPLTMDQLEDMVVKYGIADMTRKVAIYGKGGIGKSTTTQNTAAALAYFHDKKVFIHGCDPKADSTRLILGGKPQETLMDMLRDKGAEKITNDDVIKKGFLDIQCVESGGPEPGVGCAGRGVITAIDLMEENGAYTDDLDFVFFDVLGDVVCGGFAMPIRDGKAQEVYIVASGEMMAIYAANNICKGLVKYAKQSGVRLGGIICNSRKVDGEREFLEEFTAAIGTKMIHFVPRDNIVQKAEFNKKTVTEFAPEENQAKEYGELARKIIENDEFVIPKPLTMDQLEDMVVKYGIAD

pLDDT: mean 89.98, std 11.23, range [37.16, 98.88]

Radius of gyration: 23.21 Å; Cα contacts (8 Å, |Δi|>4): 1270; chains: 2; bounding box: 42×68×61 Å

Organism: Azotobacter vinelandii (strain DJ / ATCC BAA-1303) (NCBI:txid322710)

Nearest PDB structures (foldseek):
  7qqa-assembly2_C  TM=9.727E-01  e=2.143E-50  Azotobacter vinelandii
  8oie-assembly1_J  TM=9.839E-01  e=4.207E-46  Rhodobacter capsulatus SB 1003
  8q5w-assembly3_F  TM=9.826E-01  e=1.363E-44  Methanocaldococcus infernus ME
  8q5v-assembly1_B  TM=9.802E-01  e=9.033E-44  Methanothermococcus thermolithotrophicus DSM 2095
  8q5x-assembly2_D  TM=9.831E-01  e=7.644E-43  Methanococcus maripaludis S2

Foldseek 3Di:
DAAEEEEEFAPPLCLLLLQQLLQLLCCPVPVFAEEEEELDLVQCSCQLQAQNDGADAPVNCCVVPNLVPDALVNAWDAGRNGHTYGYQHADDVVPDDSLVSSVVRVVSCVVNCVPPPRGRYYYYYAHYQVPDPRRCCCQQQQVHAEYEYEAWLALVRLVSVLRVLVSNLVRCVPRVHFYLAYAYPYPPDQCTQVLRQVSQVQFPYGHLAYQDDDCLQVVSVVSSHRSCVVPVPDPNSVRSSSSSVSSVPGPDTHSTRRDDPVVSVVSCVVRVSPD/DAAEEEEEFAPPLCLLLLQQLLQLLCCPVVVFAEEEEELDQVQCSCQQQAQNDGFDAPVNCCVVPNLVPDALVRAWDAGRNGHTYGYQHADDVVPDDSLVSSVVRVVSCVVNCVPDPSGRYYYYYAHYQCPDPRRCCCQQQQVHAEYEYEAWLALVRLVSVLRVLVSNLVRCVPRVHFYLAYAYPYPPDACTVVLRQVSQVQFPYGHLAYQDDDCLQVVSVVSSHRSCVVPVPDPNSVRSSSSSVSSVPGPDTHSTRRDDPVVSVVSCVVRVSPD

Solvent-accessible surface area (backbone atoms only — not comparable to full-atom values): 27332 Å² total; per-residue (Å²): 125,55,43,32,33,32,39,33,24,32,58,80,56,45,50,45,62,49,49,42,30,29,51,48,18,28,30,70,75,63,71,40,42,40,32,41,38,15,41,24,50,82,46,62,45,48,22,39,50,46,58,51,42,80,70,75,26,43,51,58,45,36,72,74,66,34,70,90,69,63,49,64,79,78,50,51,42,71,28,65,91,61,29,33,30,39,28,18,19,39,50,57,69,64,41,78,57,44,23,54,41,29,48,52,39,53,52,50,37,54,74,67,54,60,80,49,78,82,30,45,34,37,36,35,44,42,53,27,71,51,74,35,73,31,59,32,37,46,41,50,71,37,65,16,48,35,29,37,35,38,28,36,52,46,65,43,28,45,53,37,47,39,51,38,32,36,30,45,46,58,25,22,80,79,33,59,25,24,41,53,23,32,36,30,44,42,74,82,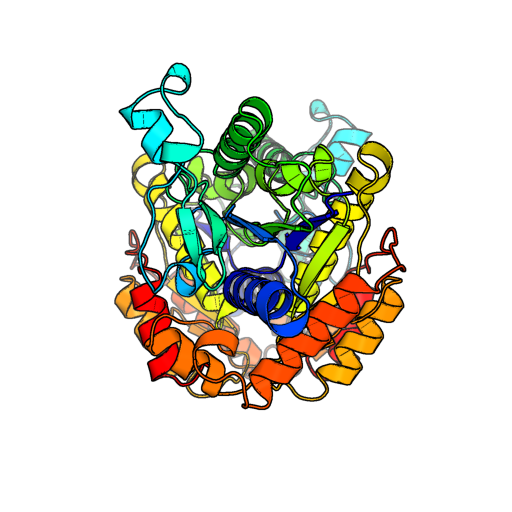47,76,62,22,67,61,49,44,48,52,51,24,50,67,22,60,50,40,58,65,34,78,40,75,73,58,63,58,52,54,54,14,49,72,68,21,24,33,34,44,78,66,40,56,84,41,69,67,24,49,48,28,31,49,42,28,51,46,60,73,68,56,80,63,65,30,75,48,43,54,68,53,70,66,57,50,51,53,51,30,50,73,55,57,66,41,120,125,54,44,31,32,32,39,34,25,32,60,80,56,47,48,45,61,49,50,41,32,29,49,46,16,28,29,70,76,62,70,39,42,41,35,41,39,16,40,25,49,83,45,63,47,47,23,39,49,43,59,50,42,81,68,76,26,45,52,58,43,37,71,75,64,33,69,90,68,63,49,62,79,78,50,51,42,71,29,64,90,62,29,34,29,40,29,19,18,39,50,58,69,64,41,77,57,45,24,54,41,30,48,52,37,53,52,49,37,56,74,67,53,61,78,48,77,82,31,44,34,37,36,34,43,42,53,27,71,51,74,34,73,30,58,31,37,46,40,51,71,37,65,17,49,36,30,36,34,37,29,37,54,46,65,42,28,44,51,34,48,40,50,38,31,35,29,44,47,60,24,23,81,78,31,59,25,23,42,52,24,31,37,30,44,42,75,82,47,76,62,23,69,62,48,45,46,51,52,25,50,67,23,61,49,42,57,65,33,79,42,75,74,59,62,60,52,55,54,15,48,74,69,22,24,33,33,43,78,64,40,57,85,41,68,68,23,48,48,30,31,49,40,29,49,46,59,74,67,55,82,63,65,30,74,48,44,54,70,53,69,67,58,50,51,54,54,32,51,74,54,56,69,41,117